Protein AF-0000000077435324 (afdb_homodimer)

Nearest PDB structures (foldseek):
  8eyy-assembly1_A  TM=5.388E-01  e=3.572E-01  Mus musculus
  8tan-assembly1_B  TM=5.644E-01  e=3.798E-01  Homo sapiens
  8g04-assembly1_C  TM=4.088E-01  e=1.114E-01  Homo sapiens
  8tan-assembly1_A  TM=5.462E-01  e=1.989E+00  Homo sapiens
  8u18-assembly1_B  TM=4.287E-01  e=1.759E+00  Mus musculus

Foldseek 3Di:
DCVPDPDQDLVNWDCVQQFQPPDDDPDDGRHHDRRNCLVVCVDVNVVPADACQLADDDRHDHNADQADAFEPVQQKAKDWDPPDFAEEDAAQAKDKTKMFMGNEQFAQADDSHRLQVVHHWDADPVSSGTYAWKKKFKAFDQDPPDPDDDDPVDGDDIDIWHAPPDPPRPPRRMTMDMDHRHHHFGKMKMKMFTAHRSRHGHHHDDPDDDDNMDMGIYGYDHDPPD/DCVPDPDQDLVNWDCVQQFQPPDDDPDDGRHHDRRNCLVVCVDVNVVPADACQLADDDRHDHNADQADAFEPVQQKAKDWDPPDFAEEDAAQAKDKTKMFMGNEQFAFADDSHRLQVVHHWDADPVSSGTYAWKKKFKAFDQDPPDPDDDDPVDGFDMDIWGAPPDPDRPPRRMTMDMDHRHHHFGKMKMKMFTAHRSRHGHHHDDPDDDDNMDMGIYGYDHPPPD

Solvent-accessible surface area (backbone atoms only — not comparable to full-atom values): 22530 Å² total; per-residue (Å²): 101,68,66,61,36,47,56,50,48,78,89,41,48,37,68,29,12,59,42,36,37,78,47,58,91,77,35,28,73,42,63,62,23,77,32,35,51,61,31,42,44,69,36,80,75,29,70,82,30,50,68,36,41,4,40,59,55,54,53,21,12,34,54,30,20,49,23,41,28,19,20,70,92,24,49,44,32,40,19,56,54,32,69,50,47,69,34,76,42,63,34,54,36,64,47,56,39,28,28,39,44,44,42,54,42,63,52,28,37,32,30,58,74,36,22,34,52,29,40,49,32,42,50,38,90,85,80,48,12,39,35,6,29,36,31,40,29,30,31,76,43,89,43,85,62,54,50,69,71,78,51,40,86,54,59,76,44,75,46,75,39,40,53,61,79,64,79,54,60,60,79,81,26,55,37,48,41,78,38,78,56,39,48,70,62,45,31,33,35,37,38,46,47,53,19,22,31,29,61,43,67,68,51,58,21,51,88,85,49,39,69,42,50,31,70,42,42,34,34,29,40,73,73,76,80,123,101,66,66,62,36,46,55,50,49,76,91,42,49,36,68,29,12,59,40,36,34,78,47,56,93,78,34,28,71,42,62,60,24,76,31,36,51,60,30,42,47,71,36,79,74,28,70,82,31,49,69,37,40,5,40,58,56,55,52,21,14,34,53,29,21,49,24,42,26,19,20,69,92,24,48,43,33,41,20,56,55,32,69,49,46,69,35,77,42,64,32,55,34,64,48,56,39,30,27,40,44,44,42,53,43,63,52,29,37,33,31,57,73,37,23,33,52,31,41,50,32,40,50,37,89,84,81,47,12,37,34,5,29,35,32,41,29,32,31,76,44,91,43,84,61,55,49,67,72,76,51,41,87,52,60,75,43,76,44,75,38,40,52,60,77,68,80,56,62,59,78,82,28,53,37,46,42,78,38,78,57,40,48,69,62,45,32,34,35,36,36,45,47,51,18,20,30,28,60,43,67,67,49,56,23,51,89,85,49,39,68,42,51,32,70,43,40,33,34,29,38,72,72,76,80,123

Organism: Phakopsora pachyrhizi (NCBI:txid170000)

Sequence (452 aa):
NAQTSLTLDPKSVATGSASDGNPTGQQSAAKTSTNNFINFCISADALGSPIMNGKQKQQACNPIPMGMIAAPSNMPVGKFKNPPNLSTITANKDFNIEMQIKNLDTGSFTNPETTYFAAPAQINSQTKNIIGHSHFVIENIDSLESTRLTNPQQFAFFKGALLKKKKMPAQNGIMSVKVPGGLPAGTYRMGSIHSSSTHQPVLVAVAQHGMLDDGKFFIFFYSNLKNAQTSLTLDPKSVATGSASDGNPTGQQSAAKTSTNNFINFCISADALGSPIMNGKQKQQACNPIPMGMIAAPSNMPVGKFKNPPNLSTITANKDFNIEMQIKNLDTGSFTNPETTYFAAPAQINSQTKNIIGHSHFVIENIDSLESTRLTNPQQFAFFKGALLKKKKMPAQNGIMSVKVPGGLPAGTYRMGSIHSSSTHQPVLVAVAQHGMLDDGKFFIFFYSNLK

Radius of gyration: 21.38 Å; Cα contacts (8 Å, |Δi|>4): 1347; chains: 2; bounding box: 51×68×45 Å

pLDDT: mean 90.36, std 15.13, range [28.16, 98.88]

Secondary structure (DSSP, 8-state):
-TTT-SBPPGGG--GGGGS-----TTPPPPP--SSTTTTGGGSGGGTTPPB-TT---SSEEEEEEEEEEB-GGG--EEEEEESPTTEEEETTS-EEEEEEEESEE------TTT-TT-S-B-B-TTT-PEEEEEEEEEEEES-TT--SPP-TT--SEEEEE---SS----SSSEEEEEETT---SEEEEEEEEEEETTSPBP-BS-SS---SS-EEEEEEE-----/-TTT-SBPPGGG--GGGGS-----TTPPPPP--SSTTTTGGGSGGGTTPPB-TT---SSEEEEEEEEEEB-GGG--EEEEEESPTTEEEETTS-EEEEEEEESEE------TTT-TT-S-B-B-TTT-PEEEEEEEEEEEES-TT--SPP-TT--SEEEEE---SSS-S-SSSEEEEEETT---SEEEEEEEEEEETTSPBP-BS-SS---SS-EEEEEEE-----

Structure (mmCIF, N/CA/C/O backbone):
data_AF-0000000077435324-model_v1
#
loop_
_entity.id
_entity.type
_entity.pdbx_description
1 polymer 'Expressed protein'
#
loop_
_atom_site.group_PDB
_atom_site.id
_atom_site.type_symbol
_atom_site.label_atom_id
_atom_site.label_alt_id
_atom_site.label_comp_id
_atom_site.label_asym_id
_atom_site.label_entity_id
_atom_site.label_seq_id
_atom_site.pdbx_PDB_ins_code
_atom_site.Cartn_x
_atom_site.Cartn_y
_atom_site.Cartn_z
_atom_site.occupancy
_atom_site.B_iso_or_equiv
_atom_site.auth_seq_id
_atom_site.auth_comp_id
_atom_site.auth_asym_id
_atom_site.auth_atom_id
_atom_site.pdbx_PDB_model_num
ATOM 1 N N . ASN A 1 1 ? 6.25 -32.312 -6.305 1 61.5 1 ASN A N 1
ATOM 2 C CA . ASN A 1 1 ? 6.723 -31.312 -5.367 1 61.5 1 ASN A CA 1
ATOM 3 C C . ASN A 1 1 ? 6.066 -29.953 -5.621 1 61.5 1 ASN A C 1
ATOM 5 O O . ASN A 1 1 ? 6.262 -29.359 -6.68 1 61.5 1 ASN A O 1
ATOM 9 N N . ALA A 1 2 ? 5.195 -29.531 -4.66 1 71.38 2 ALA A N 1
ATOM 10 C CA . ALA A 1 2 ? 4.371 -28.344 -4.816 1 71.38 2 ALA A CA 1
ATOM 11 C C . ALA A 1 2 ? 5.234 -27.125 -5.129 1 71.38 2 ALA A C 1
ATOM 13 O O . ALA A 1 2 ? 4.777 -26.188 -5.785 1 71.38 2 ALA A O 1
ATOM 14 N N . GLN A 1 3 ? 6.473 -27.172 -4.859 1 74.06 3 GLN A N 1
ATOM 15 C CA . GLN A 1 3 ? 7.34 -26.016 -5.016 1 74.06 3 GLN A CA 1
ATOM 16 C C . GLN A 1 3 ? 7.949 -25.969 -6.414 1 74.06 3 GLN A C 1
ATOM 18 O O . GLN A 1 3 ? 8.445 -24.922 -6.848 1 74.06 3 GLN A O 1
ATOM 23 N N . THR A 1 4 ? 7.832 -27.109 -7.156 1 80.25 4 THR A N 1
ATOM 24 C CA . THR A 1 4 ? 8.438 -27.125 -8.484 1 80.25 4 THR A CA 1
ATOM 25 C C . THR A 1 4 ? 7.414 -27.516 -9.539 1 80.25 4 THR A C 1
ATOM 27 O O . THR A 1 4 ? 7.641 -27.328 -10.734 1 80.25 4 THR A O 1
ATOM 30 N N . SER A 1 5 ? 6.332 -28.047 -8.992 1 86 5 SER A N 1
ATOM 31 C CA . SER A 1 5 ? 5.305 -28.516 -9.914 1 86 5 SER A CA 1
ATOM 32 C C . SER A 1 5 ? 4.691 -27.359 -10.688 1 86 5 SER A C 1
ATOM 34 O O . SER A 1 5 ? 4.445 -26.281 -10.125 1 86 5 SER A O 1
ATOM 36 N N . LEU A 1 6 ? 4.469 -27.562 -11.945 1 93.75 6 LEU A N 1
ATOM 37 C CA . LEU A 1 6 ? 3.779 -26.547 -12.742 1 93.75 6 LEU A CA 1
ATOM 38 C C . LEU A 1 6 ? 2.268 -26.734 -12.672 1 93.75 6 LEU A C 1
ATOM 40 O O . LEU A 1 6 ? 1.517 -26.031 -13.352 1 93.75 6 LEU A O 1
ATOM 44 N N . THR A 1 7 ? 1.855 -27.734 -11.867 1 95.44 7 THR A N 1
ATOM 45 C CA . THR A 1 7 ? 0.43 -27.984 -11.695 1 95.44 7 THR A CA 1
ATOM 46 C C . THR A 1 7 ? -0.082 -27.344 -10.406 1 95.44 7 THR A C 1
ATOM 48 O O . THR A 1 7 ? 0.503 -27.531 -9.336 1 95.44 7 THR A O 1
ATOM 51 N N . LEU A 1 8 ? -1.092 -26.562 -10.547 1 97.25 8 LEU A N 1
ATOM 52 C CA . LEU A 1 8 ? -1.772 -26 -9.383 1 97.25 8 LEU A CA 1
ATOM 53 C C . LEU A 1 8 ? -2.49 -27.094 -8.594 1 97.25 8 LEU A C 1
ATOM 55 O O . LEU A 1 8 ? -3.33 -27.812 -9.141 1 97.25 8 LEU A O 1
ATOM 59 N N . ASP A 1 9 ? -2.109 -27.234 -7.363 1 95.75 9 ASP A N 1
ATOM 60 C CA . ASP A 1 9 ? -2.797 -28.188 -6.492 1 95.75 9 ASP A CA 1
ATOM 61 C C . ASP A 1 9 ? -4.227 -27.734 -6.207 1 95.75 9 ASP A C 1
ATOM 63 O O . ASP A 1 9 ? -4.461 -26.578 -5.871 1 95.75 9 ASP A O 1
ATOM 67 N N . PRO A 1 10 ? -5.227 -28.656 -6.355 1 94.56 10 PRO A N 1
ATOM 68 C CA . PRO A 1 10 ? -6.609 -28.281 -6.066 1 94.56 10 PRO A CA 1
ATOM 69 C C . PRO A 1 10 ? -6.781 -27.703 -4.668 1 94.56 10 PRO A C 1
ATOM 71 O O . PRO A 1 10 ? -7.645 -26.844 -4.457 1 94.56 10 PRO A O 1
ATOM 74 N N . LYS A 1 11 ? -5.941 -28.031 -3.664 1 95.56 11 LYS A N 1
ATOM 75 C CA . LYS A 1 11 ? -6.031 -27.531 -2.297 1 95.56 11 LYS A CA 1
ATOM 76 C C . LYS A 1 11 ? -5.598 -26.062 -2.219 1 95.56 11 LYS A C 1
ATOM 78 O O . LYS A 1 11 ? -5.871 -25.375 -1.228 1 95.56 11 LYS A O 1
ATOM 83 N N . SER A 1 12 ? -4.879 -25.594 -3.281 1 96.19 12 SER A N 1
ATOM 84 C CA . SER A 1 12 ? -4.379 -24.234 -3.318 1 96.19 12 SER A CA 1
ATOM 85 C C . SER A 1 12 ? -5.375 -23.297 -3.998 1 96.19 12 SER A C 1
ATOM 87 O O . SER A 1 12 ? -5.184 -22.078 -4.008 1 96.19 12 SER A O 1
ATOM 89 N N . VAL A 1 13 ? -6.449 -23.828 -4.57 1 97.56 13 VAL A N 1
ATOM 90 C CA . VAL A 1 13 ? -7.363 -23.031 -5.367 1 97.56 13 VAL A CA 1
ATOM 91 C C . VAL A 1 13 ? -8.219 -22.156 -4.453 1 97.56 13 VAL A C 1
ATOM 93 O O . VAL A 1 13 ? -8.828 -22.641 -3.506 1 97.56 13 VAL A O 1
ATOM 96 N N . ALA A 1 14 ? -8.156 -20.859 -4.699 1 98.12 14 ALA A N 1
ATOM 97 C CA . ALA A 1 14 ? -9.062 -19.922 -4.047 1 98.12 14 ALA A CA 1
ATOM 98 C C . ALA A 1 14 ? -10.43 -19.906 -4.723 1 98.12 14 ALA A C 1
ATOM 100 O O . ALA A 1 14 ? -10.656 -19.156 -5.668 1 98.12 14 ALA A O 1
ATOM 101 N N . THR A 1 15 ? -11.367 -20.594 -4.156 1 97.5 15 THR A N 1
ATOM 102 C CA . THR A 1 15 ? -12.656 -20.812 -4.797 1 97.5 15 THR A CA 1
ATOM 103 C C . THR A 1 15 ? -13.477 -19.531 -4.832 1 97.5 15 THR A C 1
ATOM 105 O O . THR A 1 15 ? -14.398 -19.406 -5.641 1 97.5 15 THR A O 1
ATOM 108 N N . GLY A 1 16 ? -13.172 -18.578 -3.971 1 97.38 16 GLY A N 1
ATOM 109 C CA . GLY A 1 16 ? -13.867 -17.312 -3.992 1 97.38 16 GLY A CA 1
ATOM 110 C C . GLY A 1 16 ? -13.719 -16.562 -5.312 1 97.38 16 GLY A C 1
ATOM 111 O O . GLY A 1 16 ? -14.602 -15.812 -5.707 1 97.38 16 GLY A O 1
ATOM 112 N N . SER A 1 17 ? -12.656 -16.812 -6.023 1 98.12 17 SER A N 1
ATOM 113 C CA . SER A 1 17 ? -12.375 -16.109 -7.277 1 98.12 17 SER A CA 1
ATOM 114 C C . SER A 1 17 ? -13.242 -16.641 -8.414 1 98.12 17 SER A C 1
ATOM 116 O O . SER A 1 17 ? -13.227 -16.109 -9.523 1 98.12 17 SER A O 1
ATOM 118 N N . ALA A 1 18 ? -14.008 -17.688 -8.188 1 97.62 18 ALA A N 1
ATOM 119 C CA . ALA A 1 18 ? -14.914 -18.203 -9.211 1 97.62 18 ALA A CA 1
ATOM 120 C C . ALA A 1 18 ? -16.141 -17.312 -9.359 1 97.62 18 ALA A C 1
ATOM 122 O O . ALA A 1 18 ? -16.906 -17.438 -10.32 1 97.62 18 ALA A O 1
ATOM 123 N N . SER A 1 19 ? -16.344 -16.391 -8.391 1 97.75 19 SER A N 1
ATOM 124 C CA . SER A 1 19 ? -17.453 -15.461 -8.422 1 97.75 19 SER A CA 1
ATOM 125 C C . SER A 1 19 ? -16.984 -14.031 -8.648 1 97.75 19 SER A C 1
ATOM 127 O O . SER A 1 19 ? -15.906 -13.648 -8.172 1 97.75 19 SER A O 1
ATOM 129 N N . ASP A 1 20 ? -17.844 -13.266 -9.344 1 98.31 20 ASP A N 1
ATOM 130 C CA . ASP A 1 20 ? -17.484 -11.867 -9.586 1 98.31 20 ASP A CA 1
ATOM 131 C C . ASP A 1 20 ? -17.922 -10.992 -8.414 1 98.31 20 ASP A C 1
ATOM 133 O O . ASP A 1 20 ? -17.781 -9.766 -8.469 1 98.31 20 ASP A O 1
ATOM 137 N N . GLY A 1 21 ? -18.484 -11.633 -7.355 1 98.12 21 GLY A N 1
ATOM 138 C CA . GLY A 1 21 ? -18.875 -10.938 -6.137 1 98.12 21 GLY A CA 1
ATOM 139 C C . GLY A 1 21 ? -20.328 -10.508 -6.141 1 98.12 21 GLY A C 1
ATOM 140 O O . GLY A 1 21 ? -20.812 -9.922 -5.168 1 98.12 21 GLY A O 1
ATOM 141 N N . ASN A 1 22 ? -21.156 -10.781 -7.117 1 97.56 22 ASN A N 1
ATOM 142 C CA . ASN A 1 22 ? -22.547 -10.359 -7.234 1 97.56 22 ASN A CA 1
ATOM 143 C C . ASN A 1 22 ? -22.719 -8.891 -6.887 1 97.56 22 ASN A C 1
ATOM 145 O O . ASN A 1 22 ? -23.469 -8.547 -5.969 1 97.56 22 ASN A O 1
ATOM 149 N N . PRO A 1 23 ? -22.047 -8.086 -7.715 1 96.38 23 PRO A N 1
ATOM 150 C CA . PRO A 1 23 ? -22.031 -6.668 -7.355 1 96.38 23 PRO A CA 1
ATOM 151 C C . PRO A 1 23 ? -23.422 -6.059 -7.285 1 96.38 23 PRO A C 1
ATOM 153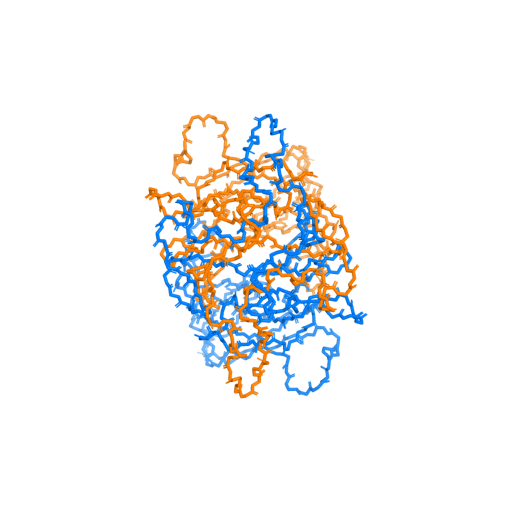 O O . PRO A 1 23 ? -24.297 -6.434 -8.062 1 96.38 23 PRO A O 1
ATOM 156 N N . THR A 1 24 ? -23.625 -5.168 -6.309 1 93.25 24 THR A N 1
ATOM 157 C CA . THR A 1 24 ? -24.844 -4.383 -6.141 1 93.25 24 THR A CA 1
ATOM 158 C C . THR A 1 24 ? -24.531 -2.891 -6.148 1 93.25 24 THR A C 1
ATOM 160 O O . THR A 1 24 ? -23.375 -2.492 -5.953 1 93.25 24 THR A O 1
ATOM 163 N N . GLY A 1 25 ? -25.5 -2.105 -6.477 1 89.06 25 GLY A N 1
ATOM 164 C CA . GLY A 1 25 ? -25.312 -0.663 -6.457 1 89.06 25 GLY A CA 1
ATOM 165 C C . GLY A 1 25 ? -24.219 -0.192 -7.406 1 89.06 25 GLY A C 1
ATOM 166 O O . GLY A 1 25 ? -24.266 -0.484 -8.602 1 89.06 25 GLY A O 1
ATOM 167 N N . GLN A 1 26 ? -23.156 0.445 -6.781 1 86.62 26 GLN A N 1
ATOM 168 C CA . GLN A 1 26 ? -22.094 1.03 -7.598 1 86.62 26 GLN A CA 1
ATOM 169 C C . GLN A 1 26 ? -20.891 0.107 -7.668 1 86.62 26 GLN A C 1
ATOM 171 O O . GLN A 1 26 ? -19.828 0.494 -8.18 1 86.62 26 GLN A O 1
ATOM 176 N N . GLN A 1 27 ? -21.047 -1.075 -7.211 1 92.44 27 GLN A N 1
ATOM 177 C CA . GLN A 1 27 ? -19.953 -2.031 -7.238 1 92.44 27 GLN A CA 1
ATOM 178 C C . GLN A 1 27 ? -19.703 -2.559 -8.648 1 92.44 27 GLN A C 1
ATOM 180 O O . GLN A 1 27 ? -20.656 -2.705 -9.43 1 92.44 27 GLN A O 1
ATOM 185 N N . SER A 1 28 ? -18.484 -2.75 -8.969 1 95.12 28 SER A N 1
ATOM 186 C CA . SER A 1 28 ? -18.094 -3.381 -10.219 1 95.12 28 SER A CA 1
ATOM 187 C C . SER A 1 28 ? -17.938 -4.891 -10.055 1 95.12 28 SER A C 1
ATOM 189 O O . SER A 1 28 ? -17.719 -5.379 -8.945 1 95.12 28 SER A O 1
ATOM 191 N N . ALA A 1 29 ? -18.031 -5.617 -11.148 1 98.06 29 ALA A N 1
ATOM 192 C CA . ALA A 1 29 ? -17.766 -7.055 -11.141 1 98.06 29 ALA A CA 1
ATOM 193 C C . ALA A 1 29 ? -16.281 -7.344 -11.086 1 98.06 29 ALA A C 1
ATOM 195 O O . ALA A 1 29 ? -15.492 -6.707 -11.797 1 98.06 29 ALA A O 1
ATOM 196 N N . ALA A 1 30 ? -15.898 -8.266 -10.203 1 98.25 30 ALA A N 1
ATOM 197 C CA . ALA A 1 30 ? -14.516 -8.727 -10.195 1 98.25 30 ALA A CA 1
ATOM 198 C C . ALA A 1 30 ? -14.25 -9.688 -11.352 1 98.25 30 ALA A C 1
ATOM 200 O O . ALA A 1 30 ? -15.164 -10.375 -11.812 1 98.25 30 ALA A O 1
ATOM 201 N N . LYS A 1 31 ? -12.977 -9.711 -11.883 1 98 31 LYS A N 1
ATOM 202 C CA . LYS A 1 31 ? -12.586 -10.797 -12.773 1 98 31 LYS A CA 1
ATOM 203 C C . LYS A 1 31 ? -12.664 -12.148 -12.055 1 98 31 LYS A C 1
ATOM 205 O O . LYS A 1 31 ? -12.43 -12.227 -10.844 1 98 31 LYS A O 1
ATOM 210 N N . THR A 1 32 ? -12.977 -13.195 -12.812 1 98.06 32 THR A N 1
ATOM 211 C CA . THR A 1 32 ? -13.164 -14.492 -12.18 1 98.06 32 THR A CA 1
ATOM 212 C C . THR A 1 32 ? -12.125 -15.5 -12.688 1 98.06 32 THR A C 1
ATOM 214 O O . THR A 1 32 ? -11.555 -15.312 -13.758 1 98.06 32 THR A O 1
ATOM 217 N N . SER A 1 33 ? -11.875 -16.469 -11.938 1 98 33 SER A N 1
ATOM 218 C CA . SER A 1 33 ? -10.961 -17.562 -12.25 1 98 33 SER A CA 1
ATOM 219 C C . SER A 1 33 ? -11.273 -18.797 -11.422 1 98 33 SER A C 1
ATOM 221 O O . SER A 1 33 ? -11.711 -18.688 -10.273 1 98 33 SER A O 1
ATOM 223 N N . THR A 1 34 ? -11.023 -19.969 -11.992 1 97.38 34 THR A N 1
ATOM 224 C CA . THR A 1 34 ? -11.133 -21.219 -11.25 1 97.38 34 THR A CA 1
ATOM 225 C C . THR A 1 34 ? -9.758 -21.859 -11.055 1 97.38 34 THR A C 1
ATOM 227 O O . THR A 1 34 ? -9.656 -23 -10.617 1 97.38 34 THR A O 1
ATOM 230 N N . ASN A 1 35 ? -8.727 -21.156 -11.453 1 97.5 35 ASN A N 1
ATOM 231 C CA . ASN A 1 35 ? -7.371 -21.672 -11.328 1 97.5 35 ASN A CA 1
ATOM 232 C C . ASN A 1 35 ? -6.426 -20.656 -10.711 1 97.5 35 ASN A C 1
ATOM 234 O O . ASN A 1 35 ? -5.238 -20.625 -11.039 1 97.5 35 ASN A O 1
ATOM 238 N N . ASN A 1 36 ? -6.914 -19.656 -9.906 1 98.44 36 ASN A N 1
ATOM 239 C CA . ASN A 1 36 ? -6.145 -18.641 -9.188 1 98.44 36 ASN A CA 1
ATOM 240 C C . ASN A 1 36 ? -5.488 -17.656 -10.148 1 98.44 36 ASN A C 1
ATOM 242 O O . ASN A 1 36 ? -4.5 -17 -9.797 1 98.44 36 ASN A O 1
ATOM 246 N N . PHE A 1 37 ? -5.973 -17.578 -11.391 1 98.25 37 PHE A N 1
ATOM 247 C CA . PHE A 1 37 ? -5.367 -16.672 -12.367 1 98.25 37 PHE A CA 1
ATOM 248 C C . PHE A 1 37 ? -3.898 -17.016 -12.578 1 98.25 37 PHE A C 1
ATOM 250 O O . PHE A 1 37 ? -3.076 -16.125 -12.805 1 98.25 37 PHE A O 1
ATOM 257 N N . ILE A 1 38 ? -3.447 -18.297 -12.531 1 98.06 38 ILE A N 1
ATOM 258 C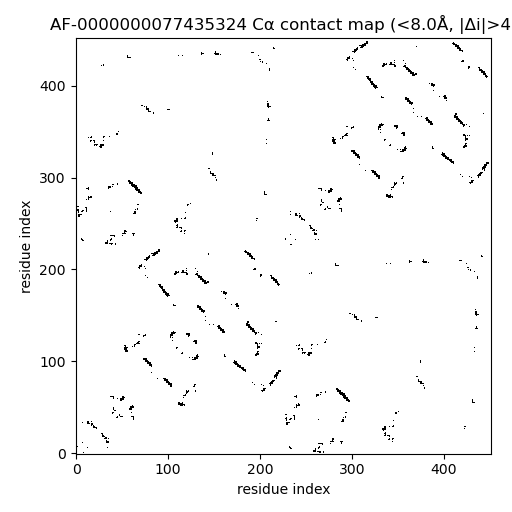 CA . ILE A 1 38 ? -2.029 -18.641 -12.531 1 98.06 38 ILE A CA 1
ATOM 259 C C . ILE A 1 38 ? -1.401 -18.25 -13.867 1 98.06 38 ILE A C 1
ATOM 261 O O . ILE A 1 38 ? -0.179 -18.125 -13.977 1 98.06 38 ILE A O 1
ATOM 265 N N . ASN A 1 39 ? -2.191 -18.016 -14.961 1 97.88 39 ASN 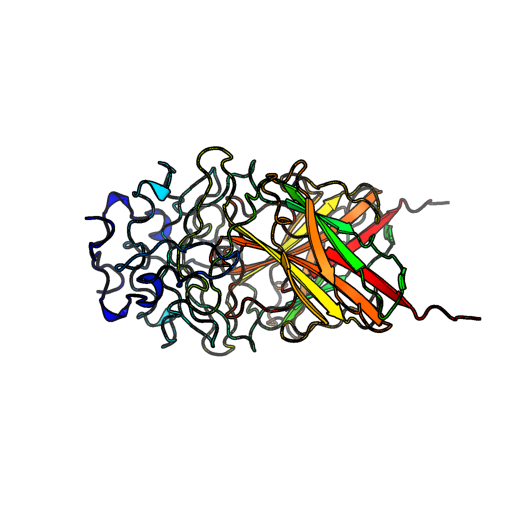A N 1
ATOM 266 C CA . ASN A 1 39 ? -1.69 -17.609 -16.266 1 97.88 39 ASN A CA 1
ATOM 267 C C . ASN A 1 39 ? -2.217 -16.234 -16.656 1 97.88 39 ASN A C 1
ATOM 269 O O . ASN A 1 39 ? -2.365 -15.945 -17.844 1 97.88 39 ASN A O 1
ATOM 273 N N . PHE A 1 40 ? -2.479 -15.398 -15.672 1 98.25 40 PHE A N 1
ATOM 274 C CA . PHE A 1 40 ? -3.018 -14.062 -15.891 1 98.25 40 PHE A CA 1
ATOM 275 C C . PHE A 1 40 ? -2.086 -13.242 -16.781 1 98.25 40 PHE A C 1
ATOM 277 O O . PHE A 1 40 ? -2.539 -12.539 -17.672 1 98.25 40 PHE A O 1
ATOM 284 N N . CYS A 1 41 ? -0.758 -13.375 -16.562 1 98.06 41 CYS A N 1
ATOM 285 C CA . CYS A 1 41 ? 0.205 -12.469 -17.172 1 98.06 41 CYS A CA 1
ATOM 286 C C . CYS A 1 41 ? 0.434 -12.82 -18.641 1 98.06 41 CYS A C 1
ATOM 288 O O . CYS A 1 41 ? 1.105 -12.078 -19.359 1 98.06 41 CYS A O 1
ATOM 290 N N . ILE A 1 42 ? -0.141 -13.867 -19.141 1 97.25 42 ILE A N 1
ATOM 291 C CA . ILE A 1 42 ? -0.078 -14.141 -20.562 1 97.25 42 ILE A CA 1
ATOM 292 C C . ILE A 1 42 ? -1.479 -14.062 -21.172 1 97.25 42 ILE A C 1
ATOM 294 O O . ILE A 1 42 ? -1.69 -14.461 -22.312 1 97.25 42 ILE A O 1
ATOM 298 N N . SER A 1 43 ? -2.455 -13.617 -20.359 1 96.62 43 SER A N 1
ATOM 299 C CA . SER A 1 43 ? -3.811 -13.414 -20.859 1 96.62 43 SER A CA 1
ATOM 300 C C . SER A 1 43 ? -3.951 -12.055 -21.531 1 96.62 43 SER A C 1
ATOM 302 O O . SER A 1 43 ? -3.023 -11.242 -21.5 1 96.62 43 SER A O 1
ATOM 304 N N . ALA A 1 44 ? -5.168 -11.758 -22.109 1 95.69 44 ALA A N 1
ATOM 305 C CA . ALA A 1 44 ? -5.465 -10.477 -22.75 1 95.69 44 ALA A CA 1
ATOM 306 C C . ALA A 1 44 ? -5.488 -9.344 -21.719 1 95.69 44 ALA A C 1
ATOM 308 O O . ALA A 1 44 ? -5.172 -8.203 -22.047 1 95.69 44 ALA A O 1
ATOM 309 N N . ASP A 1 45 ? -5.734 -9.633 -20.469 1 95.81 45 ASP A N 1
ATOM 310 C CA . ASP A 1 45 ? -5.848 -8.625 -19.406 1 95.81 45 ASP A CA 1
ATOM 311 C C . ASP A 1 45 ? -4.477 -8.07 -19.031 1 95.81 45 ASP A C 1
ATOM 313 O O . ASP A 1 45 ? -4.383 -7.02 -18.391 1 95.81 45 ASP A O 1
ATOM 317 N N . ALA A 1 46 ? -3.434 -8.805 -19.406 1 97.75 46 ALA A N 1
ATOM 318 C CA . ALA A 1 46 ? -2.082 -8.328 -19.125 1 97.75 46 ALA A CA 1
ATOM 319 C C . ALA A 1 46 ? -1.604 -7.355 -20.188 1 97.75 46 ALA A C 1
ATOM 321 O O . ALA A 1 46 ? -0.49 -6.832 -20.109 1 97.75 46 ALA A O 1
ATOM 322 N N . LEU A 1 47 ? -2.396 -7.121 -21.266 1 97.56 47 LEU A N 1
ATOM 323 C CA . LEU A 1 47 ? -2.18 -6.094 -22.281 1 97.56 47 LEU A CA 1
ATOM 324 C C . LEU A 1 47 ? -0.827 -6.277 -22.969 1 97.56 47 LEU A C 1
ATOM 326 O O . LEU A 1 47 ? -0.168 -5.297 -23.312 1 97.56 47 LEU A O 1
ATOM 330 N N . GLY A 1 48 ? -0.317 -7.477 -23.047 1 97.12 48 GLY A N 1
ATOM 331 C CA . GLY A 1 48 ? 0.965 -7.727 -23.688 1 97.12 48 GLY A CA 1
ATOM 332 C C . GLY A 1 48 ? 2.145 -7.23 -22.875 1 97.12 48 GLY A C 1
ATOM 333 O O . GLY A 1 48 ? 3.27 -7.172 -23.359 1 97.12 48 GLY A O 1
ATOM 334 N N . SER A 1 49 ? 1.941 -6.891 -21.609 1 97.31 49 SER A N 1
ATOM 335 C CA . SER A 1 49 ? 3.016 -6.414 -20.734 1 97.31 49 SER A CA 1
ATOM 336 C C . SER A 1 49 ? 4.027 -7.523 -20.453 1 97.31 49 SER A C 1
ATOM 338 O O . SER A 1 49 ? 3.656 -8.688 -20.328 1 97.31 49 SER A O 1
ATOM 340 N N . PRO A 1 50 ? 5.336 -7.129 -20.391 1 97.81 50 PRO A N 1
ATOM 341 C CA . PRO A 1 50 ? 6.312 -8.141 -19.984 1 97.81 50 PRO A CA 1
ATOM 342 C C . PRO A 1 50 ? 6.094 -8.617 -18.547 1 97.81 50 PRO A C 1
ATOM 344 O O . PRO A 1 50 ? 5.547 -7.883 -17.719 1 97.81 50 PRO A O 1
ATOM 347 N N . ILE A 1 51 ? 6.473 -9.867 -18.266 1 98.19 51 ILE A N 1
ATOM 348 C CA . ILE A 1 51 ? 6.547 -10.367 -16.891 1 98.19 51 ILE A CA 1
ATOM 349 C C . ILE A 1 51 ? 7.586 -9.562 -16.109 1 98.19 51 ILE A C 1
ATOM 351 O O . ILE A 1 51 ? 8.68 -9.289 -16.625 1 98.19 51 ILE A O 1
ATOM 355 N N . MET A 1 52 ? 7.285 -9.211 -14.852 1 97.56 52 MET A N 1
ATOM 356 C CA . MET A 1 52 ? 8.102 -8.297 -14.055 1 97.56 52 MET A CA 1
ATOM 357 C C . MET A 1 52 ? 9.477 -8.898 -13.781 1 97.56 52 MET A C 1
ATOM 359 O O . MET A 1 52 ? 10.492 -8.203 -13.875 1 97.56 52 MET A O 1
ATOM 363 N N . ASN A 1 53 ? 9.578 -10.188 -13.375 1 97.62 53 ASN A N 1
ATOM 364 C CA . ASN A 1 53 ? 10.805 -10.945 -13.188 1 97.62 53 ASN A CA 1
ATOM 365 C C . ASN A 1 53 ? 11.727 -10.289 -12.156 1 97.62 53 ASN A C 1
ATOM 367 O O . ASN A 1 53 ? 12.945 -10.328 -12.297 1 97.62 53 ASN A O 1
ATOM 371 N N . GLY A 1 54 ? 11.117 -9.602 -11.18 1 97.88 54 GLY A N 1
ATOM 372 C CA . GLY A 1 54 ? 11.906 -9.055 -10.078 1 97.88 54 GLY A CA 1
ATOM 373 C C . GLY A 1 54 ? 12.57 -7.734 -10.422 1 97.88 54 GLY A C 1
ATOM 374 O O . GLY A 1 54 ? 13.328 -7.191 -9.617 1 97.88 54 GLY A O 1
ATOM 375 N N . LYS A 1 55 ? 12.289 -7.148 -11.57 1 96.38 55 LYS A N 1
ATOM 376 C CA . LYS A 1 55 ? 12.953 -5.926 -12.016 1 96.38 55 LYS A CA 1
ATOM 377 C C . LYS A 1 55 ? 12.031 -4.719 -11.875 1 96.38 55 LYS A C 1
ATOM 379 O O . LYS A 1 55 ? 10.805 -4.859 -11.883 1 96.38 55 LYS A O 1
ATOM 384 N N . GLN A 1 56 ? 12.719 -3.508 -11.602 1 93.69 56 GLN A N 1
ATOM 385 C CA . GLN A 1 56 ? 12.008 -2.234 -11.492 1 93.69 56 GLN A CA 1
ATOM 386 C C . GLN A 1 56 ? 11.984 -1.501 -12.828 1 93.69 56 GLN A C 1
ATOM 388 O O . GLN A 1 56 ? 12.969 -0.878 -13.227 1 93.69 56 GLN A O 1
ATOM 393 N N . LYS A 1 57 ? 11.102 -1.708 -13.672 1 79.25 57 LYS A N 1
ATOM 394 C CA . LYS A 1 57 ? 11.164 -1.106 -15 1 79.25 57 LYS A CA 1
ATOM 395 C C . LYS A 1 57 ? 9.898 -0.32 -15.312 1 79.25 57 LYS A C 1
ATOM 397 O O . LYS A 1 57 ? 9.492 0.542 -14.531 1 79.25 57 LYS A O 1
ATOM 402 N N . GLN A 1 58 ? 9.289 -0.814 -16.312 1 90.25 58 GLN A N 1
ATOM 403 C CA . GLN A 1 58 ? 8.094 -0.256 -16.938 1 90.25 58 GLN A CA 1
ATOM 404 C C . GLN A 1 58 ? 6.84 -1.002 -16.5 1 90.25 58 GLN A C 1
ATOM 406 O O . GLN A 1 58 ? 6.879 -1.792 -15.555 1 90.25 58 GLN A O 1
ATOM 411 N N . GLN A 1 59 ? 5.777 -0.528 -17.062 1 96.44 59 GLN A N 1
ATOM 412 C CA . GLN A 1 59 ? 4.57 -1.33 -16.875 1 96.44 59 GLN A CA 1
ATOM 413 C C . GLN A 1 59 ? 4.863 -2.814 -17.078 1 96.44 59 GLN A C 1
ATOM 415 O O . GLN A 1 59 ? 5.559 -3.199 -18.016 1 96.44 59 GLN A O 1
ATOM 420 N N . ALA A 1 60 ? 4.434 -3.648 -16.156 1 98.56 60 ALA A N 1
ATOM 421 C CA . ALA A 1 60 ? 4.672 -5.09 -16.188 1 98.56 60 ALA A CA 1
ATOM 422 C C . ALA A 1 60 ? 3.496 -5.855 -15.594 1 98.56 60 ALA A C 1
ATOM 424 O O . ALA A 1 60 ? 2.525 -5.25 -15.133 1 98.56 60 ALA A O 1
ATOM 425 N N . CYS A 1 61 ? 3.512 -7.098 -15.781 1 98.5 61 CYS A N 1
ATOM 426 C CA . CYS A 1 61 ? 2.605 -8.016 -15.094 1 98.5 61 CYS A CA 1
ATOM 427 C C . CYS A 1 61 ? 3.373 -8.938 -14.156 1 98.5 61 CYS A C 1
ATOM 429 O O . CYS A 1 61 ? 4.363 -9.547 -14.555 1 98.5 61 CYS A O 1
ATOM 431 N N . ASN A 1 62 ? 2.996 -8.977 -12.906 1 98.81 62 ASN A N 1
ATOM 432 C CA . ASN A 1 62 ? 3.66 -9.828 -11.922 1 98.81 62 ASN A CA 1
ATOM 433 C C . ASN A 1 62 ? 2.812 -11.047 -11.57 1 98.81 62 ASN A C 1
ATOM 435 O O . ASN A 1 62 ? 1.747 -10.914 -10.961 1 98.81 62 ASN A O 1
ATOM 439 N N . PRO A 1 63 ? 3.246 -12.203 -11.906 1 98.69 63 PRO A N 1
ATOM 440 C CA . PRO A 1 63 ? 2.451 -13.414 -11.688 1 98.69 63 PRO A CA 1
ATOM 441 C C . PRO A 1 63 ? 2.633 -13.992 -10.289 1 98.69 63 PRO A C 1
ATOM 443 O O . PRO A 1 63 ? 2.02 -15.016 -9.953 1 98.69 63 PRO A O 1
ATOM 446 N N . ILE A 1 64 ? 3.422 -13.375 -9.414 1 98.88 64 ILE A N 1
ATOM 447 C CA . ILE A 1 64 ? 3.707 -13.859 -8.07 1 98.88 64 ILE A CA 1
ATOM 448 C C . ILE A 1 64 ? 2.494 -13.633 -7.172 1 98.88 64 ILE A C 1
ATOM 450 O O . ILE A 1 64 ? 1.899 -12.547 -7.184 1 98.88 64 ILE A O 1
ATOM 454 N N . PRO A 1 65 ? 2.045 -14.68 -6.379 1 98.88 65 PRO A N 1
ATOM 455 C CA . PRO A 1 65 ? 0.925 -14.484 -5.453 1 98.88 65 PRO A CA 1
ATOM 456 C C . PRO A 1 65 ? 1.188 -13.383 -4.434 1 98.88 65 PRO A C 1
ATOM 458 O O . PRO A 1 65 ? 2.342 -13.102 -4.102 1 98.88 65 PRO A O 1
ATOM 461 N N . MET A 1 66 ? 0.125 -12.797 -3.945 1 98.88 66 MET A N 1
ATOM 462 C CA . MET A 1 66 ? 0.221 -11.789 -2.895 1 98.88 66 MET A CA 1
ATOM 463 C C . MET A 1 66 ? 0.878 -12.359 -1.645 1 98.88 66 MET A C 1
ATOM 465 O O . MET A 1 66 ? 1.745 -11.727 -1.045 1 98.88 66 MET A O 1
ATOM 469 N N . GLY A 1 67 ? 0.467 -13.617 -1.252 1 98.81 67 GLY A N 1
ATOM 470 C CA . GLY A 1 67 ? 1.084 -14.266 -0.104 1 98.81 67 GLY A CA 1
ATOM 471 C C . GLY A 1 67 ? 0.311 -14.055 1.185 1 98.81 67 GLY A C 1
ATOM 472 O O . GLY A 1 67 ? -0.921 -14.094 1.187 1 98.81 67 GLY A O 1
ATOM 473 N N . MET A 1 68 ? 1.028 -13.945 2.283 1 98.81 68 MET A N 1
ATOM 474 C CA . MET A 1 68 ? 0.428 -13.898 3.613 1 98.81 68 MET A CA 1
ATOM 475 C C . MET A 1 68 ? -0.201 -12.539 3.879 1 98.81 68 MET A C 1
ATOM 477 O O . MET A 1 68 ? 0.361 -11.508 3.508 1 98.81 68 MET A O 1
ATOM 481 N N . ILE A 1 69 ? -1.325 -12.531 4.5 1 98.75 69 ILE A N 1
ATOM 482 C CA . ILE A 1 69 ? -2.137 -11.375 4.863 1 98.75 69 ILE A CA 1
ATOM 483 C C . ILE A 1 69 ? -2.211 -11.25 6.383 1 98.75 69 ILE A C 1
ATOM 485 O O . ILE A 1 69 ? -2.592 -12.203 7.07 1 98.75 69 ILE A O 1
ATOM 489 N N . ALA A 1 70 ? -1.818 -10.156 6.898 1 98.25 70 ALA A N 1
ATOM 490 C CA . ALA A 1 70 ? -1.804 -9.961 8.344 1 98.25 70 ALA A CA 1
ATOM 491 C C . ALA A 1 70 ? -3.223 -9.859 8.898 1 98.25 70 ALA A C 1
ATOM 493 O O . ALA A 1 70 ? -4.09 -9.227 8.289 1 98.25 70 ALA A O 1
ATOM 494 N N . ALA A 1 71 ? -3.439 -10.414 10.078 1 98.06 71 ALA A N 1
ATOM 495 C CA . ALA A 1 71 ? -4.695 -10.266 10.805 1 98.06 71 ALA A CA 1
ATOM 496 C C . ALA A 1 71 ? -4.906 -8.82 11.242 1 98.06 71 ALA A C 1
ATOM 498 O O . ALA A 1 71 ? -3.943 -8.055 11.375 1 98.06 71 ALA A O 1
ATOM 499 N N . PRO A 1 72 ? -6.18 -8.469 11.523 1 97.44 72 PRO A N 1
ATOM 500 C CA . PRO A 1 72 ? -6.43 -7.109 12 1 97.44 72 PRO A CA 1
ATOM 501 C C . PRO A 1 72 ? -5.613 -6.762 13.242 1 97.44 72 PRO A C 1
ATOM 503 O O . PRO A 1 72 ? -5.188 -5.617 13.406 1 97.44 72 PRO A O 1
ATOM 506 N N . SER A 1 73 ? -5.324 -7.699 14.094 1 96.94 73 SER A N 1
ATOM 507 C CA . SER A 1 73 ? -4.578 -7.449 15.32 1 96.94 73 SER A CA 1
ATOM 508 C C . SER A 1 73 ? -3.1 -7.215 15.031 1 96.94 73 SER A C 1
ATOM 510 O O . SER A 1 73 ? -2.363 -6.727 15.898 1 96.94 73 SER A O 1
ATOM 512 N N . ASN A 1 74 ? -2.668 -7.598 13.828 1 97.31 74 ASN A N 1
ATOM 513 C CA . ASN A 1 74 ? -1.25 -7.527 13.492 1 97.31 74 ASN A CA 1
ATOM 514 C C . ASN A 1 74 ? -0.996 -6.578 12.328 1 97.31 74 ASN A C 1
ATOM 516 O O . ASN A 1 74 ? -0.034 -6.754 11.578 1 97.31 74 ASN A O 1
ATOM 520 N N . MET A 1 75 ? -1.926 -5.625 12.086 1 97.69 75 MET A N 1
ATOM 521 C CA . MET A 1 75 ? -1.683 -4.629 11.047 1 97.69 75 MET A CA 1
ATOM 522 C C . MET A 1 75 ? -0.506 -3.732 11.422 1 97.69 75 MET A C 1
ATOM 524 O O . MET A 1 75 ? -0.464 -3.18 12.516 1 97.69 75 MET A O 1
ATOM 528 N N . PRO A 1 76 ? 0.466 -3.611 10.492 1 96.62 76 PRO A N 1
ATOM 529 C CA . PRO A 1 76 ? 1.58 -2.705 10.781 1 96.62 76 PRO A CA 1
ATOM 530 C C . PRO A 1 76 ? 1.132 -1.256 10.953 1 96.62 76 PRO A C 1
ATOM 532 O O . PRO A 1 76 ? 0.228 -0.797 10.25 1 96.62 76 PRO A O 1
ATOM 535 N N . VAL A 1 77 ? 1.775 -0.602 11.859 1 96.19 77 VAL A N 1
ATOM 536 C CA . VAL A 1 77 ? 1.481 0.814 12.055 1 96.19 77 VAL A CA 1
ATOM 537 C C . VAL A 1 77 ? 2.744 1.548 12.5 1 96.19 77 VAL A C 1
ATOM 539 O O . VAL A 1 77 ? 3.512 1.033 13.32 1 96.19 77 VAL A O 1
ATOM 542 N N . GLY A 1 78 ? 2.98 2.666 11.875 1 94.56 78 GLY A N 1
ATOM 543 C CA . GLY A 1 78 ? 4.129 3.492 12.211 1 94.56 78 GLY A CA 1
ATOM 544 C C . GLY A 1 78 ? 3.756 4.926 12.539 1 94.56 78 GLY A C 1
ATOM 545 O O . GLY A 1 78 ? 2.744 5.438 12.055 1 94.56 78 GLY A O 1
ATOM 546 N N . LYS A 1 79 ? 4.527 5.531 13.391 1 95.19 79 LYS A N 1
ATOM 547 C CA . LYS A 1 79 ? 4.395 6.945 13.727 1 95.19 79 LYS A CA 1
ATOM 548 C C . LYS A 1 79 ? 5.762 7.617 13.82 1 95.19 79 LYS A C 1
ATOM 550 O O . LYS A 1 79 ? 6.605 7.215 14.625 1 95.19 79 LYS A O 1
ATOM 555 N N . PHE A 1 80 ? 5.922 8.633 12.977 1 94.5 80 PHE A N 1
ATOM 556 C CA . PHE A 1 80 ? 7.188 9.359 13.031 1 94.5 80 PHE A CA 1
ATOM 557 C C . PHE A 1 80 ? 7.352 10.055 14.375 1 94.5 80 PHE A C 1
ATOM 559 O O . PHE A 1 80 ? 6.422 10.703 14.867 1 94.5 80 PHE A O 1
ATOM 566 N N . LYS A 1 81 ? 8.508 9.961 14.898 1 93.19 81 LYS A N 1
ATOM 567 C CA . LYS A 1 81 ? 8.867 10.641 16.141 1 93.19 81 LYS A CA 1
ATOM 568 C C . LYS A 1 81 ? 9.727 11.867 15.867 1 93.19 81 LYS A C 1
ATOM 570 O O . LYS A 1 81 ? 9.594 12.883 16.547 1 93.19 81 LYS A O 1
ATOM 575 N N . ASN A 1 82 ? 10.602 11.664 14.945 1 92.31 82 ASN A N 1
ATOM 576 C CA . ASN A 1 82 ? 11.516 12.727 14.539 1 92.31 82 ASN A CA 1
ATOM 577 C C . ASN A 1 82 ? 11.594 12.859 13.023 1 92.31 82 ASN A C 1
ATOM 579 O O . ASN A 1 82 ? 11.727 11.852 12.32 1 92.31 82 ASN A O 1
ATOM 583 N N . PRO A 1 83 ? 11.648 14.141 12.531 1 91.81 83 PRO A N 1
ATOM 584 C CA . PRO A 1 83 ? 11.352 15.43 13.172 1 91.81 83 PRO A CA 1
ATOM 585 C C . PRO A 1 83 ? 9.906 15.523 13.648 1 91.81 83 PRO A C 1
ATOM 587 O O . PRO A 1 83 ? 9.039 14.805 13.156 1 91.81 83 PRO A O 1
ATOM 590 N N . PRO A 1 84 ? 9.609 16.422 14.641 1 90.12 84 PRO A N 1
ATOM 591 C CA . PRO A 1 84 ? 8.219 16.641 15.047 1 90.12 84 PRO A CA 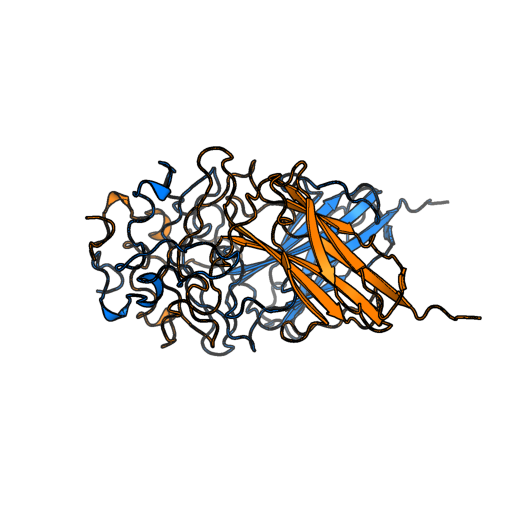1
ATOM 592 C C . PRO A 1 84 ? 7.359 17.203 13.922 1 90.12 84 PRO A C 1
ATOM 594 O O . PRO A 1 84 ? 7.867 17.938 13.07 1 90.12 84 PRO A O 1
ATOM 597 N N . ASN A 1 85 ? 6.082 16.781 13.977 1 91.19 85 ASN A N 1
ATOM 598 C CA . ASN A 1 85 ? 5.145 17.344 13.016 1 91.19 85 ASN A CA 1
ATOM 599 C C . ASN A 1 85 ? 5.117 18.875 13.094 1 91.19 85 ASN A C 1
ATOM 601 O O . ASN A 1 85 ? 5.098 19.438 14.188 1 91.19 85 ASN A O 1
ATOM 605 N N . LEU A 1 86 ? 5.25 19.547 11.945 1 90.38 86 LEU A N 1
ATOM 606 C CA . LEU A 1 86 ? 5.137 21 11.773 1 90.38 86 LEU A CA 1
ATOM 607 C C . LEU A 1 86 ? 6.332 21.719 12.391 1 90.38 86 LEU A C 1
ATOM 609 O O . LEU A 1 86 ? 6.273 22.922 12.641 1 90.38 86 LEU A O 1
ATOM 613 N N . SER A 1 87 ? 7.395 21.016 12.625 1 88.94 87 SER A N 1
ATOM 614 C CA . SER A 1 87 ? 8.586 21.641 13.188 1 88.94 87 SER A CA 1
ATOM 615 C C . SER A 1 87 ? 9.375 22.391 12.117 1 88.94 87 SER A C 1
ATOM 617 O O . SER A 1 87 ? 9.148 22.188 10.922 1 88.94 87 SER A O 1
ATOM 619 N N . THR A 1 88 ? 10.172 23.234 12.617 1 89.69 88 THR A N 1
ATOM 620 C CA . THR A 1 88 ? 11.195 23.891 11.805 1 89.69 88 THR A CA 1
ATOM 621 C C . THR A 1 88 ? 12.562 23.266 12.062 1 89.69 88 THR A C 1
ATOM 623 O O . THR A 1 88 ? 12.992 23.172 13.219 1 89.69 88 THR A O 1
ATOM 626 N N . ILE A 1 89 ? 13.172 22.812 11 1 89.19 89 ILE A N 1
ATOM 627 C CA . ILE A 1 89 ? 14.469 22.141 11.086 1 89.19 89 ILE A CA 1
ATOM 628 C C . ILE A 1 89 ? 15.531 22.984 10.375 1 89.19 89 ILE A C 1
ATOM 630 O O . ILE A 1 89 ? 15.25 23.609 9.352 1 89.19 89 ILE A O 1
ATOM 634 N N . THR A 1 90 ? 16.719 23.047 10.906 1 91.38 90 THR A N 1
ATOM 635 C CA . THR A 1 90 ? 17.797 23.797 10.281 1 91.38 90 THR A CA 1
ATOM 636 C C . THR A 1 90 ? 18.156 23.203 8.922 1 91.38 90 THR A C 1
ATOM 638 O O . THR A 1 90 ? 18.406 22 8.812 1 91.38 90 THR A O 1
ATOM 641 N N . ALA A 1 91 ? 18.172 24.062 7.906 1 92.44 91 ALA A N 1
ATOM 642 C CA . ALA A 1 91 ? 18.469 23.625 6.543 1 92.44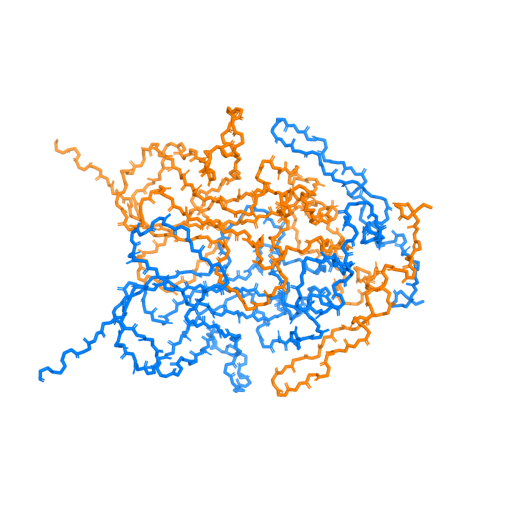 91 ALA A CA 1
ATOM 643 C C . ALA A 1 91 ? 19.938 23.203 6.41 1 92.44 91 ALA A C 1
ATOM 645 O O . ALA A 1 91 ? 20.812 23.781 7.066 1 92.44 91 ALA A O 1
ATOM 646 N N . ASN A 1 92 ? 20.141 22.219 5.566 1 93.56 92 ASN A N 1
ATOM 647 C CA . ASN A 1 92 ? 21.469 21.797 5.148 1 93.56 92 ASN A CA 1
ATOM 648 C C . ASN A 1 92 ? 22.312 21.312 6.332 1 93.56 92 ASN A C 1
ATOM 650 O O . ASN A 1 92 ? 23.5 21.625 6.43 1 93.56 92 ASN A O 1
ATOM 654 N N . LYS A 1 93 ? 21.641 20.703 7.297 1 94.56 93 LYS A N 1
ATOM 655 C CA . LYS A 1 93 ? 22.281 20.031 8.422 1 94.56 93 LYS A CA 1
ATOM 656 C C . LYS A 1 93 ? 21.766 18.594 8.578 1 94.56 93 LYS A C 1
ATOM 658 O O . LYS A 1 93 ? 20.562 18.344 8.414 1 94.56 93 LYS A O 1
ATOM 663 N N . ASP A 1 94 ? 22.672 17.812 8.961 1 94.94 94 ASP A N 1
ATOM 664 C CA . ASP A 1 94 ? 22.281 16.422 9.203 1 94.94 94 ASP A CA 1
ATOM 665 C C . ASP A 1 94 ? 21.125 16.328 10.195 1 94.94 94 ASP A C 1
ATOM 667 O O . ASP A 1 94 ? 21.062 17.094 11.164 1 94.94 94 ASP A O 1
ATOM 671 N N . PHE A 1 95 ? 20.219 15.438 9.961 1 92.44 95 PHE A N 1
ATOM 672 C CA . PHE A 1 95 ? 19.219 15.078 10.961 1 92.44 95 PHE A CA 1
ATOM 673 C C . PHE A 1 95 ? 18.797 13.617 10.797 1 92.44 95 PHE A C 1
ATOM 675 O O . PHE A 1 95 ? 19.172 12.961 9.82 1 92.44 95 PHE A O 1
ATOM 682 N N . ASN A 1 96 ? 18.109 13.102 11.758 1 92.62 96 ASN A N 1
ATOM 683 C CA . ASN A 1 96 ? 17.594 11.734 11.719 1 92.62 96 ASN A CA 1
ATOM 684 C C . ASN A 1 96 ? 16.078 11.703 11.602 1 92.62 96 ASN A C 1
ATOM 686 O O . ASN A 1 96 ? 15.383 12.508 12.227 1 92.62 96 ASN A O 1
ATOM 690 N N . ILE A 1 97 ? 15.711 10.797 10.773 1 93 97 ILE A N 1
ATOM 691 C CA . ILE A 1 97 ? 14.305 10.414 10.805 1 93 97 ILE A CA 1
ATOM 692 C C . ILE A 1 97 ? 14.109 9.219 11.742 1 93 97 ILE A C 1
ATOM 694 O O . ILE A 1 97 ? 14.852 8.234 11.656 1 93 97 ILE A O 1
ATOM 698 N N . GLU A 1 98 ? 13.195 9.367 12.633 1 92.25 98 GLU A N 1
ATOM 699 C CA . GLU A 1 98 ? 12.883 8.273 13.547 1 92.25 98 GLU A CA 1
ATOM 700 C C . GLU A 1 98 ? 11.391 7.934 13.5 1 92.25 98 GLU A C 1
ATOM 702 O O . GLU A 1 98 ? 10.547 8.828 13.445 1 92.25 98 GLU A O 1
ATOM 707 N N . MET A 1 99 ? 11.133 6.645 13.523 1 94 99 MET A N 1
ATOM 708 C CA . MET A 1 99 ? 9.75 6.168 13.531 1 94 99 MET A CA 1
ATOM 709 C C . MET A 1 99 ? 9.57 5.047 14.547 1 94 99 MET A C 1
ATOM 711 O O . MET A 1 99 ? 10.344 4.086 14.57 1 94 99 MET A O 1
ATOM 715 N N . GLN A 1 100 ? 8.508 5.223 15.359 1 92.88 100 GLN A N 1
ATOM 716 C CA . GLN A 1 100 ? 8 4.074 16.109 1 92.88 100 GLN A CA 1
ATOM 717 C C . GLN A 1 100 ? 7.168 3.164 15.203 1 92.88 100 GLN A C 1
ATOM 719 O O . GLN A 1 100 ? 6.324 3.639 14.438 1 92.88 100 GLN A O 1
ATOM 724 N N . ILE A 1 101 ? 7.422 1.86 15.242 1 94.12 101 ILE A N 1
ATOM 725 C CA . ILE A 1 101 ? 6.699 0.925 14.391 1 94.12 101 ILE A CA 1
ATOM 726 C C . ILE A 1 101 ? 6.234 -0.273 15.219 1 94.12 101 ILE A C 1
ATOM 728 O O . ILE A 1 101 ? 6.953 -0.738 16.109 1 94.12 101 ILE A O 1
ATOM 732 N N . LYS A 1 102 ? 5.027 -0.645 15.016 1 93.75 102 LYS A N 1
ATOM 733 C CA . LYS A 1 102 ? 4.426 -1.817 15.641 1 93.75 102 LYS A CA 1
ATOM 734 C C . LYS A 1 102 ? 3.887 -2.785 14.594 1 93.75 102 LYS A C 1
ATOM 736 O O . LYS A 1 102 ? 3.492 -2.371 13.5 1 93.75 102 LYS A O 1
ATOM 741 N N . ASN A 1 103 ? 3.924 -4.148 14.867 1 95.75 103 ASN A N 1
ATOM 742 C CA . ASN A 1 103 ? 3.334 -5.238 14.094 1 95.75 103 ASN A CA 1
ATOM 743 C C . ASN A 1 103 ? 3.988 -5.367 12.719 1 95.75 103 ASN A C 1
ATOM 745 O O . ASN A 1 103 ? 3.314 -5.668 11.734 1 95.75 103 ASN A O 1
ATOM 749 N N . LEU A 1 104 ? 5.172 -5.004 12.555 1 95.69 104 LEU A N 1
ATOM 750 C CA . LEU A 1 104 ? 6.055 -5.285 11.43 1 95.69 104 LEU A CA 1
ATOM 751 C C . LEU A 1 104 ? 7.398 -5.82 11.914 1 95.69 104 LEU A C 1
ATOM 753 O O . LEU A 1 104 ? 8.055 -5.199 12.75 1 95.69 104 LEU A O 1
ATOM 757 N N . ASP A 1 105 ? 7.715 -6.984 11.492 1 94.12 105 ASP A N 1
ATOM 758 C CA . ASP A 1 105 ? 9.062 -7.477 11.758 1 94.12 105 ASP A CA 1
ATOM 759 C C . ASP A 1 105 ? 10.062 -6.906 10.758 1 94.12 105 ASP A C 1
ATOM 761 O O . ASP A 1 105 ? 10.258 -7.465 9.68 1 94.12 105 ASP A O 1
ATOM 765 N N . THR A 1 106 ? 10.695 -5.855 11.211 1 91.94 106 THR A N 1
ATOM 766 C CA . THR A 1 106 ? 11.555 -5.094 10.32 1 91.94 106 THR A CA 1
ATOM 767 C C . THR A 1 106 ? 12.914 -5.773 10.164 1 91.94 106 THR A C 1
ATOM 769 O O . THR A 1 106 ? 13.211 -6.75 10.859 1 91.94 106 THR A O 1
ATOM 772 N N . GLY A 1 107 ? 13.68 -5.316 9.117 1 89.25 107 GLY A N 1
ATOM 773 C CA . GLY A 1 107 ? 15.039 -5.812 8.922 1 89.25 107 GLY A CA 1
ATOM 774 C C . GLY A 1 107 ? 15.164 -6.75 7.734 1 89.25 107 GLY A C 1
ATOM 775 O O . GLY A 1 107 ? 16.25 -7.258 7.449 1 89.25 107 GLY A O 1
ATOM 776 N N . SER A 1 108 ? 14.094 -7.016 7.188 1 91.31 108 SER A N 1
ATOM 777 C CA . SER A 1 108 ? 14.133 -7.855 5.996 1 91.31 108 SER A CA 1
ATOM 778 C C . SER A 1 108 ? 13.883 -7.039 4.734 1 91.31 108 SER A C 1
ATOM 780 O O . SER A 1 108 ? 12.742 -6.676 4.441 1 91.31 108 SER A O 1
ATOM 782 N N . PHE A 1 109 ? 14.906 -6.801 4.035 1 92.88 109 PHE A N 1
ATOM 783 C CA . PHE A 1 109 ? 14.945 -6.086 2.768 1 92.88 109 PHE A CA 1
ATOM 784 C C . PHE A 1 109 ? 15.766 -6.848 1.737 1 92.88 109 PHE A C 1
ATOM 786 O O . PHE A 1 109 ? 16.953 -7.09 1.944 1 92.88 109 PHE A O 1
ATOM 793 N N . THR A 1 110 ? 15.07 -7.234 0.606 1 96.5 110 THR A N 1
ATOM 794 C CA . THR A 1 110 ? 15.797 -8 -0.405 1 96.5 110 THR A CA 1
ATOM 795 C C . THR A 1 110 ? 16.297 -7.086 -1.522 1 96.5 110 THR A C 1
ATOM 797 O O . THR A 1 110 ? 15.922 -5.91 -1.577 1 96.5 110 THR A O 1
ATOM 800 N N . ASN A 1 111 ? 17.156 -7.566 -2.389 1 96.56 111 ASN A N 1
ATOM 801 C CA . ASN A 1 111 ? 17.75 -6.809 -3.484 1 96.56 111 ASN A CA 1
ATOM 802 C C . ASN A 1 111 ? 16.688 -6.266 -4.434 1 96.56 111 ASN A C 1
ATOM 804 O O . ASN A 1 111 ? 16.078 -7.023 -5.191 1 96.56 111 ASN A O 1
ATOM 808 N N . PRO A 1 112 ? 16.5 -4.93 -4.418 1 94.75 112 PRO A N 1
ATOM 809 C CA . PRO A 1 112 ? 15.414 -4.387 -5.23 1 94.75 112 PRO A CA 1
ATOM 810 C C . PRO A 1 112 ? 15.711 -4.434 -6.727 1 94.75 112 PRO A C 1
ATOM 812 O O . PRO A 1 112 ? 14.812 -4.23 -7.547 1 94.75 112 PRO A O 1
ATOM 815 N N . GLU A 1 113 ? 16.891 -4.719 -7.113 1 95.44 113 GLU A N 1
ATOM 816 C CA . GLU A 1 113 ? 17.266 -4.742 -8.531 1 95.44 113 GLU A CA 1
ATOM 817 C C . GLU A 1 113 ? 16.875 -6.07 -9.172 1 95.44 113 GLU A C 1
ATOM 819 O O . GLU A 1 113 ? 16.719 -6.148 -10.398 1 95.44 113 GLU A O 1
ATOM 824 N N . THR A 1 114 ? 16.734 -7.113 -8.297 1 97.12 114 THR A N 1
ATOM 825 C CA . THR A 1 114 ? 16.547 -8.414 -8.93 1 97.12 114 THR A CA 1
ATOM 826 C C . THR A 1 114 ? 15.391 -9.172 -8.297 1 97.12 114 THR A C 1
ATOM 828 O O . THR A 1 114 ? 14.93 -10.18 -8.836 1 97.12 114 THR A O 1
ATOM 831 N N . THR A 1 115 ? 14.906 -8.703 -7.152 1 98.25 115 THR A N 1
ATOM 832 C CA . THR A 1 115 ? 13.844 -9.461 -6.492 1 98.25 115 THR A CA 1
ATOM 833 C C . THR A 1 115 ? 12.664 -8.555 -6.148 1 98.25 115 THR A C 1
ATOM 835 O O . THR A 1 115 ? 11.945 -8.805 -5.18 1 98.25 115 THR A O 1
ATOM 838 N N . TYR A 1 116 ? 12.508 -7.383 -6.883 1 98.19 116 TYR A N 1
ATOM 839 C CA . TYR A 1 116 ? 11.359 -6.5 -6.672 1 98.19 116 TYR A CA 1
ATOM 840 C C . TYR A 1 116 ? 10.055 -7.219 -6.973 1 98.19 116 TYR A C 1
ATOM 842 O O . TYR A 1 116 ? 9.781 -7.566 -8.125 1 98.19 116 TYR A O 1
ATOM 850 N N . PHE A 1 117 ? 9.211 -7.531 -5.957 1 98.56 117 PHE A N 1
ATOM 851 C CA . PHE A 1 117 ? 7.949 -8.25 -6.004 1 98.56 117 PHE A CA 1
ATOM 852 C C . PHE A 1 117 ? 8.164 -9.695 -6.441 1 98.56 117 PHE A C 1
ATOM 854 O O . PHE A 1 117 ? 7.273 -10.312 -7.035 1 98.56 117 PHE A O 1
ATOM 861 N N . ALA A 1 118 ? 9.328 -10.328 -6.117 1 98.69 118 ALA A N 1
ATOM 862 C CA . ALA A 1 118 ? 9.688 -11.609 -6.703 1 98.69 118 ALA A CA 1
ATOM 863 C C . ALA A 1 118 ? 9.266 -12.766 -5.801 1 98.69 118 ALA A C 1
ATOM 865 O O . ALA A 1 118 ? 9.5 -13.938 -6.125 1 98.69 118 ALA A O 1
ATOM 866 N N . ALA A 1 119 ? 8.695 -12.477 -4.66 1 98.81 119 ALA A N 1
ATOM 867 C CA . ALA A 1 119 ? 8.203 -13.508 -3.744 1 98.81 119 ALA A CA 1
ATOM 868 C C . ALA A 1 119 ? 6.977 -13.016 -2.984 1 98.81 119 ALA A C 1
ATOM 870 O O . ALA A 1 119 ? 6.801 -11.812 -2.779 1 98.81 119 ALA A O 1
ATOM 871 N N . PRO A 1 120 ? 6.098 -13.977 -2.531 1 98.81 120 PRO A N 1
ATOM 872 C CA . PRO A 1 120 ? 4.93 -13.586 -1.735 1 98.81 120 PRO A CA 1
ATOM 873 C C . PRO A 1 120 ? 5.312 -12.992 -0.383 1 98.81 120 PRO A C 1
ATOM 875 O O . PRO A 1 120 ? 6.387 -13.281 0.145 1 98.81 120 PRO A O 1
ATOM 878 N N . ALA A 1 121 ? 4.441 -12.141 0.127 1 98.88 121 ALA A N 1
ATOM 879 C CA . ALA A 1 121 ? 4.605 -11.656 1.497 1 98.88 121 ALA A CA 1
ATOM 880 C C . ALA A 1 121 ? 4.645 -12.82 2.486 1 98.88 121 ALA A C 1
ATOM 882 O O . ALA A 1 121 ? 3.924 -13.805 2.324 1 98.88 121 ALA A O 1
ATOM 883 N N . GLN A 1 122 ? 5.465 -12.703 3.5 1 98.62 122 GLN A N 1
ATOM 884 C CA . GLN A 1 122 ? 5.602 -13.719 4.539 1 98.62 122 GLN A CA 1
ATOM 885 C C . GLN A 1 122 ? 5.262 -13.141 5.914 1 98.62 122 GLN A C 1
ATOM 887 O O . GLN A 1 122 ? 5.371 -11.938 6.133 1 98.62 122 GLN A O 1
ATOM 892 N N . ILE A 1 123 ? 4.832 -13.961 6.805 1 98.19 123 ILE A N 1
ATOM 893 C CA . ILE A 1 123 ? 4.547 -13.633 8.195 1 98.19 123 ILE A CA 1
ATOM 894 C C . ILE A 1 123 ? 5.441 -14.461 9.117 1 98.19 123 ILE A C 1
ATOM 896 O O . ILE A 1 123 ? 5.684 -15.641 8.852 1 98.19 123 ILE A O 1
ATOM 900 N N . ASN A 1 124 ? 5.957 -13.789 10.086 1 97.06 124 ASN A N 1
ATOM 901 C CA . ASN A 1 124 ? 6.734 -14.453 11.133 1 97.06 124 ASN A CA 1
ATOM 902 C C . ASN A 1 124 ? 5.859 -15.375 11.984 1 97.06 124 ASN A C 1
ATOM 904 O O . ASN A 1 124 ? 4.828 -14.945 12.508 1 97.06 124 ASN A O 1
ATOM 908 N N . SER A 1 125 ? 6.285 -16.641 12.125 1 97.5 125 SER A N 1
ATOM 909 C CA . SER A 1 125 ? 5.453 -17.641 12.797 1 97.5 125 SER A CA 1
ATOM 910 C C . SER A 1 125 ? 5.324 -17.344 14.289 1 97.5 125 SER A C 1
ATOM 912 O O . SER A 1 125 ? 4.348 -17.75 14.922 1 97.5 125 SER A O 1
ATOM 914 N N . GLN A 1 126 ? 6.238 -16.578 14.883 1 96 126 GLN A N 1
ATOM 915 C CA . GLN A 1 126 ? 6.23 -16.297 16.312 1 96 126 GLN A CA 1
ATOM 916 C C . GLN A 1 126 ? 5.438 -15.023 16.625 1 96 126 GLN A C 1
ATOM 918 O O . GLN A 1 126 ? 4.516 -15.039 17.438 1 96 126 GLN A O 1
ATOM 923 N N . THR A 1 127 ? 5.695 -13.922 15.867 1 95.75 127 THR A N 1
ATOM 924 C CA . THR A 1 127 ? 5.082 -12.633 16.172 1 95.75 127 THR A CA 1
ATOM 925 C C . THR A 1 127 ? 3.771 -12.461 15.414 1 95.75 127 THR A C 1
ATOM 927 O O . THR A 1 127 ? 2.959 -11.602 15.758 1 95.75 127 THR A O 1
ATOM 930 N N . LYS A 1 128 ? 3.586 -13.219 14.32 1 96.94 128 LYS A N 1
ATOM 931 C CA . LYS A 1 128 ? 2.436 -13.148 13.422 1 96.94 128 LYS A CA 1
ATOM 932 C C . LYS A 1 128 ? 2.439 -11.844 12.625 1 96.94 128 LYS A C 1
ATOM 934 O O . LYS A 1 128 ? 1.428 -11.477 12.023 1 96.94 128 LYS A O 1
ATOM 939 N N . ASN A 1 129 ? 3.633 -11.203 12.656 1 96.81 129 ASN A N 1
ATOM 940 C CA . ASN A 1 129 ? 3.797 -9.969 11.891 1 96.81 129 ASN A CA 1
ATOM 941 C C . ASN A 1 129 ? 4.316 -10.25 10.484 1 96.81 129 ASN A C 1
ATOM 943 O O . ASN A 1 129 ? 5.023 -11.242 10.266 1 96.81 129 ASN A O 1
ATOM 947 N N . ILE A 1 130 ? 3.914 -9.375 9.602 1 97.31 130 ILE A N 1
ATOM 948 C CA . ILE A 1 130 ? 4.562 -9.391 8.297 1 97.31 130 ILE A CA 1
ATOM 949 C C . ILE A 1 130 ? 6.066 -9.195 8.461 1 97.31 130 ILE A C 1
ATOM 951 O O . ILE A 1 130 ? 6.508 -8.367 9.266 1 97.31 130 ILE A O 1
ATOM 955 N N . ILE A 1 131 ? 6.852 -9.961 7.758 1 96.56 131 ILE A N 1
ATOM 956 C CA . ILE A 1 131 ? 8.297 -9.789 7.672 1 96.56 131 ILE A CA 1
ATOM 957 C C . ILE A 1 131 ? 8.633 -8.789 6.562 1 96.56 131 ILE A C 1
ATOM 959 O O . ILE A 1 131 ? 8.258 -8.984 5.406 1 96.56 131 ILE A O 1
ATOM 963 N N . GLY A 1 132 ? 9.305 -7.723 6.922 1 96.06 132 GLY A N 1
ATOM 964 C CA . GLY A 1 132 ? 9.555 -6.734 5.883 1 96.06 132 GLY A CA 1
ATOM 965 C C . GLY A 1 132 ? 10.375 -5.555 6.367 1 96.06 132 GLY A C 1
ATOM 966 O O . GLY A 1 132 ? 11.359 -5.73 7.094 1 96.06 132 GLY A O 1
ATOM 967 N N . HIS A 1 133 ? 10.117 -4.391 5.797 1 95.12 133 HIS A N 1
ATOM 968 C CA . HIS A 1 133 ? 10.828 -3.148 6.066 1 95.12 133 HIS A CA 1
ATOM 969 C C . HIS A 1 133 ? 9.969 -1.935 5.734 1 95.12 133 HIS A C 1
ATOM 971 O O . HIS A 1 133 ? 8.812 -2.082 5.316 1 95.12 133 HIS A O 1
ATOM 977 N N . SER A 1 134 ? 10.531 -0.787 6.035 1 95.44 134 SER A N 1
ATOM 978 C CA . SER A 1 134 ? 9.867 0.461 5.676 1 95.44 134 SER A CA 1
ATOM 979 C C . SER A 1 134 ? 10.781 1.355 4.844 1 95.44 134 SER A C 1
ATOM 981 O O . SER A 1 134 ? 12 1.267 4.949 1 95.44 134 SER A O 1
ATOM 983 N N . HIS A 1 135 ? 10.164 2.105 3.961 1 96.38 135 HIS A N 1
ATOM 984 C CA . HIS A 1 135 ? 10.828 3.213 3.283 1 96.38 135 HIS A CA 1
ATOM 985 C C . HIS A 1 135 ? 10.352 4.555 3.82 1 96.38 135 HIS A C 1
ATOM 987 O O . HIS A 1 135 ? 9.172 4.707 4.156 1 96.38 135 HIS A O 1
ATOM 993 N N . PHE A 1 136 ? 11.289 5.496 3.918 1 96 136 PHE A N 1
ATOM 994 C CA . PHE A 1 136 ? 10.961 6.879 4.238 1 96 136 PHE A CA 1
ATOM 995 C C . PHE A 1 136 ? 11.234 7.793 3.049 1 96 136 PHE A C 1
ATOM 997 O O . PHE A 1 136 ? 12.289 7.691 2.41 1 96 136 PHE A O 1
ATOM 1004 N N . VAL A 1 137 ? 10.266 8.641 2.76 1 97.38 137 VAL A N 1
ATOM 1005 C CA . VAL A 1 137 ? 10.398 9.547 1.628 1 97.38 137 VAL A CA 1
ATOM 1006 C C . VAL A 1 137 ? 10.039 10.969 2.064 1 97.38 137 VAL A C 1
ATOM 1008 O O . VAL A 1 137 ? 9.109 11.164 2.848 1 97.38 137 VAL A O 1
ATOM 1011 N N . ILE A 1 138 ? 10.82 11.953 1.669 1 96.81 138 ILE A N 1
ATOM 1012 C CA . ILE A 1 138 ? 10.555 13.375 1.892 1 96.81 138 ILE A CA 1
ATOM 1013 C C . ILE A 1 138 ? 10.312 14.07 0.555 1 96.81 138 ILE A C 1
ATOM 1015 O O . ILE A 1 138 ? 11.086 13.906 -0.387 1 96.81 138 ILE A O 1
ATOM 1019 N N . GLU A 1 139 ? 9.219 14.781 0.475 1 96.88 139 GLU A N 1
ATOM 1020 C CA . GLU A 1 139 ? 8.836 15.5 -0.735 1 96.88 139 GLU A CA 1
ATOM 1021 C C . GLU A 1 139 ? 8.797 17.016 -0.489 1 96.88 139 GLU A C 1
ATOM 1023 O O . GLU A 1 139 ? 8.344 17.453 0.568 1 96.88 139 GLU A O 1
ATOM 1028 N N . ASN A 1 140 ? 9.312 17.734 -1.48 1 94.44 140 ASN A N 1
ATOM 1029 C CA . ASN A 1 140 ? 9.125 19.172 -1.457 1 94.44 140 ASN A CA 1
ATOM 1030 C C . ASN A 1 140 ? 7.703 19.562 -1.856 1 94.44 140 ASN A C 1
ATOM 1032 O O . ASN A 1 140 ? 7.168 19.047 -2.838 1 94.44 140 ASN A O 1
ATOM 1036 N N . ILE A 1 141 ? 7.102 20.422 -1.016 1 94.44 141 ILE A N 1
ATOM 1037 C CA . ILE A 1 141 ? 5.793 20.969 -1.365 1 94.44 141 ILE A CA 1
ATOM 1038 C C . ILE A 1 141 ? 5.832 22.484 -1.276 1 94.44 141 ILE A C 1
ATOM 1040 O O . ILE A 1 141 ? 6.75 23.062 -0.682 1 94.44 141 ILE A O 1
ATOM 1044 N N . ASP A 1 142 ? 4.836 23.109 -1.915 1 93.5 142 ASP A N 1
ATOM 1045 C CA . ASP A 1 142 ? 4.84 24.562 -2.012 1 93.5 142 ASP A CA 1
ATOM 1046 C C . ASP A 1 142 ? 4.586 25.203 -0.65 1 93.5 142 ASP A C 1
ATOM 1048 O O . ASP A 1 142 ? 5.18 26.234 -0.324 1 93.5 142 ASP A O 1
ATOM 1052 N N . SER A 1 143 ? 3.672 24.703 0.066 1 91.88 143 SER A N 1
ATOM 1053 C CA . SER A 1 143 ? 3.262 25.172 1.386 1 91.88 143 SER A CA 1
ATOM 1054 C C . SER A 1 143 ? 2.52 24.078 2.154 1 91.88 143 SER A C 1
ATOM 1056 O O . SER A 1 143 ? 2.109 23.062 1.572 1 91.88 143 SER A O 1
ATOM 1058 N N . LEU A 1 144 ? 2.367 24.25 3.395 1 90.44 144 LEU A N 1
ATOM 1059 C CA . LEU A 1 144 ? 1.644 23.297 4.223 1 90.44 144 LEU A CA 1
ATOM 1060 C C . LEU A 1 144 ? 0.191 23.172 3.773 1 90.44 144 LEU A C 1
ATOM 1062 O O . LEU A 1 144 ? -0.445 22.141 3.982 1 90.44 144 LEU A O 1
ATOM 1066 N N . GLU A 1 145 ? -0.314 24.188 3.086 1 88.69 145 GLU A N 1
ATOM 1067 C CA . GLU A 1 145 ? -1.718 24.234 2.686 1 88.69 145 GLU A CA 1
ATOM 1068 C C . GLU A 1 145 ? -1.887 23.828 1.223 1 88.69 145 GLU A C 1
ATOM 1070 O O . GLU A 1 145 ? -3.01 23.75 0.721 1 88.69 145 GLU A O 1
ATOM 1075 N N . SER A 1 146 ? -0.761 23.531 0.583 1 91.88 146 SER A N 1
ATOM 1076 C CA . SER A 1 146 ? -0.811 23.266 -0.852 1 91.88 146 SER A CA 1
ATOM 1077 C C . SER A 1 146 ? -1.735 22.094 -1.164 1 91.88 146 SER A C 1
ATOM 1079 O O . SER A 1 146 ? -1.709 21.078 -0.472 1 91.88 146 SER A O 1
ATOM 1081 N N . THR A 1 147 ? -2.549 22.234 -2.195 1 92.25 147 THR A N 1
ATOM 1082 C CA . THR A 1 147 ? -3.402 21.156 -2.691 1 92.25 147 THR A CA 1
ATOM 1083 C C . THR A 1 147 ? -2.955 20.703 -4.078 1 92.25 147 THR A C 1
ATOM 1085 O O . THR A 1 147 ? -3.693 20.016 -4.781 1 92.25 147 THR A O 1
ATOM 1088 N N . ARG A 1 148 ? -1.79 21.188 -4.496 1 93.94 148 ARG A N 1
ATOM 1089 C CA . ARG A 1 148 ? -1.24 20.766 -5.781 1 93.94 148 ARG A CA 1
ATOM 1090 C C . ARG A 1 148 ? -0.757 19.328 -5.73 1 93.94 148 ARG A C 1
ATOM 1092 O O . ARG A 1 148 ? -0.09 18.922 -4.777 1 93.94 148 ARG A O 1
ATOM 1099 N N . LEU A 1 149 ? -1.072 18.609 -6.77 1 94.62 149 LEU A N 1
ATOM 1100 C CA . LEU A 1 149 ? -0.575 17.25 -6.863 1 94.62 149 LEU A CA 1
ATOM 1101 C C . LEU A 1 149 ? 0.949 17.219 -6.828 1 94.62 149 LEU A C 1
ATOM 1103 O O . LEU A 1 149 ? 1.604 18.047 -7.461 1 94.62 149 LEU A O 1
ATOM 1107 N N . THR A 1 150 ? 1.439 16.297 -6.062 1 95.44 150 THR A N 1
ATOM 1108 C CA . THR A 1 150 ? 2.875 16.047 -6.117 1 95.44 150 THR A CA 1
ATOM 1109 C C . THR A 1 150 ? 3.221 15.141 -7.297 1 95.44 150 THR A C 1
ATOM 1111 O O . THR A 1 150 ? 2.33 14.688 -8.023 1 95.44 150 THR A O 1
ATOM 1114 N N . ASN A 1 151 ? 4.496 14.992 -7.586 1 96.56 151 ASN A N 1
ATOM 1115 C CA . ASN A 1 151 ? 5.023 14.055 -8.57 1 96.56 151 ASN A CA 1
ATOM 1116 C C . ASN A 1 151 ? 5.789 12.914 -7.902 1 96.56 151 ASN A C 1
ATOM 1118 O O . ASN A 1 151 ? 6.902 13.109 -7.414 1 96.56 151 ASN A O 1
ATOM 1122 N N . PRO A 1 152 ? 5.191 11.703 -7.941 1 96.75 152 PRO A N 1
ATOM 1123 C CA . PRO A 1 152 ? 5.84 10.617 -7.207 1 96.75 152 PRO A CA 1
ATOM 1124 C C . PRO A 1 152 ? 7.211 10.258 -7.773 1 96.75 152 PRO A C 1
ATOM 1126 O O . PRO A 1 152 ? 7.977 9.523 -7.137 1 96.75 152 PRO A O 1
ATOM 1129 N N . GLN A 1 153 ? 7.559 10.766 -8.922 1 97.12 153 GLN A N 1
ATOM 1130 C CA . GLN A 1 153 ? 8.883 10.516 -9.484 1 97.12 153 GLN A CA 1
ATOM 1131 C C . GLN A 1 153 ? 9.906 11.516 -8.945 1 97.12 153 GLN A C 1
ATOM 1133 O O . GLN A 1 153 ? 11.109 11.375 -9.188 1 97.12 153 GLN A O 1
ATOM 1138 N N . GLN A 1 154 ? 9.43 12.539 -8.242 1 96.75 154 GLN A N 1
ATOM 1139 C CA . GLN A 1 154 ? 10.289 13.586 -7.695 1 96.75 154 GLN A CA 1
ATOM 1140 C C . GLN A 1 154 ? 10.18 13.648 -6.176 1 96.75 154 GLN A C 1
ATOM 1142 O O . GLN A 1 154 ? 9.086 13.812 -5.633 1 96.75 154 GLN A O 1
ATOM 1147 N N . PHE A 1 155 ? 11.289 13.531 -5.52 1 96.25 155 PHE A N 1
ATOM 1148 C CA . PHE A 1 155 ? 11.359 13.625 -4.066 1 96.25 155 PHE A CA 1
ATOM 1149 C C . PHE A 1 155 ? 12.727 14.117 -3.623 1 96.25 155 PHE A C 1
ATOM 1151 O O . PHE A 1 155 ? 13.695 14.07 -4.391 1 96.25 155 PHE A O 1
ATOM 1158 N N . ALA A 1 156 ? 12.781 14.602 -2.406 1 96.56 156 ALA A N 1
ATOM 1159 C CA . ALA A 1 156 ? 14.008 15.203 -1.888 1 96.56 156 ALA A CA 1
ATOM 1160 C C . ALA A 1 156 ? 14.891 14.156 -1.226 1 96.56 156 ALA A C 1
ATOM 1162 O O . ALA A 1 156 ? 16.109 14.312 -1.169 1 96.56 156 ALA A O 1
ATOM 1163 N N . PHE A 1 157 ? 14.297 13.188 -0.661 1 96.75 157 PHE A N 1
ATOM 1164 C CA . PHE A 1 157 ? 15 12.117 0.042 1 96.75 157 PHE A CA 1
ATOM 1165 C C . PHE A 1 157 ? 14.219 10.812 -0.022 1 96.75 157 PHE A C 1
ATOM 1167 O O . PHE A 1 157 ? 12.984 10.82 0.039 1 96.75 157 PHE A O 1
ATOM 1174 N N . PHE A 1 158 ? 14.938 9.68 -0.169 1 96.88 158 PHE A N 1
ATOM 1175 C CA . PHE A 1 158 ? 14.375 8.336 -0.106 1 96.88 158 PHE A CA 1
ATOM 1176 C C . PHE A 1 158 ? 15.375 7.355 0.49 1 96.88 158 PHE A C 1
ATOM 1178 O O . PHE A 1 158 ? 16.531 7.316 0.072 1 96.88 158 PHE A O 1
ATOM 1185 N N . LYS A 1 159 ? 14.898 6.613 1.463 1 93.5 159 LYS A N 1
ATOM 1186 C CA . LYS A 1 159 ? 15.781 5.59 2.014 1 93.5 159 LYS A CA 1
ATOM 1187 C C . LYS A 1 159 ? 14.984 4.445 2.627 1 93.5 159 LYS A C 1
ATOM 1189 O O . LYS A 1 159 ? 13.969 4.672 3.295 1 93.5 159 LYS A O 1
ATOM 1194 N N . GLY A 1 160 ? 15.391 3.232 2.295 1 87.88 160 GLY A N 1
ATOM 1195 C CA . GLY A 1 160 ? 14.922 2.092 3.066 1 87.88 160 GLY A CA 1
ATOM 1196 C C . GLY A 1 160 ? 15.406 2.104 4.504 1 87.88 160 GLY A C 1
ATOM 1197 O O . GLY A 1 160 ? 16.594 2.316 4.762 1 87.88 160 GLY A O 1
ATOM 1198 N N . ALA A 1 161 ? 14.484 2.074 5.363 1 74.5 161 ALA A N 1
ATOM 1199 C CA . ALA A 1 161 ? 14.828 2.141 6.781 1 74.5 161 ALA A CA 1
ATOM 1200 C C . ALA A 1 161 ? 15.047 0.747 7.359 1 74.5 161 ALA A C 1
ATOM 1202 O O . ALA A 1 161 ? 14.203 -0.137 7.207 1 74.5 161 ALA A O 1
ATOM 1203 N N . LEU A 1 162 ? 16.312 0.608 7.645 1 64.25 162 LEU A N 1
ATOM 1204 C CA . LEU A 1 162 ? 16.672 -0.64 8.305 1 64.25 162 LEU A CA 1
ATOM 1205 C C . LEU A 1 162 ? 16.812 -0.433 9.812 1 64.25 162 LEU A C 1
ATOM 1207 O O . LEU A 1 162 ? 16.984 0.696 10.273 1 64.25 162 LEU A O 1
ATOM 1211 N N . LEU A 1 163 ? 16.5 -1.503 10.484 1 56.94 163 LEU A N 1
ATOM 1212 C CA . LEU A 1 163 ? 16.719 -1.396 11.922 1 56.94 163 LEU A CA 1
ATOM 1213 C C . LEU A 1 163 ? 18.156 -0.966 12.227 1 56.94 163 LEU A C 1
ATOM 1215 O O . LEU A 1 163 ? 19.078 -1.298 11.484 1 56.94 163 LEU A O 1
ATOM 1219 N N . LYS A 1 164 ? 18.438 0.141 12.852 1 48.19 164 LYS A N 1
ATOM 1220 C CA . LYS A 1 164 ? 19.844 0.24 13.266 1 48.19 164 LYS A CA 1
ATOM 1221 C C . LYS A 1 164 ? 20.453 -1.143 13.469 1 48.19 164 LYS A C 1
ATOM 1223 O O . LYS A 1 164 ? 19.75 -2.094 13.82 1 48.19 164 LYS A O 1
ATOM 1228 N N . LYS A 1 165 ? 21.875 -1.354 13.086 1 40.75 165 LYS A N 1
ATOM 1229 C CA . LYS A 1 165 ? 22.656 -2.578 13.258 1 40.75 165 LYS A CA 1
ATOM 1230 C C . LYS A 1 165 ? 22.172 -3.381 14.461 1 40.75 165 LYS A C 1
ATOM 1232 O O . LYS A 1 165 ? 22.672 -4.477 14.727 1 40.75 165 LYS A O 1
ATOM 1237 N N . LYS A 1 166 ? 22.641 -2.867 15.477 1 36.41 166 LYS A N 1
ATOM 1238 C CA . LYS A 1 166 ? 22.594 -3.824 16.578 1 36.41 166 LYS A CA 1
ATOM 1239 C C . LYS A 1 166 ? 21.219 -4.484 16.672 1 36.41 166 LYS A C 1
ATOM 1241 O O . LYS A 1 166 ? 20.203 -3.832 16.469 1 36.41 166 LYS A O 1
ATOM 1246 N N . LYS A 1 167 ? 21.422 -5.797 16.562 1 34.62 167 LYS A N 1
ATOM 1247 C CA . LYS A 1 167 ? 20.516 -6.914 16.812 1 34.62 167 LYS A CA 1
ATOM 1248 C C . LYS A 1 167 ? 19.359 -6.484 17.703 1 34.62 167 LYS A C 1
ATOM 1250 O O . LYS A 1 167 ? 18.828 -7.289 18.469 1 34.62 167 LYS A O 1
ATOM 1255 N N . MET A 1 168 ? 19.438 -5.379 18.109 1 33.28 168 MET A N 1
ATOM 1256 C CA . MET A 1 168 ? 18.344 -5.41 19.078 1 33.28 168 MET A CA 1
ATOM 1257 C C . MET A 1 168 ? 16.984 -5.41 18.375 1 33.28 168 MET A C 1
ATOM 1259 O O . MET A 1 168 ? 16.75 -4.605 17.484 1 33.28 168 MET A O 1
ATOM 1263 N N . PRO A 1 169 ? 16.531 -6.488 18.047 1 35.06 169 PRO A N 1
ATOM 1264 C CA . PRO A 1 169 ? 15.094 -6.383 17.781 1 35.06 169 PRO A CA 1
ATOM 1265 C C . PRO A 1 169 ? 14.516 -5.016 18.156 1 35.06 169 PRO A C 1
ATOM 1267 O O . PRO A 1 169 ? 15.062 -4.328 19.016 1 35.06 169 PRO A O 1
ATOM 1270 N N . ALA A 1 170 ? 13.922 -4.055 17.312 1 41.62 170 ALA A N 1
ATOM 1271 C CA . ALA A 1 170 ? 13.297 -2.896 17.938 1 41.62 170 ALA A CA 1
ATOM 1272 C C . ALA A 1 170 ? 13.211 -3.074 19.453 1 41.62 170 ALA A C 1
ATOM 1274 O O . ALA A 1 170 ? 12.602 -4.035 19.938 1 41.62 170 ALA A O 1
ATOM 1275 N N . GLN A 1 171 ? 14.227 -3.049 20 1 39.94 171 GLN A N 1
ATOM 1276 C CA . GLN A 1 171 ? 13.891 -2.832 21.406 1 39.94 171 GLN A CA 1
ATOM 1277 C C . GLN A 1 171 ? 13.047 -1.571 21.578 1 39.94 171 GLN A C 1
ATOM 1279 O O . GLN A 1 171 ? 13.508 -0.465 21.297 1 39.94 171 GLN A O 1
ATOM 1284 N N . ASN A 1 172 ? 11.977 -1.483 21.453 1 51.78 172 ASN A N 1
ATOM 1285 C CA . ASN A 1 172 ? 10.789 -0.673 21.688 1 51.78 172 ASN A CA 1
ATOM 1286 C C . ASN A 1 172 ? 10.242 -0.093 20.391 1 51.78 172 ASN A C 1
ATOM 1288 O O . ASN A 1 172 ? 9.648 0.987 20.391 1 51.78 172 ASN A O 1
ATOM 1292 N N . GLY A 1 173 ? 10.602 -0.763 19.047 1 74.75 173 GLY A N 1
ATOM 1293 C CA . GLY A 1 173 ? 9.695 -0.481 17.953 1 74.75 173 GLY A CA 1
ATOM 1294 C C . GLY A 1 173 ? 10.055 0.789 17.188 1 74.75 173 GLY A C 1
ATOM 1295 O O . GLY A 1 173 ? 9.188 1.411 16.578 1 74.75 173 GLY A O 1
ATOM 1296 N N . ILE A 1 174 ? 11.641 1.249 17.312 1 87.88 174 ILE A N 1
ATOM 1297 C CA . ILE A 1 174 ? 11.93 2.514 16.641 1 87.88 174 ILE A CA 1
ATOM 1298 C C . ILE A 1 174 ? 12.867 2.275 15.469 1 87.88 174 ILE A C 1
ATOM 1300 O O . ILE A 1 174 ? 13.93 1.669 15.625 1 87.88 174 ILE A O 1
ATOM 1304 N N . MET A 1 175 ? 12.602 2.742 14.305 1 90.44 175 MET A N 1
ATOM 1305 C CA . MET A 1 175 ? 13.43 2.777 13.102 1 90.44 175 MET A CA 1
ATOM 1306 C C . MET A 1 175 ? 14.078 4.145 12.93 1 90.44 175 MET A C 1
ATOM 1308 O O . MET A 1 175 ? 13.453 5.172 13.188 1 90.44 175 MET A O 1
ATOM 1312 N N . SER A 1 176 ? 15.328 4.098 12.484 1 89.94 176 SER A N 1
ATOM 1313 C CA . SER A 1 176 ? 16.047 5.359 12.32 1 89.94 176 SER A CA 1
ATOM 1314 C C . SER A 1 176 ? 16.797 5.402 11 1 89.94 176 SER A C 1
ATOM 1316 O O . SER A 1 176 ? 17.391 4.402 10.586 1 89.94 176 SER A O 1
ATOM 1318 N N . VAL A 1 177 ? 16.781 6.559 10.328 1 92 177 VAL A N 1
ATOM 1319 C CA . VAL A 1 177 ? 17.516 6.82 9.102 1 92 177 VAL A CA 1
ATOM 1320 C C . VAL A 1 177 ? 18.172 8.203 9.172 1 92 177 VAL A C 1
ATOM 1322 O O . VAL A 1 177 ? 17.516 9.188 9.516 1 92 177 VAL A O 1
ATOM 1325 N N . LYS A 1 178 ? 19.406 8.25 8.875 1 92.5 178 LYS A N 1
ATOM 1326 C CA . LYS A 1 178 ? 20.078 9.539 8.789 1 92.5 178 LYS A CA 1
ATOM 1327 C C . LYS A 1 178 ? 19.828 10.211 7.441 1 92.5 178 LYS A C 1
ATOM 1329 O O . LYS A 1 178 ? 19.812 9.547 6.402 1 92.5 178 LYS A O 1
ATOM 1334 N N . VAL A 1 179 ? 19.656 11.508 7.418 1 94.06 179 VAL A N 1
ATOM 1335 C CA . VAL A 1 179 ? 19.641 12.344 6.223 1 94.06 179 VAL A CA 1
ATOM 1336 C C . VAL A 1 179 ? 20.906 13.195 6.176 1 94.06 179 VAL A C 1
ATOM 1338 O O . VAL A 1 179 ? 20.938 14.305 6.703 1 94.06 179 VAL A O 1
ATOM 1341 N N . PRO A 1 180 ? 21.844 12.602 5.488 1 95 180 PRO A N 1
ATOM 1342 C CA . PRO A 1 180 ? 23.125 13.312 5.477 1 95 180 PRO A CA 1
ATOM 1343 C C . PRO A 1 180 ? 23.047 14.625 4.699 1 95 180 PRO A C 1
ATOM 1345 O O . PRO A 1 180 ? 22.438 14.68 3.629 1 95 180 PRO A O 1
ATOM 1348 N N . GLY A 1 181 ? 23.656 15.711 5.262 1 95.06 181 GLY A N 1
ATOM 1349 C CA . GLY A 1 181 ? 23.703 17.016 4.629 1 95.06 181 GLY A CA 1
ATOM 1350 C C . GLY A 1 181 ? 22.391 17.797 4.77 1 95.06 181 GLY A C 1
ATOM 1351 O O . GLY A 1 181 ? 22.344 18.984 4.5 1 95.06 181 GLY A O 1
ATOM 1352 N N . GLY A 1 182 ? 21.344 17.062 5.168 1 94.06 182 GLY A N 1
ATOM 1353 C CA . GLY A 1 182 ? 20.031 17.688 5.312 1 94.06 182 GLY A CA 1
ATOM 1354 C C . GLY A 1 182 ? 19.422 18.094 3.99 1 94.06 182 GLY A C 1
ATOM 1355 O O . GLY A 1 182 ? 19.656 17.469 2.963 1 94.06 182 GLY A O 1
ATOM 1356 N N . LEU A 1 183 ? 18.453 19.016 4.109 1 94.06 183 LEU A N 1
ATOM 1357 C CA . LEU A 1 183 ? 17.75 19.516 2.934 1 94.06 183 LEU A CA 1
ATOM 1358 C C . LEU A 1 183 ? 17.797 21.031 2.871 1 94.06 183 LEU A C 1
ATOM 1360 O O . LEU A 1 183 ? 17.906 21.703 3.902 1 94.06 183 LEU A O 1
ATOM 1364 N N . PRO A 1 184 ? 17.672 21.625 1.678 1 94.12 184 PRO A N 1
ATOM 1365 C CA . PRO A 1 184 ? 17.594 23.094 1.573 1 94.12 184 PRO A CA 1
ATOM 1366 C C . PRO A 1 184 ? 16.328 23.656 2.227 1 94.12 184 PRO A C 1
ATOM 1368 O O . PRO A 1 184 ? 15.391 22.922 2.514 1 94.12 184 PRO A O 1
ATOM 1371 N N . ALA A 1 185 ? 16.391 24.969 2.467 1 93.12 185 ALA A N 1
ATOM 1372 C CA . ALA A 1 185 ? 15.211 25.656 2.998 1 93.12 185 ALA A CA 1
ATOM 1373 C C . ALA A 1 185 ? 14 25.438 2.1 1 93.12 185 ALA A C 1
ATOM 1375 O O . ALA A 1 185 ? 14.117 25.438 0.873 1 93.12 185 ALA A O 1
ATOM 1376 N N . GLY A 1 186 ? 12.891 25.109 2.715 1 93 186 GLY A N 1
ATOM 1377 C CA . GLY A 1 186 ? 11.656 24.844 1.99 1 93 186 GLY A CA 1
ATOM 1378 C C . GLY A 1 186 ? 10.609 24.141 2.838 1 93 186 GLY A C 1
ATOM 1379 O O . GLY A 1 186 ? 10.812 23.938 4.039 1 93 186 GLY A O 1
ATOM 1380 N N . THR A 1 187 ? 9.445 23.922 2.299 1 93.94 187 THR A N 1
ATOM 1381 C CA . THR A 1 187 ? 8.367 23.172 2.941 1 93.94 187 THR A CA 1
ATOM 1382 C C . THR A 1 187 ? 8.328 21.734 2.436 1 93.94 187 THR A C 1
ATOM 1384 O O . THR A 1 187 ? 8.414 21.5 1.23 1 93.94 187 THR A O 1
ATOM 1387 N N . TYR A 1 188 ? 8.273 20.812 3.389 1 94.44 188 TYR A N 1
ATOM 1388 C CA . TYR A 1 188 ? 8.383 19.406 3.029 1 94.44 188 TYR A CA 1
ATOM 1389 C C . TYR A 1 188 ? 7.289 18.578 3.699 1 94.44 188 TYR A C 1
ATOM 1391 O O . TYR A 1 188 ? 6.766 18.969 4.746 1 94.44 188 TYR A O 1
ATOM 1399 N N . ARG A 1 189 ? 6.949 17.547 3.1 1 95.19 189 ARG A N 1
ATOM 1400 C CA . ARG A 1 189 ? 6.199 16.484 3.748 1 95.19 189 ARG A CA 1
ATOM 1401 C C . ARG A 1 189 ? 6.969 15.164 3.703 1 95.19 189 ARG A C 1
ATOM 1403 O O . ARG A 1 189 ? 7.805 14.961 2.82 1 95.19 189 ARG A O 1
ATOM 1410 N N . MET A 1 190 ? 6.75 14.391 4.668 1 95.75 190 MET A N 1
ATOM 1411 C CA . MET A 1 190 ? 7.426 13.102 4.793 1 95.75 190 MET A CA 1
ATOM 1412 C C . MET A 1 190 ? 6.414 11.977 4.977 1 95.75 190 MET A C 1
ATOM 1414 O O . MET A 1 190 ? 5.363 12.172 5.59 1 95.75 190 MET A O 1
ATOM 1418 N N . GLY A 1 191 ? 6.699 10.805 4.41 1 96.75 191 GLY A N 1
ATOM 1419 C CA . GLY A 1 191 ? 5.852 9.633 4.547 1 96.75 191 GLY A CA 1
ATOM 1420 C C . GLY A 1 191 ? 6.633 8.336 4.629 1 96.75 191 GLY A C 1
ATOM 1421 O O . GLY A 1 191 ? 7.832 8.312 4.332 1 96.75 191 GLY A O 1
ATOM 1422 N N . SER A 1 192 ? 5.969 7.355 5.105 1 97.06 192 SER A N 1
ATOM 1423 C CA . SER A 1 192 ? 6.531 6.012 5.141 1 97.06 192 SER A CA 1
ATOM 1424 C C . SER A 1 192 ? 5.844 5.098 4.129 1 97.06 192 SER A C 1
ATOM 1426 O O . SER A 1 192 ? 4.723 5.375 3.697 1 97.06 192 SER A O 1
ATOM 1428 N N . ILE A 1 193 ? 6.508 4.09 3.711 1 97.38 193 ILE A N 1
ATOM 1429 C CA . ILE A 1 193 ? 5.984 3 2.893 1 97.38 193 ILE A CA 1
ATOM 1430 C C . ILE A 1 193 ? 6.348 1.658 3.521 1 97.38 193 ILE A C 1
ATOM 1432 O O . ILE A 1 193 ? 7.469 1.176 3.367 1 97.38 193 ILE A O 1
ATOM 1436 N N . HIS A 1 194 ? 5.43 1.051 4.266 1 96.94 194 HIS A N 1
ATOM 1437 C CA . HIS A 1 194 ? 5.648 -0.263 4.859 1 96.94 194 HIS A CA 1
ATOM 1438 C C . HIS A 1 194 ? 5.484 -1.37 3.824 1 96.94 194 HIS A C 1
ATOM 1440 O O . HIS A 1 194 ? 4.477 -1.418 3.117 1 96.94 194 HIS A O 1
ATOM 1446 N N . SER A 1 195 ? 6.488 -2.221 3.771 1 97.5 195 SER A N 1
ATOM 1447 C CA . SER A 1 195 ? 6.512 -3.213 2.701 1 97.5 195 SER A CA 1
ATOM 1448 C C . SER A 1 195 ? 7 -4.562 3.211 1 97.5 195 SER A C 1
ATOM 1450 O O . SER A 1 195 ? 7.703 -4.637 4.223 1 97.5 195 SER A O 1
ATOM 1452 N N . SER A 1 196 ? 6.598 -5.613 2.512 1 97.81 196 SER A N 1
ATOM 1453 C CA . SER A 1 196 ? 7.191 -6.926 2.734 1 97.81 196 SER A CA 1
ATOM 1454 C C . SER A 1 196 ? 8.664 -6.938 2.33 1 97.81 196 SER A C 1
ATOM 1456 O O . SER A 1 196 ? 9.188 -5.941 1.828 1 97.81 196 SER A O 1
ATOM 1458 N N . SER A 1 197 ? 9.289 -8.078 2.463 1 97.19 197 SER A N 1
ATOM 1459 C CA . SER A 1 197 ? 10.719 -8.203 2.184 1 97.19 197 SER A CA 1
ATOM 1460 C C . SER A 1 197 ? 11.023 -7.871 0.727 1 97.19 197 SER A C 1
ATOM 1462 O O . SER A 1 197 ? 12.047 -7.25 0.429 1 97.19 197 SER A O 1
ATOM 1464 N N . THR A 1 198 ? 10.125 -8.289 -0.173 1 98.31 198 THR A N 1
ATOM 1465 C CA . THR A 1 198 ? 10.352 -8.055 -1.596 1 98.31 198 THR A CA 1
ATOM 1466 C C . THR A 1 198 ? 9.578 -6.836 -2.076 1 98.31 198 THR A C 1
ATOM 1468 O O . THR A 1 198 ? 9.242 -6.727 -3.26 1 98.31 198 THR A O 1
ATOM 1471 N N . HIS A 1 199 ? 9.164 -5.949 -1.188 1 98.06 199 HIS A N 1
ATOM 1472 C CA . HIS A 1 199 ? 8.773 -4.566 -1.441 1 98.06 199 HIS A CA 1
ATOM 1473 C C . HIS A 1 199 ? 7.289 -4.469 -1.792 1 98.06 199 HIS A C 1
ATOM 1475 O O . HIS A 1 199 ? 6.781 -3.377 -2.057 1 98.06 199 HIS A O 1
ATOM 1481 N N . GLN A 1 200 ? 6.527 -5.594 -1.772 1 98.56 200 GLN A N 1
ATOM 1482 C CA . GLN A 1 200 ? 5.078 -5.473 -1.867 1 98.56 200 GLN A CA 1
ATOM 1483 C C . GLN A 1 200 ? 4.512 -4.672 -0.697 1 98.56 200 GLN A C 1
ATOM 1485 O O . GLN A 1 200 ? 4.891 -4.895 0.455 1 98.56 200 GLN A O 1
ATOM 1490 N N . PRO A 1 201 ? 3.635 -3.68 -1.011 1 98.5 201 PRO A N 1
ATOM 1491 C CA . PRO A 1 201 ? 2.979 -3.031 0.127 1 98.5 201 PRO A CA 1
ATOM 1492 C C . PRO A 1 201 ? 2.338 -4.031 1.087 1 98.5 201 PRO A C 1
ATOM 1494 O O . PRO A 1 201 ? 1.815 -5.062 0.652 1 98.5 201 PRO A O 1
ATOM 1497 N N . VAL A 1 202 ? 2.4 -3.725 2.365 1 98.25 202 VAL A N 1
ATOM 1498 C CA . VAL A 1 202 ? 1.86 -4.645 3.361 1 98.25 202 VAL A CA 1
ATOM 1499 C C . VAL A 1 202 ? 0.374 -4.875 3.1 1 98.25 202 VAL A C 1
ATOM 1501 O O . VAL A 1 202 ? -0.351 -3.945 2.736 1 98.25 202 VAL A O 1
ATOM 1504 N N . LEU A 1 203 ? -0.028 -6.102 3.256 1 98.38 203 LEU A N 1
ATOM 1505 C CA . LEU A 1 203 ? -1.403 -6.527 3.023 1 98.38 203 LEU A CA 1
ATOM 1506 C C . LEU A 1 203 ? -2.082 -6.91 4.336 1 98.38 203 LEU A C 1
ATOM 1508 O O . LEU A 1 203 ? -1.538 -7.699 5.113 1 98.38 203 LEU A O 1
ATOM 1512 N N . VAL A 1 204 ? -3.252 -6.344 4.508 1 98.56 204 VAL A N 1
ATOM 1513 C CA . VAL A 1 204 ? -3.98 -6.598 5.746 1 98.56 204 VAL A CA 1
ATOM 1514 C C . VAL A 1 204 ? -5.363 -7.16 5.43 1 98.56 204 VAL A C 1
ATOM 1516 O O . VAL A 1 204 ? -5.867 -6.992 4.316 1 98.56 204 VAL A O 1
ATOM 1519 N N . ALA A 1 205 ? -6.055 -7.75 6.379 1 98.31 205 ALA A N 1
ATOM 1520 C CA . ALA A 1 205 ? -7.145 -8.68 6.113 1 98.31 205 ALA A CA 1
ATOM 1521 C C . ALA A 1 205 ? -8.492 -7.961 6.074 1 98.31 205 ALA A C 1
ATOM 1523 O O . ALA A 1 205 ? -9.539 -8.594 5.945 1 98.31 205 ALA A O 1
ATOM 1524 N N . VAL A 1 206 ? -8.477 -6.625 6.199 1 97.44 206 VAL A N 1
ATOM 1525 C CA . VAL A 1 206 ? -9.734 -5.898 6.188 1 97.44 206 VAL A CA 1
ATOM 1526 C C . VAL A 1 206 ? -9.57 -4.586 5.422 1 97.44 206 VAL A C 1
ATOM 1528 O O . VAL A 1 206 ? -8.547 -3.916 5.547 1 97.44 206 VAL A O 1
ATOM 1531 N N . ALA A 1 207 ? -10.57 -4.309 4.609 1 95.62 207 ALA A N 1
ATOM 1532 C CA . ALA A 1 207 ? -10.555 -3.053 3.861 1 95.62 207 ALA A CA 1
ATOM 1533 C C . ALA A 1 207 ? -10.711 -1.856 4.793 1 95.62 207 ALA A C 1
ATOM 1535 O O . ALA A 1 207 ? -10.055 -0.827 4.609 1 95.62 207 ALA A O 1
ATOM 1536 N N . GLN A 1 208 ? -11.602 -2.004 5.793 1 95.69 208 GLN A N 1
ATOM 1537 C CA . GLN A 1 208 ? -11.891 -0.923 6.73 1 95.69 208 GLN A CA 1
ATOM 1538 C C . GLN A 1 208 ? -10.844 -0.867 7.844 1 95.69 208 GLN A C 1
ATOM 1540 O O . GLN A 1 208 ? -10.984 -1.542 8.867 1 95.69 208 GLN A O 1
ATOM 1545 N N . HIS A 1 209 ? -9.875 -0.113 7.664 1 97.5 209 HIS A N 1
ATOM 1546 C CA . HIS A 1 209 ? -8.828 0.085 8.656 1 97.5 209 HIS A CA 1
ATOM 1547 C C . HIS A 1 209 ? -8.242 1.488 8.562 1 97.5 209 HIS A C 1
ATOM 1549 O O . HIS A 1 209 ? -8.461 2.195 7.578 1 97.5 209 HIS A O 1
ATOM 1555 N N . GLY A 1 210 ? -7.527 1.906 9.602 1 97.31 210 GLY A N 1
ATOM 1556 C CA . GLY A 1 210 ? -6.797 3.164 9.609 1 97.31 210 GLY A CA 1
ATOM 1557 C C . GLY A 1 210 ? -5.539 3.127 8.758 1 97.31 210 GLY A C 1
ATOM 1558 O O . GLY A 1 210 ? -5.285 2.148 8.055 1 97.31 210 GLY A O 1
ATOM 1559 N N . MET A 1 211 ? -4.867 4.207 8.852 1 97.25 211 MET A N 1
ATOM 1560 C CA . MET A 1 211 ? -3.629 4.312 8.086 1 97.25 211 MET A CA 1
ATOM 1561 C C . MET A 1 211 ? -2.549 3.406 8.664 1 97.25 211 MET A C 1
ATOM 1563 O O . MET A 1 211 ? -2.35 3.367 9.875 1 97.25 211 MET A O 1
ATOM 1567 N N . LEU A 1 212 ? -1.892 2.74 7.734 1 97.88 212 LEU A N 1
ATOM 1568 C CA . LEU A 1 212 ? -0.768 1.905 8.141 1 97.88 212 LEU A CA 1
ATOM 1569 C C . LEU A 1 212 ? 0.538 2.693 8.102 1 97.88 212 LEU A C 1
ATOM 1571 O O . LEU A 1 212 ? 1.385 2.545 8.984 1 97.88 212 LEU A O 1
ATOM 1575 N N . ASP A 1 213 ? 0.655 3.488 7.082 1 97.19 213 ASP A N 1
ATOM 1576 C CA . ASP A 1 213 ? 1.78 4.406 6.941 1 97.19 213 ASP A CA 1
ATOM 1577 C C . ASP A 1 213 ? 1.528 5.707 7.703 1 97.19 213 ASP A C 1
ATOM 1579 O O . ASP A 1 213 ? 0.404 5.973 8.133 1 97.19 213 ASP A O 1
ATOM 1583 N N . ASP A 1 214 ? 2.598 6.441 7.887 1 94.69 214 ASP A N 1
ATOM 1584 C CA . ASP A 1 214 ? 2.486 7.738 8.547 1 94.69 214 ASP A CA 1
ATOM 1585 C C . ASP A 1 214 ? 2.957 8.859 7.625 1 94.69 214 ASP A C 1
ATOM 1587 O O . ASP A 1 214 ? 3.646 8.609 6.633 1 94.69 214 ASP A O 1
ATOM 1591 N N . GLY A 1 215 ? 2.449 10.039 7.918 1 87.12 215 GLY A N 1
ATOM 1592 C CA . GLY A 1 215 ? 2.846 11.258 7.234 1 87.12 215 GLY A CA 1
ATOM 1593 C C . GLY A 1 215 ? 3.002 12.445 8.172 1 87.12 215 GLY A C 1
ATOM 1594 O O . GLY A 1 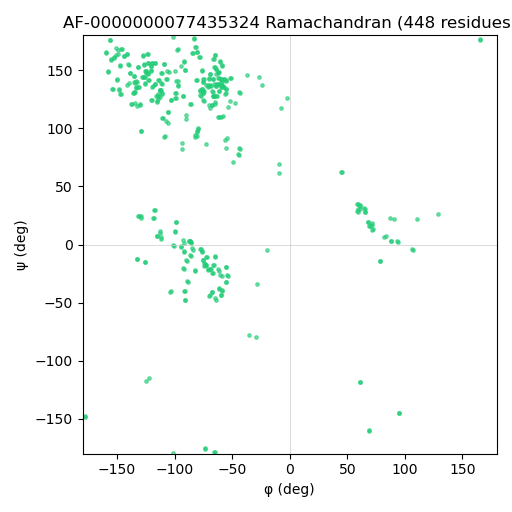215 ? 2.314 12.531 9.188 1 87.12 215 GLY A O 1
ATOM 1595 N N . LYS A 1 216 ? 3.9 13.273 7.809 1 84.69 216 LYS A N 1
ATOM 1596 C CA . LYS A 1 216 ? 4.152 14.516 8.539 1 84.69 216 LYS A CA 1
ATOM 1597 C C . LYS A 1 216 ? 4.465 15.664 7.59 1 84.69 216 LYS A C 1
ATOM 1599 O O . LYS A 1 216 ? 4.738 15.438 6.406 1 84.69 216 LYS A O 1
ATOM 1604 N N . PHE A 1 217 ? 4.367 16.812 8.18 1 79.31 217 PHE A N 1
ATOM 1605 C CA . PHE A 1 217 ? 4.777 18.047 7.512 1 79.31 217 PHE A CA 1
ATOM 1606 C C . PHE A 1 217 ? 5.836 18.781 8.328 1 79.31 217 PHE A C 1
ATOM 1608 O O . PHE A 1 217 ? 5.816 18.734 9.562 1 79.31 217 PHE A O 1
ATOM 1615 N N . PHE A 1 218 ? 6.816 19.375 7.605 1 59.28 218 PHE A N 1
ATOM 1616 C CA . PHE A 1 218 ? 7.77 20.203 8.328 1 59.28 218 PHE A CA 1
ATOM 1617 C C . PHE A 1 218 ? 8.391 21.25 7.406 1 59.28 218 PHE A C 1
ATOM 1619 O O . PHE A 1 218 ? 8.25 21.156 6.184 1 59.28 218 PHE A O 1
ATOM 1626 N N . ILE A 1 219 ? 8.938 22.328 8.023 1 58.72 219 ILE A N 1
ATOM 1627 C CA . ILE A 1 219 ? 9.578 23.438 7.324 1 58.72 219 ILE A CA 1
ATOM 1628 C C . ILE A 1 219 ? 11.078 23.453 7.633 1 58.72 219 ILE A C 1
ATOM 1630 O O . ILE A 1 219 ? 11.477 23.25 8.781 1 58.72 219 ILE A O 1
ATOM 1634 N N . PHE A 1 220 ? 11.828 23.578 6.688 1 52.03 220 PHE A N 1
ATOM 1635 C CA . PHE A 1 220 ? 13.25 23.844 6.863 1 52.03 220 PHE A CA 1
ATOM 1636 C C . PHE A 1 220 ? 13.547 25.328 6.727 1 52.03 220 PHE A C 1
ATOM 1638 O O . PHE A 1 220 ? 13.031 26 5.824 1 52.03 220 PHE A O 1
ATOM 1645 N N . PHE A 1 221 ? 14.344 25.922 7.559 1 59.44 221 PHE A N 1
ATOM 1646 C CA . PHE A 1 221 ? 14.695 27.344 7.527 1 59.44 221 PHE A CA 1
ATOM 1647 C C . PHE A 1 221 ? 16.188 27.531 7.727 1 59.44 221 PHE A C 1
ATOM 1649 O O . PHE A 1 221 ? 16.844 26.703 8.375 1 59.44 221 PHE A O 1
ATOM 1656 N N . TYR A 1 222 ? 16.781 28.641 6.977 1 58.97 222 TYR A N 1
ATOM 1657 C CA . TYR A 1 222 ? 18.188 29 7.172 1 58.97 222 TYR A CA 1
ATOM 1658 C C . TYR A 1 222 ? 18.391 29.625 8.539 1 58.97 222 TYR A C 1
ATOM 1660 O O . TYR A 1 222 ? 17.547 30.391 9.023 1 58.97 222 TYR A O 1
ATOM 1668 N N . SER A 1 223 ? 19.172 29.094 9.367 1 47.72 223 SER A N 1
ATOM 1669 C CA . SER A 1 223 ? 19.562 29.766 10.609 1 47.72 223 SER A CA 1
ATOM 1670 C C . SER A 1 223 ? 20.188 31.125 10.328 1 47.72 223 SER A C 1
ATOM 1672 O O . SER A 1 223 ? 21.047 31.266 9.453 1 47.72 223 SER A O 1
ATOM 1674 N N . ASN A 1 224 ? 19.547 32.25 10.242 1 36.44 224 ASN A N 1
ATOM 1675 C CA . ASN A 1 224 ? 20.281 33.531 10.258 1 36.44 224 ASN A CA 1
ATOM 1676 C C . ASN A 1 224 ? 21.375 33.531 11.312 1 36.44 224 ASN A C 1
ATOM 1678 O O . ASN A 1 224 ? 21.094 33.344 12.5 1 36.44 224 ASN A O 1
ATOM 1682 N N . LEU A 1 225 ? 22.5 33 11.07 1 34.88 225 LEU A N 1
ATOM 1683 C CA . LEU A 1 225 ? 23.641 33.562 11.812 1 34.88 225 LEU A CA 1
ATOM 1684 C C . LEU A 1 225 ? 23.609 35.094 11.812 1 34.88 225 LEU A C 1
ATOM 1686 O O . LEU A 1 225 ? 23.641 35.719 10.75 1 34.88 225 LEU A O 1
ATOM 1690 N N . LYS A 1 226 ? 22.797 35.719 12.617 1 28.16 226 LYS A N 1
ATOM 1691 C CA . LYS A 1 226 ? 23.438 36.938 13.055 1 28.16 226 LYS A CA 1
ATOM 1692 C C . LYS A 1 226 ? 24.719 36.656 13.828 1 28.16 226 LYS A C 1
ATOM 1694 O O . LYS A 1 226 ? 24.766 35.719 14.641 1 28.16 226 LYS A O 1
ATOM 1699 N N . ASN B 1 1 ? -6.879 -24.312 -22.047 1 64.25 1 ASN B N 1
ATOM 1700 C CA . ASN B 1 1 ? -7.32 -22.938 -21.797 1 64.25 1 ASN B CA 1
ATOM 1701 C C . ASN B 1 1 ? -6.633 -22.359 -20.562 1 64.25 1 ASN B C 1
ATOM 1703 O O . ASN B 1 1 ? -6.832 -22.828 -19.453 1 64.25 1 ASN B O 1
ATOM 1707 N N . ALA B 1 2 ? -5.738 -21.359 -20.812 1 71.19 2 ALA B N 1
ATOM 1708 C CA . ALA B 1 2 ? -4.895 -20.797 -19.781 1 71.19 2 ALA B CA 1
ATOM 1709 C C . ALA B 1 2 ? -5.734 -20.281 -18.609 1 71.19 2 ALA B C 1
ATOM 1711 O O . ALA B 1 2 ? -5.266 -20.266 -17.469 1 71.19 2 ALA B O 1
ATOM 1712 N N . GLN B 1 3 ? -6.961 -20.047 -18.781 1 75.12 3 GLN B N 1
ATOM 1713 C CA . GLN B 1 3 ? -7.809 -19.453 -17.766 1 75.12 3 GLN B CA 1
ATOM 1714 C C . GLN B 1 3 ? -8.438 -20.531 -16.875 1 75.12 3 GLN B C 1
ATOM 1716 O O . GLN B 1 3 ? -8.93 -20.234 -15.789 1 75.12 3 GLN B O 1
ATOM 1721 N N . THR B 1 4 ? -8.359 -21.828 -17.344 1 81.38 4 THR B N 1
ATOM 1722 C CA . THR B 1 4 ? -8.977 -22.875 -16.547 1 81.38 4 THR B CA 1
ATOM 1723 C C . THR B 1 4 ? -7.969 -23.984 -16.234 1 81.38 4 THR B C 1
ATOM 1725 O O . THR B 1 4 ? -8.211 -24.828 -15.367 1 81.38 4 THR B O 1
ATOM 1728 N N . SER B 1 5 ? -6.883 -23.906 -17 1 86.56 5 SER B N 1
ATOM 1729 C CA . SER B 1 5 ? -5.871 -24.938 -16.828 1 86.56 5 SER B CA 1
ATOM 1730 C C . SER B 1 5 ? -5.25 -24.875 -15.43 1 86.56 5 SER B C 1
ATOM 1732 O O . SER B 1 5 ? -4.98 -23.781 -14.922 1 86.56 5 SER B O 1
ATOM 1734 N N . LEU B 1 6 ? -5.047 -26 -14.836 1 93.88 6 LEU B N 1
ATOM 1735 C CA . LEU B 1 6 ? -4.348 -26.047 -13.555 1 93.88 6 LEU B CA 1
ATOM 1736 C C . LEU B 1 6 ? -2.842 -26.141 -13.766 1 93.88 6 LEU B C 1
ATOM 1738 O O . LEU B 1 6 ? -2.086 -26.281 -12.805 1 93.88 6 LEU B O 1
ATOM 1742 N N . THR B 1 7 ? -2.439 -26.094 -15.039 1 95.44 7 THR B N 1
ATOM 1743 C CA . THR B 1 7 ? -1.019 -26.141 -15.367 1 95.44 7 THR B CA 1
ATOM 1744 C C . THR B 1 7 ? -0.481 -24.75 -15.648 1 95.44 7 THR B C 1
ATOM 1746 O O . THR B 1 7 ? -1.06 -24 -16.453 1 95.44 7 THR B O 1
ATOM 1749 N N . LEU B 1 8 ? 0.542 -24.391 -14.961 1 97.25 8 LEU B N 1
ATOM 1750 C CA . LEU B 1 8 ? 1.244 -23.141 -15.219 1 97.25 8 LEU B CA 1
ATOM 1751 C C . LEU B 1 8 ? 1.943 -23.188 -16.578 1 97.25 8 LEU B C 1
ATOM 1753 O O . LEU B 1 8 ? 2.756 -24.078 -16.828 1 97.25 8 LEU B O 1
ATOM 1757 N N . ASP B 1 9 ? 1.578 -22.297 -17.438 1 95.81 9 ASP B N 1
ATOM 1758 C CA . ASP B 1 9 ? 2.252 -22.188 -18.719 1 95.81 9 ASP B CA 1
ATOM 1759 C C . ASP B 1 9 ? 3.697 -21.719 -18.547 1 95.81 9 ASP B C 1
ATOM 1761 O O . ASP B 1 9 ? 3.963 -20.75 -17.828 1 95.81 9 ASP B O 1
ATOM 1765 N N . PRO B 1 10 ? 4.664 -22.422 -19.203 1 94.5 10 PRO B N 1
ATOM 1766 C CA . PRO B 1 10 ? 6.062 -21.984 -19.109 1 94.5 10 PRO B CA 1
ATOM 1767 C C . PRO B 1 10 ? 6.262 -20.531 -19.484 1 94.5 10 PRO B C 1
ATOM 1769 O O . PRO B 1 10 ? 7.145 -19.859 -18.938 1 94.5 10 PRO B O 1
ATOM 1772 N N . LYS B 1 11 ? 5.43 -19.906 -20.344 1 95.62 11 LYS B N 1
ATOM 1773 C CA . LYS B 1 11 ? 5.547 -18.516 -20.781 1 95.62 11 LYS B CA 1
ATOM 1774 C C . LYS B 1 11 ? 5.148 -17.562 -19.656 1 95.62 11 LYS B C 1
ATOM 1776 O O . LYS B 1 11 ? 5.449 -16.359 -19.719 1 95.62 11 LYS B O 1
ATOM 1781 N N . SER B 1 12 ? 4.426 -18.109 -18.625 1 96.25 12 SER B N 1
ATOM 1782 C CA . SER B 1 12 ? 3.955 -17.297 -17.516 1 96.25 12 SER B CA 1
ATOM 1783 C C . SER B 1 12 ? 4.965 -17.297 -16.359 1 96.25 12 SER B C 1
ATOM 1785 O O . SER B 1 12 ? 4.801 -16.562 -15.391 1 96.25 12 SER B O 1
ATOM 1787 N N . VAL B 1 13 ? 6.016 -18.094 -16.469 1 97.44 13 VAL B N 1
ATOM 1788 C CA . VAL B 1 13 ? 6.938 -18.266 -15.344 1 97.44 13 VAL B CA 1
ATOM 1789 C C . VAL B 1 13 ? 7.82 -17.031 -15.203 1 97.44 13 VAL B C 1
ATOM 1791 O O . VAL B 1 13 ? 8.438 -16.594 -16.172 1 97.44 13 VAL B O 1
ATOM 1794 N N . ALA B 1 14 ? 7.785 -16.453 -14.023 1 98.06 14 ALA B N 1
ATOM 1795 C CA . ALA B 1 14 ? 8.719 -15.383 -13.68 1 98.06 14 ALA B CA 1
ATOM 1796 C C . ALA B 1 14 ? 10.078 -15.953 -13.281 1 98.06 14 ALA B C 1
ATOM 1798 O O . ALA B 1 14 ? 10.305 -16.266 -12.109 1 98.06 14 ALA B O 1
ATOM 1799 N N . THR B 1 15 ? 11.016 -15.93 -14.18 1 97.44 15 THR B N 1
ATOM 1800 C CA . THR B 1 15 ? 12.297 -16.594 -13.984 1 97.44 15 THR B CA 1
ATOM 1801 C C . THR B 1 15 ? 13.141 -15.867 -12.945 1 97.44 15 THR B C 1
ATOM 1803 O O . THR B 1 15 ? 14.047 -16.453 -12.352 1 97.44 15 THR B O 1
ATOM 1806 N N . GLY B 1 16 ? 12.867 -14.602 -12.711 1 97.31 16 GLY B N 1
ATOM 1807 C CA . GLY B 1 16 ? 13.578 -13.859 -11.688 1 97.31 16 GLY B CA 1
ATOM 1808 C C . GLY B 1 16 ? 13.438 -14.461 -10.305 1 97.31 16 GLY B C 1
ATOM 1809 O O . GLY B 1 16 ? 14.336 -14.336 -9.469 1 97.31 16 GLY B O 1
ATOM 1810 N N . SER B 1 17 ? 12.367 -15.156 -10.062 1 98.06 17 SER B N 1
ATOM 1811 C CA . SER B 1 17 ? 12.086 -15.734 -8.75 1 98.06 17 SER B CA 1
ATOM 1812 C C . SER B 1 17 ? 12.93 -16.969 -8.492 1 98.06 17 SER B C 1
ATOM 1814 O O . SER B 1 17 ? 12.914 -17.531 -7.398 1 98.06 17 SER B O 1
ATOM 1816 N N . ALA B 1 18 ? 13.672 -17.438 -9.469 1 97.56 18 ALA B N 1
ATOM 1817 C CA . ALA B 1 18 ? 14.562 -18.578 -9.266 1 97.56 18 ALA B CA 1
ATOM 1818 C C . ALA B 1 18 ? 15.805 -18.188 -8.484 1 97.56 18 ALA B C 1
ATOM 1820 O O . ALA B 1 18 ? 16.547 -19.047 -8.008 1 97.56 18 ALA B O 1
ATOM 1821 N N . SER B 1 19 ? 16.047 -16.875 -8.336 1 97.75 19 SER B N 1
ATOM 1822 C CA . SER B 1 19 ? 17.172 -16.359 -7.582 1 97.75 19 SER B CA 1
ATOM 1823 C C . SER B 1 19 ? 16.719 -15.672 -6.301 1 97.75 19 SER B C 1
ATOM 1825 O O . SER B 1 19 ? 15.664 -15.031 -6.27 1 97.75 19 SER B O 1
ATOM 1827 N N . ASP B 1 20 ? 17.594 -15.781 -5.277 1 98.31 20 ASP B N 1
ATOM 1828 C CA . ASP B 1 20 ? 17.266 -15.117 -4.02 1 98.31 20 ASP B CA 1
ATOM 1829 C C . ASP B 1 20 ? 17.734 -13.656 -4.031 1 98.31 20 ASP B C 1
ATOM 1831 O O . ASP B 1 20 ? 17.625 -12.961 -3.023 1 98.31 20 ASP B O 1
ATOM 1835 N N . GLY B 1 21 ? 18.281 -13.227 -5.18 1 98.12 21 GLY B N 1
ATOM 1836 C CA . GLY B 1 21 ? 18.703 -11.852 -5.375 1 98.12 21 GLY B CA 1
ATOM 1837 C C . GLY B 1 21 ? 20.172 -11.617 -5.039 1 98.12 21 GLY B C 1
ATOM 1838 O O . GLY B 1 21 ? 20.672 -10.5 -5.164 1 98.12 21 GLY B O 1
ATOM 1839 N N . ASN B 1 22 ? 20.984 -12.578 -4.676 1 97.56 22 ASN B N 1
ATOM 1840 C CA . ASN B 1 22 ? 22.375 -12.445 -4.281 1 97.56 22 ASN B CA 1
ATOM 1841 C C . ASN B 1 22 ? 22.578 -11.281 -3.322 1 97.56 22 ASN B C 1
ATOM 1843 O O . ASN B 1 22 ? 23.344 -10.352 -3.617 1 97.56 22 ASN B O 1
ATOM 1847 N N . PRO B 1 23 ? 21.922 -11.43 -2.166 1 96.31 23 PRO B N 1
ATOM 1848 C CA . PRO B 1 23 ? 21.938 -10.289 -1.253 1 96.31 23 PRO B CA 1
ATOM 1849 C C . PRO B 1 23 ? 23.359 -9.898 -0.828 1 96.31 23 PRO B C 1
ATOM 1851 O O . PRO B 1 23 ? 24.219 -10.766 -0.663 1 96.31 23 PRO B O 1
ATOM 1854 N N . THR B 1 24 ? 23.578 -8.586 -0.711 1 93.25 24 THR B N 1
ATOM 1855 C CA . THR B 1 24 ? 24.812 -8.008 -0.202 1 93.25 24 THR B CA 1
ATOM 1856 C C . THR B 1 24 ? 24.547 -7.102 0.998 1 93.25 24 THR B C 1
ATOM 1858 O O . THR B 1 24 ? 23.406 -6.676 1.21 1 93.25 24 THR B O 1
ATOM 1861 N N . GLY B 1 25 ? 25.531 -6.914 1.817 1 88.94 25 GLY B N 1
ATOM 1862 C CA . GLY B 1 25 ? 25.375 -6.027 2.957 1 88.94 25 GLY B CA 1
ATOM 1863 C C . GLY B 1 25 ? 24.281 -6.477 3.916 1 88.94 25 GLY B C 1
ATOM 1864 O O . GLY B 1 25 ? 24.312 -7.609 4.402 1 88.94 25 GLY B O 1
ATOM 1865 N N . GLN B 1 26 ? 23.234 -5.559 4.051 1 86.38 26 GLN B N 1
ATOM 1866 C CA . GLN B 1 26 ? 22.172 -5.832 5.02 1 86.38 26 GLN B CA 1
ATOM 1867 C C . GLN B 1 26 ? 20.938 -6.414 4.34 1 86.38 26 GLN B C 1
ATOM 1869 O O . GLN B 1 26 ? 19.891 -6.559 4.969 1 86.38 26 GLN B O 1
ATOM 1874 N N . GLN B 1 27 ? 21.094 -6.777 3.125 1 92.25 27 GLN B N 1
ATOM 1875 C CA . GLN B 1 27 ? 19.969 -7.348 2.389 1 92.25 27 GLN B CA 1
ATOM 1876 C C . GLN B 1 27 ? 19.703 -8.789 2.822 1 92.25 27 GLN B C 1
ATOM 1878 O O . GLN B 1 27 ? 20.625 -9.523 3.154 1 92.25 27 GLN B O 1
ATOM 1883 N N . SER B 1 28 ? 18.469 -9.117 2.883 1 95.06 28 SER B N 1
ATOM 1884 C CA . SER B 1 28 ? 18.047 -10.484 3.143 1 95.06 28 SER B CA 1
ATOM 1885 C C . SER B 1 28 ? 17.844 -11.266 1.843 1 95.06 28 SER B C 1
ATOM 1887 O O . SER B 1 28 ? 17.641 -10.664 0.783 1 95.06 28 SER B O 1
ATOM 1889 N N . ALA B 1 29 ? 17.922 -12.586 1.916 1 98.06 29 ALA B N 1
ATOM 1890 C CA . ALA B 1 29 ? 17.641 -13.445 0.769 1 98.06 29 ALA B CA 1
ATOM 1891 C C . ALA B 1 29 ? 16.141 -13.539 0.524 1 98.06 29 ALA B C 1
ATOM 1893 O O . ALA B 1 29 ? 15.352 -13.703 1.466 1 98.06 29 ALA B O 1
ATOM 1894 N N . ALA B 1 30 ? 15.742 -13.383 -0.74 1 98.25 30 ALA B N 1
ATOM 1895 C CA . ALA B 1 30 ? 14.352 -13.625 -1.099 1 98.25 30 ALA B CA 1
ATOM 1896 C C . ALA B 1 30 ? 14.055 -15.125 -1.162 1 98.25 30 ALA B C 1
ATOM 1898 O O . ALA B 1 30 ? 14.953 -15.93 -1.444 1 98.25 30 ALA B O 1
ATOM 1899 N N . LYS B 1 31 ? 12.781 -15.523 -0.861 1 97.94 31 LYS B N 1
ATOM 1900 C CA . LYS B 1 31 ? 12.352 -16.891 -1.19 1 97.94 31 LYS B CA 1
ATOM 1901 C C . LYS B 1 31 ? 12.406 -17.125 -2.697 1 97.94 31 LYS B C 1
ATOM 1903 O O . LYS B 1 31 ? 12.188 -16.203 -3.488 1 97.94 31 LYS B O 1
ATOM 1908 N N . THR B 1 32 ? 12.688 -18.375 -3.07 1 98 32 THR B N 1
ATOM 1909 C CA . THR B 1 32 ? 12.852 -18.672 -4.492 1 98 32 THR B CA 1
ATOM 1910 C C . THR B 1 32 ? 11.797 -19.656 -4.969 1 98 32 THR B C 1
ATOM 1912 O O . THR B 1 32 ? 11.219 -20.391 -4.164 1 98 32 THR B O 1
ATOM 1915 N N . SER B 1 33 ? 11.523 -19.641 -6.191 1 97.88 33 SER B N 1
ATOM 1916 C CA . SER B 1 33 ? 10.586 -20.531 -6.859 1 97.88 33 SER B CA 1
ATOM 1917 C C . SER B 1 33 ? 10.883 -20.625 -8.352 1 97.88 33 SER B C 1
ATOM 1919 O O . SER B 1 33 ? 11.336 -19.656 -8.961 1 97.88 33 SER B O 1
ATOM 1921 N N . THR B 1 34 ? 10.586 -21.781 -8.938 1 97.19 34 THR B N 1
ATOM 1922 C CA . THR B 1 34 ? 10.68 -21.953 -10.391 1 97.19 34 THR B CA 1
ATOM 1923 C C . THR B 1 34 ? 9.297 -22.141 -11 1 97.19 34 THR B C 1
ATOM 1925 O O . THR B 1 34 ? 9.172 -22.5 -12.172 1 97.19 34 THR B O 1
ATOM 1928 N N . ASN B 1 35 ? 8.281 -22.031 -10.172 1 97.38 35 ASN B N 1
ATOM 1929 C CA . ASN B 1 35 ? 6.914 -22.219 -10.656 1 97.38 35 ASN B CA 1
ATOM 1930 C C . ASN B 1 35 ? 5.996 -21.078 -10.203 1 97.38 35 ASN B C 1
ATOM 1932 O O . ASN B 1 35 ? 4.809 -21.297 -9.961 1 97.38 35 ASN B O 1
ATOM 1936 N N . ASN B 1 36 ? 6.516 -19.844 -9.906 1 98.38 36 ASN B N 1
ATOM 1937 C CA . ASN B 1 36 ? 5.777 -18.641 -9.531 1 98.38 36 ASN B CA 1
ATOM 1938 C C . ASN B 1 36 ? 5.129 -18.797 -8.156 1 98.38 36 ASN B C 1
ATOM 1940 O O . ASN B 1 36 ? 4.16 -18.094 -7.844 1 98.38 36 ASN B O 1
ATOM 1944 N N . PHE B 1 37 ? 5.609 -19.734 -7.348 1 98.19 37 PHE B N 1
ATOM 1945 C CA . PHE B 1 37 ? 5.012 -19.953 -6.031 1 98.19 37 PHE B CA 1
ATOM 1946 C C . PHE B 1 37 ? 3.533 -20.297 -6.16 1 98.19 37 PHE B C 1
ATOM 1948 O O . PHE B 1 37 ? 2.729 -19.922 -5.301 1 98.19 37 PHE B O 1
ATOM 1955 N N . ILE B 1 38 ? 3.055 -21.031 -7.207 1 98.06 38 ILE B N 1
ATOM 1956 C CA . ILE B 1 38 ? 1.631 -21.203 -7.469 1 98.06 38 ILE B CA 1
ATOM 1957 C C . ILE B 1 38 ? 0.996 -22.031 -6.344 1 98.06 38 ILE B C 1
ATOM 1959 O O . ILE B 1 38 ? -0.225 -22.016 -6.168 1 98.06 38 ILE B O 1
ATOM 1963 N N . ASN B 1 39 ? 1.773 -22.766 -5.516 1 97.81 39 ASN B N 1
ATOM 1964 C CA . ASN B 1 39 ? 1.265 -23.547 -4.395 1 97.81 39 ASN B CA 1
ATOM 1965 C C . ASN B 1 39 ? 1.817 -23.047 -3.064 1 97.81 39 ASN B C 1
ATOM 1967 O O . ASN B 1 39 ? 1.963 -23.828 -2.115 1 97.81 39 ASN B O 1
ATOM 1971 N N . PHE B 1 40 ? 2.102 -21.766 -2.994 1 98.19 40 PHE B N 1
ATOM 1972 C CA . PHE B 1 40 ? 2.668 -21.141 -1.802 1 98.19 40 PHE B CA 1
ATOM 1973 C C . PHE B 1 40 ? 1.746 -21.328 -0.603 1 98.19 40 PHE B C 1
ATOM 1975 O O . PHE B 1 40 ? 2.207 -21.641 0.5 1 98.19 40 PHE B O 1
ATOM 1982 N N . CYS B 1 41 ? 0.422 -21.219 -0.816 1 98 41 CYS B N 1
ATOM 1983 C CA . CYS B 1 41 ? -0.526 -21.141 0.289 1 98 41 CYS B CA 1
ATOM 1984 C C . CYS B 1 41 ? -0.779 -22.516 0.899 1 98 41 CYS B C 1
ATOM 1986 O O . CYS B 1 41 ? -1.441 -22.625 1.932 1 98 41 CYS B O 1
ATOM 1988 N N . ILE B 1 42 ? -0.224 -23.547 0.354 1 97.19 42 ILE B N 1
ATOM 1989 C CA . ILE B 1 42 ? -0.308 -24.844 1.002 1 97.19 42 ILE B CA 1
ATOM 1990 C C . ILE B 1 42 ? 1.089 -25.312 1.412 1 97.19 42 ILE B C 1
ATOM 1992 O O . ILE B 1 42 ? 1.279 -26.469 1.79 1 97.19 42 ILE B O 1
ATOM 1996 N N . SER B 1 43 ? 2.076 -24.422 1.264 1 96.5 43 SER B N 1
ATOM 1997 C CA . SER B 1 43 ? 3.432 -24.734 1.713 1 96.5 43 SER B CA 1
ATOM 1998 C C . SER B 1 43 ? 3.596 -24.453 3.203 1 96.5 43 SER B C 1
ATOM 2000 O O . SER B 1 43 ? 2.688 -23.906 3.844 1 96.5 43 SER B O 1
ATOM 2002 N N . ALA B 1 44 ? 4.809 -24.75 3.779 1 95.56 44 ALA B N 1
ATOM 2003 C CA . ALA B 1 44 ? 5.129 -24.5 5.18 1 95.56 44 ALA B CA 1
ATOM 2004 C C . ALA B 1 44 ? 5.184 -23 5.461 1 95.56 44 ALA B C 1
ATOM 2006 O O . ALA B 1 44 ? 4.891 -22.547 6.578 1 95.56 44 ALA B O 1
ATOM 2007 N N . ASP B 1 45 ? 5.438 -22.156 4.457 1 95.69 45 ASP B N 1
ATOM 2008 C CA . ASP B 1 45 ? 5.578 -20.719 4.621 1 95.69 45 ASP B CA 1
ATOM 2009 C C . ASP B 1 45 ? 4.227 -20.047 4.859 1 95.69 45 ASP B C 1
ATOM 2011 O O . ASP B 1 45 ? 4.16 -18.906 5.309 1 95.69 45 ASP B O 1
ATOM 2015 N N . ALA B 1 46 ? 3.17 -20.781 4.512 1 97.69 46 ALA B N 1
ATOM 2016 C CA . ALA B 1 46 ? 1.832 -20.234 4.734 1 97.69 46 ALA B CA 1
ATOM 2017 C C . ALA B 1 46 ? 1.366 -20.5 6.164 1 97.69 46 ALA B C 1
ATOM 2019 O O . ALA B 1 46 ? 0.266 -20.094 6.551 1 97.69 46 ALA B O 1
ATOM 2020 N N . LEU B 1 47 ? 2.145 -21.219 6.984 1 97.56 47 LEU B N 1
ATOM 2021 C CA . LEU B 1 47 ? 1.943 -21.406 8.414 1 97.56 47 LEU B CA 1
ATOM 2022 C C . LEU B 1 47 ? 0.58 -22.031 8.695 1 97.56 47 LEU B C 1
ATOM 2024 O O . LEU B 1 47 ? -0.059 -21.703 9.703 1 97.56 47 LEU B O 1
ATOM 2028 N N . GLY B 1 48 ? 0.045 -22.812 7.801 1 97.06 48 GLY B N 1
ATOM 2029 C CA . GLY B 1 48 ? -1.249 -23.438 8 1 97.06 48 GLY B CA 1
ATOM 2030 C C . GLY B 1 48 ? -2.408 -22.469 7.918 1 97.06 48 GLY B C 1
ATOM 2031 O O . GLY B 1 48 ? -3.537 -22.812 8.281 1 97.06 48 GLY B O 1
ATOM 2032 N N . SER B 1 49 ? -2.184 -21.25 7.434 1 97.31 49 SER B N 1
ATOM 2033 C CA . SER B 1 49 ? -3.24 -20.25 7.305 1 97.31 49 SER B CA 1
ATOM 2034 C C . SER B 1 49 ? -4.27 -20.672 6.258 1 97.31 49 SER B C 1
ATOM 2036 O O . SER B 1 49 ? -3.92 -21.281 5.246 1 97.31 49 SER B O 1
ATOM 2038 N N . PRO B 1 50 ? -5.566 -20.359 6.551 1 97.81 50 PRO B N 1
ATOM 2039 C CA . PRO B 1 50 ? -6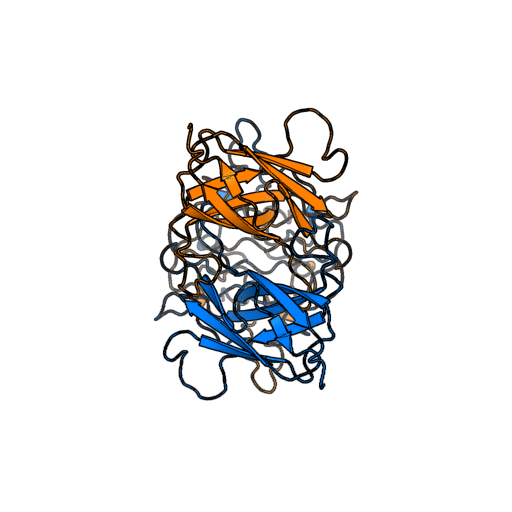.559 -20.625 5.504 1 97.81 50 PRO B CA 1
ATOM 2040 C C . PRO B 1 50 ? -6.336 -19.781 4.254 1 97.81 50 PRO B C 1
ATOM 2042 O O . PRO B 1 50 ? -5.758 -18.688 4.336 1 97.81 50 PRO B O 1
ATOM 2045 N N . ILE B 1 51 ? -6.738 -20.297 3.09 1 98.19 51 ILE B N 1
ATOM 2046 C CA . ILE B 1 51 ? -6.812 -19.5 1.869 1 98.19 51 ILE B CA 1
ATOM 2047 C C . ILE B 1 51 ? -7.824 -18.375 2.049 1 98.19 51 ILE B C 1
ATOM 2049 O O . ILE B 1 51 ? -8.914 -18.578 2.59 1 98.19 51 ILE B O 1
ATOM 2053 N N . MET B 1 52 ? -7.496 -17.156 1.571 1 97.56 52 MET B N 1
ATOM 2054 C CA . MET B 1 52 ? -8.281 -15.953 1.82 1 97.56 52 MET B CA 1
ATOM 2055 C C . MET B 1 52 ? -9.664 -16.078 1.189 1 97.56 52 MET B C 1
ATOM 2057 O O . MET B 1 52 ? -10.664 -15.703 1.809 1 97.56 52 MET B O 1
ATOM 2061 N N . ASN B 1 53 ? -9.805 -16.5 -0.087 1 97.62 53 ASN B N 1
ATOM 2062 C CA . ASN B 1 53 ? -11.047 -16.797 -0.796 1 97.62 53 ASN B CA 1
ATOM 2063 C C . ASN B 1 53 ? -11.938 -15.562 -0.881 1 97.62 53 ASN B C 1
ATOM 2065 O O . ASN B 1 53 ? -13.164 -15.672 -0.81 1 97.62 53 ASN B O 1
ATOM 2069 N N . GLY B 1 54 ? -11.312 -14.383 -0.922 1 97.94 54 GLY B N 1
ATOM 2070 C CA . GLY B 1 54 ? -12.078 -13.164 -1.145 1 97.94 54 GLY B CA 1
ATOM 2071 C C . GLY B 1 54 ? -12.703 -12.617 0.122 1 97.94 54 GLY B C 1
ATOM 2072 O O . GLY B 1 54 ? -13.445 -11.633 0.076 1 97.94 54 GLY B O 1
ATOM 2073 N N . LYS B 1 55 ? -12.398 -13.164 1.292 1 96.31 55 LYS B N 1
ATOM 2074 C CA . LYS B 1 55 ? -13.039 -12.758 2.545 1 96.31 55 LYS B CA 1
ATOM 2075 C C . LYS B 1 55 ? -12.086 -11.93 3.4 1 96.31 55 LYS B C 1
ATOM 2077 O O . LYS B 1 55 ? -10.867 -12.055 3.283 1 96.31 55 LYS B O 1
ATOM 2082 N N . GLN B 1 56 ? -12.727 -10.945 4.223 1 93.81 56 GLN B N 1
ATOM 2083 C CA . GLN B 1 56 ? -11.984 -10.086 5.148 1 93.81 56 GLN B CA 1
ATOM 2084 C C . GLN B 1 56 ? -11.953 -10.695 6.547 1 93.81 56 GLN B C 1
ATOM 2086 O O . GLN B 1 56 ? -12.914 -10.57 7.312 1 93.81 56 GLN B O 1
ATOM 2091 N N . LYS B 1 57 ? -11.125 -11.594 6.871 1 79.19 57 LYS B N 1
ATOM 2092 C CA . LYS B 1 57 ? -11.219 -12.266 8.164 1 79.19 57 LYS B CA 1
ATOM 2093 C C . LYS B 1 57 ? -9.93 -12.109 8.961 1 79.19 57 LYS B C 1
ATOM 2095 O O . LYS B 1 57 ? -9.461 -10.992 9.172 1 79.19 57 LYS B O 1
ATOM 2100 N N . GLN B 1 58 ? -9.344 -13.203 9.148 1 90.5 58 GLN B N 1
ATOM 2101 C CA . GLN B 1 58 ? -8.148 -13.422 9.961 1 90.5 58 GLN B CA 1
ATOM 2102 C C . GLN B 1 58 ? -6.906 -13.547 9.086 1 90.5 58 GLN B C 1
ATOM 2104 O O . GLN B 1 58 ? -6.953 -13.266 7.887 1 90.5 58 GLN B O 1
ATOM 2109 N N . GLN B 1 59 ? -5.844 -13.719 9.789 1 96.56 59 GLN B N 1
ATOM 2110 C CA . GLN B 1 59 ? -4.652 -14.086 9.031 1 96.56 59 GLN B CA 1
ATOM 2111 C C . GLN B 1 59 ? -4.973 -15.133 7.969 1 96.56 59 GLN B C 1
ATOM 2113 O O . GLN B 1 59 ? -5.676 -16.109 8.242 1 96.56 59 GLN B O 1
ATOM 2118 N N . ALA B 1 60 ? -4.551 -14.906 6.754 1 98.56 60 ALA B N 1
ATOM 2119 C CA . ALA B 1 60 ? -4.82 -15.805 5.633 1 98.56 60 ALA B CA 1
ATOM 2120 C C . ALA B 1 60 ? -3.656 -15.812 4.645 1 98.56 60 ALA B C 1
ATOM 2122 O O . ALA B 1 60 ? -2.67 -15.094 4.832 1 98.56 60 ALA B O 1
ATOM 2123 N N . CYS B 1 61 ? -3.691 -16.719 3.766 1 98.5 61 CYS B N 1
ATOM 2124 C CA . CYS B 1 61 ? -2.799 -16.734 2.611 1 98.5 61 CYS B CA 1
ATOM 2125 C C . CYS B 1 61 ? -3.576 -16.516 1.317 1 98.5 61 CYS B C 1
ATOM 2127 O O . CYS B 1 61 ? -4.586 -17.188 1.08 1 98.5 61 CYS B O 1
ATOM 2129 N N . ASN B 1 62 ? -3.18 -15.562 0.529 1 98.81 62 ASN B N 1
ATOM 2130 C CA . ASN B 1 62 ? -3.854 -15.273 -0.733 1 98.81 62 ASN B CA 1
ATOM 2131 C C . ASN B 1 62 ? -3.031 -15.75 -1.928 1 98.81 62 ASN B C 1
ATOM 2133 O O . ASN B 1 62 ? -1.952 -15.219 -2.195 1 98.81 62 ASN B O 1
ATOM 2137 N N . PRO B 1 63 ? -3.5 -16.703 -2.646 1 98.69 63 PRO B N 1
ATOM 2138 C CA . PRO B 1 63 ? -2.734 -17.281 -3.752 1 98.69 63 PRO B CA 1
ATOM 2139 C C . PRO B 1 63 ? -2.914 -16.516 -5.059 1 98.69 63 PRO B C 1
ATOM 2141 O O . PRO B 1 63 ? -2.326 -16.875 -6.082 1 98.69 63 PRO B O 1
ATOM 2144 N N . ILE B 1 64 ? -3.668 -15.422 -5.078 1 98.88 64 ILE B N 1
ATOM 2145 C CA . ILE B 1 64 ? -3.949 -14.641 -6.277 1 98.88 64 ILE B CA 1
ATOM 2146 C C . ILE B 1 64 ? -2.723 -13.812 -6.652 1 98.88 64 ILE B C 1
ATOM 2148 O O . ILE B 1 64 ? -2.107 -13.18 -5.797 1 98.88 64 ILE B O 1
ATOM 2152 N N . PRO B 1 65 ? -2.299 -13.836 -7.98 1 98.88 65 PRO B N 1
ATOM 2153 C CA . PRO B 1 65 ? -1.166 -13.008 -8.398 1 98.88 65 PRO B CA 1
ATOM 2154 C C . PRO B 1 65 ? -1.393 -11.516 -8.133 1 98.88 65 PRO B C 1
ATOM 2156 O O . PRO B 1 65 ? -2.537 -11.062 -8.102 1 98.88 65 PRO B O 1
ATOM 2159 N N . MET B 1 66 ? -0.312 -10.797 -7.965 1 98.88 66 MET B N 1
ATOM 2160 C CA . MET B 1 66 ? -0.374 -9.352 -7.793 1 98.88 66 MET B CA 1
ATOM 2161 C C . MET B 1 66 ? -1.027 -8.688 -9 1 98.88 66 MET B C 1
ATOM 2163 O O . MET B 1 66 ? -1.874 -7.801 -8.844 1 98.88 66 MET B O 1
ATOM 2167 N N . GLY B 1 67 ? -0.637 -9.141 -10.242 1 98.81 67 GLY B N 1
ATOM 2168 C CA . GLY B 1 67 ? -1.255 -8.602 -11.445 1 98.81 67 GLY B CA 1
ATOM 2169 C C . GLY B 1 67 ? -0.462 -7.469 -12.062 1 98.81 67 GLY B C 1
ATOM 2170 O O . GLY B 1 67 ? 0.769 -7.516 -12.102 1 98.81 67 GLY B O 1
ATOM 2171 N N . MET B 1 68 ? -1.171 -6.504 -12.633 1 98.81 68 MET B N 1
ATOM 2172 C CA . MET B 1 68 ? -0.553 -5.43 -13.406 1 98.81 68 MET B CA 1
ATOM 2173 C C . MET B 1 68 ? 0.112 -4.41 -12.484 1 98.81 68 MET B C 1
ATOM 2175 O O . MET B 1 68 ? -0.429 -4.07 -11.438 1 98.81 68 MET B O 1
ATOM 2179 N N . ILE B 1 69 ? 1.248 -3.938 -12.875 1 98.75 69 ILE B N 1
ATOM 2180 C CA . ILE B 1 69 ? 2.092 -2.969 -12.18 1 98.75 69 ILE B CA 1
ATOM 2181 C C . ILE B 1 69 ? 2.18 -1.684 -13 1 98.75 69 ILE B C 1
ATOM 2183 O O . ILE B 1 69 ? 2.539 -1.714 -14.18 1 98.75 69 ILE B O 1
ATOM 2187 N N . ALA B 1 70 ? 1.818 -0.6 -12.43 1 98.31 70 ALA B N 1
ATOM 2188 C CA . ALA B 1 70 ? 1.822 0.672 -13.141 1 98.31 70 ALA B CA 1
ATOM 2189 C C . ALA B 1 70 ? 3.248 1.143 -13.422 1 98.31 70 ALA B C 1
ATOM 2191 O O . ALA B 1 70 ? 4.125 1.019 -12.562 1 98.31 70 ALA B O 1
ATOM 2192 N N . ALA B 1 71 ? 3.471 1.736 -14.586 1 98.19 71 ALA B N 1
ATOM 2193 C CA . ALA B 1 71 ? 4.738 2.379 -14.922 1 98.19 71 ALA B CA 1
ATOM 2194 C C . ALA B 1 71 ? 4.984 3.6 -14.047 1 98.19 71 ALA B C 1
ATOM 2196 O O . ALA B 1 71 ? 4.043 4.188 -13.508 1 98.19 71 ALA B O 1
ATOM 2197 N N . PRO B 1 72 ? 6.266 4.008 -13.953 1 97.56 72 PRO B N 1
ATOM 2198 C CA . PRO B 1 72 ? 6.551 5.211 -13.172 1 97.56 72 PRO B CA 1
ATOM 2199 C C . PRO B 1 72 ? 5.754 6.426 -13.633 1 97.56 72 PRO B C 1
ATOM 2201 O O . PRO B 1 72 ? 5.352 7.258 -12.82 1 97.56 72 PRO B O 1
ATOM 2204 N N . SER B 1 73 ? 5.445 6.535 -14.891 1 97.12 73 SER B N 1
ATOM 2205 C CA . SER B 1 73 ? 4.719 7.68 -15.422 1 97.12 73 SER B CA 1
ATOM 2206 C C . SER B 1 73 ? 3.242 7.621 -15.047 1 97.12 73 SER B C 1
ATOM 2208 O O . SER B 1 73 ? 2.523 8.617 -15.172 1 97.12 73 SER B O 1
ATOM 2210 N N . ASN B 1 74 ? 2.799 6.434 -14.609 1 97.44 74 ASN B N 1
ATOM 2211 C CA . ASN B 1 74 ? 1.38 6.242 -14.336 1 97.44 74 ASN B CA 1
ATOM 2212 C C . ASN B 1 74 ? 1.135 5.891 -12.867 1 97.44 74 ASN B C 1
ATOM 2214 O O . ASN B 1 74 ? 0.167 5.199 -12.547 1 97.44 74 ASN B O 1
ATOM 2218 N N . MET B 1 75 ? 2.078 6.262 -11.969 1 97.75 75 MET B N 1
ATOM 2219 C CA . MET B 1 75 ? 1.845 6.043 -10.547 1 97.75 75 MET B CA 1
ATOM 2220 C C . MET B 1 75 ? 0.69 6.906 -10.047 1 97.75 75 MET B C 1
ATOM 2222 O O . MET B 1 75 ? 0.673 8.117 -10.273 1 97.75 75 MET B O 1
ATOM 2226 N N . PRO B 1 76 ? -0.288 6.262 -9.383 1 96.75 76 PRO B N 1
ATOM 2227 C CA . PRO B 1 76 ? -1.377 7.066 -8.82 1 96.75 76 PRO B CA 1
ATOM 2228 C C . PRO B 1 76 ? -0.892 8.07 -7.777 1 96.75 76 PRO B C 1
ATOM 2230 O O . PRO B 1 76 ? 0.018 7.766 -7 1 96.75 76 PRO B O 1
ATOM 2233 N N . VAL B 1 77 ? -1.516 9.195 -7.801 1 96.31 77 VAL B N 1
ATOM 2234 C CA . VAL B 1 77 ? -1.185 10.203 -6.797 1 96.31 77 VAL B CA 1
ATOM 2235 C C . VAL B 1 77 ? -2.424 11.039 -6.473 1 96.31 77 VAL B C 1
ATOM 2237 O O . VAL B 1 77 ? -3.184 11.406 -7.367 1 96.31 77 VAL B O 1
ATOM 2240 N N . GLY B 1 78 ? -2.646 11.203 -5.191 1 94.56 78 GLY B N 1
ATOM 2241 C CA . GLY B 1 78 ? -3.771 12 -4.723 1 94.56 78 GLY B CA 1
ATOM 2242 C C . GLY B 1 78 ? -3.365 13.117 -3.785 1 94.56 78 GLY B C 1
ATOM 2243 O O . GLY B 1 78 ? -2.352 13.016 -3.092 1 94.56 78 GLY B O 1
ATOM 2244 N N . LYS B 1 79 ? -4.105 14.18 -3.822 1 95.19 79 LYS B N 1
ATOM 2245 C CA . LYS B 1 79 ? -3.941 15.305 -2.904 1 95.19 79 LYS B CA 1
ATOM 2246 C C . LYS B 1 79 ? -5.289 15.812 -2.408 1 95.19 79 LYS B C 1
ATOM 2248 O O . LYS B 1 79 ? -6.137 16.219 -3.207 1 95.19 79 LYS B O 1
ATOM 2253 N N . PHE B 1 80 ? -5.438 15.766 -1.085 1 94.44 80 PHE B N 1
ATOM 2254 C CA . PHE B 1 80 ? -6.684 16.281 -0.528 1 94.44 80 PHE B CA 1
ATOM 2255 C C . PHE B 1 80 ? -6.82 17.766 -0.785 1 94.44 80 PHE B C 1
ATOM 2257 O O . PHE B 1 80 ? -5.871 18.531 -0.584 1 94.44 80 PHE B O 1
ATOM 2264 N N . LYS B 1 81 ? -7.977 18.141 -1.17 1 93.19 81 LYS B N 1
ATOM 2265 C CA . LYS B 1 81 ? -8.312 19.547 -1.379 1 93.19 81 LYS B CA 1
ATOM 2266 C C . LYS B 1 81 ? -9.148 20.094 -0.225 1 93.19 81 LYS B C 1
ATOM 2268 O O . LYS B 1 81 ? -8.992 21.25 0.17 1 93.19 81 LYS B O 1
ATOM 2273 N N . ASN B 1 82 ? -10.031 19.25 0.188 1 92.19 82 ASN B N 1
ATOM 2274 C CA . ASN B 1 82 ? -10.922 19.594 1.291 1 92.19 82 ASN B CA 1
ATOM 2275 C C . ASN B 1 82 ? -11.008 18.469 2.312 1 92.19 82 ASN B C 1
ATOM 2277 O O . ASN B 1 82 ? -11.18 17.312 1.945 1 92.19 82 ASN B O 1
ATOM 2281 N N . PRO B 1 83 ? -11.039 18.859 3.635 1 91.69 83 PRO B N 1
ATOM 2282 C CA . PRO B 1 83 ? -10.703 20.141 4.273 1 91.69 83 PRO B CA 1
ATOM 2283 C C . PRO B 1 83 ? -9.258 20.547 4.039 1 91.69 83 PRO B C 1
ATOM 2285 O O . PRO B 1 83 ? -8.406 19.703 3.752 1 91.69 83 PRO B O 1
ATOM 2288 N N . PRO B 1 84 ? -8.945 21.875 4.148 1 90.12 84 PRO B N 1
ATOM 2289 C CA . PRO B 1 84 ? -7.543 22.297 4.059 1 90.12 84 PRO B CA 1
ATOM 2290 C C . PRO B 1 84 ? -6.68 21.75 5.188 1 90.12 84 PRO B C 1
ATOM 2292 O O . PRO B 1 84 ? -7.176 21.516 6.293 1 90.12 84 PRO B O 1
ATOM 2295 N N . ASN B 1 85 ? -5.418 21.5 4.793 1 91.12 85 ASN B N 1
ATOM 2296 C CA . ASN B 1 85 ? -4.477 21.047 5.816 1 91.12 85 ASN B CA 1
ATOM 2297 C C . ASN B 1 85 ? -4.414 22.031 6.984 1 91.12 85 ASN B C 1
ATOM 2299 O O . ASN B 1 85 ? -4.375 23.25 6.777 1 91.12 85 ASN B O 1
ATOM 2303 N N . LEU B 1 86 ? -4.543 21.531 8.211 1 90.38 86 LEU B N 1
ATOM 2304 C CA . LEU B 1 86 ? -4.398 22.266 9.469 1 90.38 86 LEU B CA 1
ATOM 2305 C C . LEU B 1 86 ? -5.574 23.203 9.688 1 90.38 86 LEU B C 1
ATOM 2307 O O . LEU B 1 86 ? -5.488 24.125 10.5 1 90.38 86 LEU B O 1
ATOM 2311 N N . SER B 1 87 ? -6.645 23 8.984 1 88.75 87 SER B N 1
ATOM 2312 C CA . SER B 1 87 ? -7.812 23.844 9.164 1 88.75 87 SER B CA 1
ATOM 2313 C C . SER B 1 87 ? -8.594 23.469 10.414 1 88.75 87 SER B C 1
ATOM 2315 O O . SER B 1 87 ? -8.391 22.391 10.977 1 88.75 87 SER B O 1
ATOM 2317 N N . THR B 1 88 ? -9.359 24.391 10.797 1 89.75 88 THR B N 1
ATOM 2318 C CA . THR B 1 88 ? -10.383 24.156 11.82 1 89.75 88 THR B CA 1
ATOM 2319 C C . THR B 1 88 ? -11.758 24.031 11.18 1 89.75 88 THR B C 1
ATOM 2321 O O . THR B 1 88 ? -12.18 24.891 10.398 1 89.75 88 THR B O 1
ATOM 2324 N N . ILE B 1 89 ? -12.391 22.906 11.469 1 89.19 89 ILE B N 1
ATOM 2325 C CA . ILE B 1 89 ? -13.695 22.594 10.906 1 89.19 89 ILE B CA 1
ATOM 2326 C C . ILE B 1 89 ? -14.75 22.578 12.016 1 89.19 89 ILE B C 1
ATOM 2328 O O . ILE B 1 89 ? -14.461 22.141 13.133 1 89.19 89 ILE B O 1
ATOM 2332 N N . THR B 1 90 ? -15.93 23.062 11.742 1 91.31 90 THR B N 1
ATOM 2333 C CA . THR B 1 90 ? -17 23.047 12.734 1 91.31 90 THR B CA 1
ATOM 2334 C C . THR B 1 90 ? -17.391 21.609 13.094 1 91.31 90 THR B C 1
ATOM 2336 O O . THR B 1 90 ? -17.672 20.812 12.203 1 91.31 90 THR B O 1
ATOM 2339 N N . ALA B 1 91 ? -17.391 21.328 14.383 1 92.44 91 ALA B N 1
ATOM 2340 C CA . ALA B 1 91 ? -17.703 20 14.859 1 92.44 91 ALA B CA 1
ATOM 2341 C C . ALA B 1 91 ? -19.188 19.672 14.633 1 92.44 91 ALA B C 1
ATOM 2343 O O . ALA B 1 91 ? -20.031 20.562 14.703 1 92.44 91 ALA B O 1
ATOM 2344 N N . ASN B 1 92 ? -19.422 18.406 14.367 1 93.56 92 ASN B N 1
ATOM 2345 C CA . ASN B 1 92 ? -20.766 17.844 14.297 1 93.56 92 ASN B CA 1
ATOM 2346 C C . ASN B 1 92 ? -21.594 18.5 13.203 1 93.56 92 ASN B C 1
ATOM 2348 O O . ASN B 1 92 ? -22.781 18.797 13.406 1 93.56 92 ASN B O 1
ATOM 2352 N N . LYS B 1 93 ? -20.938 18.875 12.125 1 94.56 93 LYS B N 1
ATOM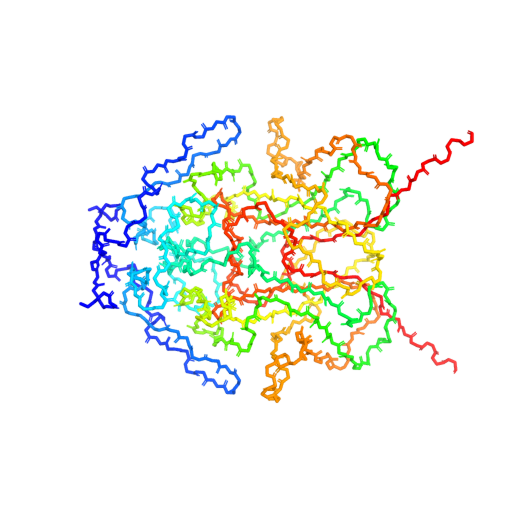 2353 C CA . LYS B 1 93 ? -21.578 19.391 10.914 1 94.56 93 LYS B CA 1
ATOM 2354 C C . LYS B 1 93 ? -21.094 18.625 9.68 1 94.56 93 LYS B C 1
ATOM 2356 O O . LYS B 1 93 ? -19.906 18.328 9.562 1 94.56 93 LYS B O 1
ATOM 2361 N N . ASP B 1 94 ? -22 18.469 8.82 1 94.81 94 ASP B N 1
ATOM 2362 C CA . ASP B 1 94 ? -21.656 17.812 7.562 1 94.81 94 ASP B CA 1
ATOM 2363 C C . ASP B 1 94 ? -20.484 18.531 6.883 1 94.81 94 ASP B C 1
ATOM 2365 O O . ASP B 1 94 ? -20.406 19.75 6.902 1 94.81 94 ASP B O 1
ATOM 2369 N N . PHE B 1 95 ? -19.609 17.781 6.297 1 92.38 95 PHE B N 1
ATOM 2370 C CA . PHE B 1 95 ? -18.625 18.344 5.387 1 92.38 95 PHE B CA 1
ATOM 2371 C C . PHE B 1 95 ? -18.219 17.328 4.324 1 92.38 95 PHE B C 1
ATOM 2373 O O . PHE B 1 95 ? -18.625 16.156 4.398 1 92.38 95 PHE B O 1
ATOM 2380 N N . ASN B 1 96 ? -17.531 17.75 3.334 1 92.38 96 ASN B N 1
ATOM 2381 C CA . ASN B 1 96 ? -17.062 16.875 2.266 1 92.38 96 ASN B CA 1
ATOM 2382 C C . ASN B 1 96 ? -15.539 16.734 2.293 1 92.38 96 ASN B C 1
ATOM 2384 O O . ASN B 1 96 ? -14.82 17.703 2.545 1 92.38 96 ASN B O 1
ATOM 2388 N N . ILE B 1 97 ? -15.195 15.523 2.066 1 92.94 97 ILE B N 1
ATOM 2389 C CA . ILE B 1 97 ? -13.797 15.281 1.729 1 92.94 97 ILE B CA 1
ATOM 2390 C C . ILE B 1 97 ? -13.617 15.297 0.213 1 92.94 97 ILE B C 1
ATOM 2392 O O . ILE B 1 97 ? -14.375 14.648 -0.514 1 92.94 97 ILE B O 1
ATOM 2396 N N . GLU B 1 98 ? -12.695 16.078 -0.222 1 92.19 98 GLU B N 1
ATOM 2397 C CA . GLU B 1 98 ? -12.391 16.141 -1.648 1 92.19 98 GLU B CA 1
ATOM 2398 C C . GLU B 1 98 ? -10.914 15.875 -1.911 1 92.19 98 GLU B C 1
ATOM 2400 O O . GLU B 1 98 ? -10.055 16.344 -1.173 1 92.19 98 GLU B O 1
ATOM 2405 N N . MET B 1 99 ? -10.688 15.102 -2.947 1 94.06 99 MET B N 1
ATOM 2406 C CA . MET B 1 99 ? -9.32 14.797 -3.348 1 94.06 99 MET B CA 1
ATOM 2407 C C . MET B 1 99 ? -9.148 14.93 -4.859 1 94.06 99 MET B C 1
ATOM 2409 O O . MET B 1 99 ? -9.945 14.383 -5.625 1 94.06 99 MET B O 1
ATOM 2413 N N . GLN B 1 100 ? -8.07 15.664 -5.219 1 92.81 100 GLN B N 1
ATOM 2414 C CA . GLN B 1 100 ? -7.586 15.539 -6.586 1 92.81 100 GLN B CA 1
ATOM 2415 C C . GLN B 1 100 ? -6.781 14.258 -6.777 1 92.81 100 GLN B C 1
ATOM 2417 O O . GLN B 1 100 ? -5.934 13.93 -5.945 1 92.81 100 GLN B O 1
ATOM 2422 N N . ILE B 1 101 ? -7.062 13.516 -7.828 1 94.38 101 ILE B N 1
ATOM 2423 C CA . ILE B 1 101 ? -6.363 12.258 -8.062 1 94.38 101 ILE B CA 1
ATOM 2424 C C . ILE B 1 101 ? -5.922 12.172 -9.523 1 94.38 101 ILE B C 1
ATOM 2426 O O . ILE B 1 101 ? -6.648 12.609 -10.422 1 94.38 101 ILE B O 1
ATOM 2430 N N . LYS B 1 102 ? -4.727 11.766 -9.719 1 93.81 102 LYS B N 1
ATOM 2431 C CA . LYS B 1 102 ? -4.145 11.539 -11.039 1 93.81 102 LYS B CA 1
ATOM 2432 C C . LYS B 1 102 ? -3.639 10.102 -11.18 1 93.81 102 LYS B C 1
ATOM 2434 O O . LYS B 1 102 ? -3.246 9.484 -10.188 1 93.81 102 LYS B O 1
ATOM 2439 N N . ASN B 1 103 ? -3.707 9.492 -12.414 1 95.81 103 ASN B N 1
ATOM 2440 C CA . ASN B 1 103 ? -3.15 8.203 -12.82 1 95.81 103 ASN B CA 1
ATOM 2441 C C . ASN B 1 103 ? -3.824 7.051 -12.086 1 95.81 103 ASN B C 1
ATOM 2443 O O . ASN B 1 103 ? -3.17 6.066 -11.734 1 95.81 103 ASN B O 1
ATOM 2447 N N . LEU B 1 104 ? -4.996 7.176 -11.688 1 95.81 104 LEU B N 1
ATOM 2448 C CA . LEU B 1 104 ? -5.902 6.133 -11.219 1 95.81 104 LEU B CA 1
ATOM 2449 C C . LEU B 1 104 ? -7.25 6.223 -11.922 1 95.81 104 LEU B C 1
ATOM 2451 O O . LEU B 1 104 ? -7.883 7.281 -11.93 1 95.81 104 LEU B O 1
ATOM 2455 N N . ASP B 1 105 ? -7.605 5.188 -12.586 1 94.31 105 ASP B N 1
ATOM 2456 C CA . ASP B 1 105 ? -8.961 5.133 -13.125 1 94.31 105 ASP B CA 1
ATOM 2457 C C . ASP B 1 105 ? -9.961 4.707 -12.047 1 94.31 105 ASP B C 1
ATOM 2459 O O . ASP B 1 105 ? -10.18 3.512 -11.836 1 94.31 105 ASP B O 1
ATOM 2463 N N . THR B 1 106 ? -10.578 5.715 -11.484 1 92.06 106 THR B N 1
ATOM 2464 C CA . THR B 1 106 ? -11.43 5.488 -10.328 1 92.06 106 THR B CA 1
ATOM 2465 C C . THR B 1 106 ? -12.805 4.98 -10.758 1 92.06 106 THR B C 1
ATOM 2467 O O . THR B 1 106 ? -13.117 4.953 -11.945 1 92.06 106 THR B O 1
ATOM 2470 N N . GLY B 1 107 ? -13.57 4.453 -9.758 1 89.31 107 GLY B N 1
ATOM 2471 C CA . GLY B 1 107 ? -14.938 4.023 -10.008 1 89.31 107 GLY B CA 1
ATOM 2472 C C . GLY B 1 107 ? -15.094 2.516 -10.039 1 89.31 107 GLY B C 1
ATOM 2473 O O . GLY B 1 107 ? -16.188 2.006 -10.258 1 89.31 107 GLY B O 1
ATOM 2474 N N . SER B 1 108 ? -14.039 1.902 -9.922 1 91.62 108 SER B N 1
ATOM 2475 C CA . SER B 1 108 ? -14.109 0.446 -9.875 1 91.62 108 SER B CA 1
ATOM 2476 C C . SER B 1 108 ? -13.836 -0.076 -8.469 1 91.62 108 SER B C 1
ATOM 2478 O O . SER B 1 108 ? -12.688 -0.097 -8.016 1 91.62 108 SER B O 1
ATOM 2480 N N . PHE B 1 109 ? -14.844 -0.502 -7.836 1 92.88 109 PHE B N 1
ATOM 2481 C CA . PHE B 1 109 ? -14.836 -1.116 -6.512 1 92.88 109 PHE B CA 1
ATOM 2482 C C . PHE B 1 109 ? -15.703 -2.365 -6.488 1 92.88 109 PHE B C 1
ATOM 2484 O O . PHE B 1 109 ? -16.906 -2.299 -6.789 1 92.88 109 PHE B O 1
ATOM 2491 N N . THR B 1 110 ? -15.055 -3.506 -6.121 1 96.56 110 THR B N 1
ATOM 2492 C CA . THR B 1 110 ? -15.812 -4.75 -6.109 1 96.56 110 THR B CA 1
ATOM 2493 C C . THR B 1 110 ? -16.297 -5.074 -4.699 1 96.56 110 THR B C 1
ATOM 2495 O O . THR B 1 110 ? -15.914 -4.414 -3.734 1 96.56 110 THR B O 1
ATOM 2498 N N . ASN B 1 111 ? -17.203 -6.023 -4.547 1 96.69 111 ASN B N 1
ATOM 2499 C CA . ASN B 1 111 ? -17.797 -6.422 -3.273 1 96.69 111 ASN B CA 1
ATOM 2500 C C . ASN B 1 111 ? -16.719 -6.871 -2.279 1 96.69 111 ASN B C 1
ATOM 2502 O O . ASN B 1 111 ? -16.141 -7.945 -2.43 1 96.69 111 ASN B O 1
ATOM 2506 N N . PRO B 1 112 ? -16.5 -6.059 -1.23 1 94.81 112 PRO B N 1
ATOM 2507 C CA . PRO B 1 112 ? -15.406 -6.406 -0.32 1 94.81 112 PRO B CA 1
ATOM 2508 C C . PRO B 1 112 ? -15.727 -7.617 0.554 1 94.81 112 PRO B C 1
ATOM 2510 O O . PRO B 1 112 ? -14.836 -8.172 1.2 1 94.81 112 PRO B O 1
ATOM 2513 N N . GLU B 1 113 ? -16.922 -8.062 0.573 1 95.5 113 GLU B N 1
ATOM 2514 C CA . GLU B 1 113 ? -17.312 -9.195 1.413 1 95.5 113 GLU B CA 1
ATOM 2515 C C . GLU B 1 113 ? -16.969 -10.516 0.746 1 95.5 113 GLU B C 1
ATOM 2517 O O . GLU B 1 113 ? -16.828 -11.539 1.422 1 95.5 113 GLU B O 1
ATOM 2522 N N . THR B 1 114 ? -16.828 -10.453 -0.627 1 97.19 114 THR B N 1
ATOM 2523 C CA . THR B 1 114 ? -16.688 -11.75 -1.28 1 97.19 114 THR B CA 1
ATOM 2524 C C . THR B 1 114 ? -15.531 -11.727 -2.281 1 97.19 114 THR B C 1
ATOM 2526 O O . THR B 1 114 ? -15.102 -12.773 -2.762 1 97.19 114 THR B O 1
ATOM 2529 N N . THR B 1 115 ? -15.023 -10.547 -2.604 1 98.25 115 THR B N 1
ATOM 2530 C CA . THR B 1 115 ? -13.977 -10.508 -3.617 1 98.25 115 THR B CA 1
ATOM 2531 C C . THR B 1 115 ? -12.773 -9.711 -3.117 1 98.25 115 THR B C 1
ATOM 2533 O O . THR B 1 115 ? -12.047 -9.109 -3.912 1 98.25 115 THR B O 1
ATOM 2536 N N . TYR B 1 116 ? -12.586 -9.602 -1.74 1 98.19 116 TYR B N 1
ATOM 2537 C CA . TYR B 1 116 ? -11.422 -8.922 -1.174 1 98.19 116 TYR B CA 1
ATOM 2538 C C . TYR B 1 116 ? -10.133 -9.625 -1.584 1 98.19 116 TYR B C 1
ATOM 2540 O O . TYR B 1 116 ? -9.875 -10.758 -1.168 1 98.19 116 TYR B O 1
ATOM 2548 N N . PHE B 1 117 ? -9.297 -9.016 -2.463 1 98.56 117 PHE B N 1
ATOM 2549 C CA . PHE B 1 117 ? -8.047 -9.516 -3.023 1 98.56 117 PHE B CA 1
ATOM 2550 C C . PHE B 1 117 ? -8.297 -10.727 -3.908 1 98.56 117 PHE B C 1
ATOM 2552 O O . PHE B 1 117 ? -7.426 -11.586 -4.055 1 98.56 117 PHE B O 1
ATOM 2559 N N . ALA B 1 118 ? -9.477 -10.828 -4.586 1 98.75 118 ALA B N 1
ATOM 2560 C CA . ALA B 1 118 ? -9.875 -12.062 -5.254 1 98.75 118 ALA B CA 1
ATOM 2561 C C . ALA B 1 118 ? -9.469 -12.047 -6.727 1 98.75 118 ALA B C 1
ATOM 2563 O O . ALA B 1 118 ? -9.727 -13.008 -7.457 1 98.75 118 ALA B O 1
ATOM 2564 N N . ALA B 1 119 ? -8.883 -10.984 -7.195 1 98.81 119 ALA B N 1
ATOM 2565 C CA . ALA B 1 119 ? -8.398 -10.883 -8.57 1 98.81 119 ALA B CA 1
ATOM 2566 C C . ALA B 1 119 ? -7.152 -10.008 -8.656 1 98.81 119 ALA B C 1
ATOM 2568 O O . ALA B 1 119 ? -6.953 -9.117 -7.82 1 98.81 119 ALA B O 1
ATOM 2569 N N . PRO B 1 120 ? -6.289 -10.242 -9.695 1 98.81 120 PRO B N 1
ATOM 2570 C CA . PRO B 1 120 ? -5.105 -9.398 -9.883 1 98.81 120 PRO B CA 1
ATOM 2571 C C . PRO B 1 120 ? -5.457 -7.957 -10.219 1 98.81 120 PRO B C 1
ATOM 2573 O O . PRO B 1 120 ? -6.535 -7.688 -10.758 1 98.81 120 PRO B O 1
ATOM 2576 N N . ALA B 1 121 ? -4.566 -7.047 -9.867 1 98.88 121 ALA B N 1
ATOM 2577 C CA . ALA B 1 121 ? -4.703 -5.664 -10.312 1 98.88 121 ALA B CA 1
ATOM 2578 C C . ALA B 1 121 ? -4.758 -5.578 -11.836 1 98.88 121 ALA B C 1
ATOM 2580 O O . ALA B 1 121 ? -4.055 -6.32 -12.523 1 98.88 121 ALA B O 1
ATOM 2581 N N . GLN B 1 122 ? -5.566 -4.68 -12.344 1 98.69 122 GLN B N 1
ATOM 2582 C CA . GLN B 1 122 ? -5.711 -4.461 -13.781 1 98.69 122 GLN B CA 1
ATOM 2583 C C . GLN B 1 122 ? -5.352 -3.029 -14.156 1 98.69 122 GLN B C 1
ATOM 2585 O O . GLN B 1 122 ? -5.434 -2.121 -13.328 1 98.69 122 GLN B O 1
ATOM 2590 N N . ILE B 1 123 ? -4.938 -2.834 -15.352 1 98.25 123 ILE B N 1
ATOM 2591 C CA . ILE B 1 123 ? -4.629 -1.53 -15.938 1 98.25 123 ILE B CA 1
ATOM 2592 C C . ILE B 1 123 ? -5.527 -1.278 -17.141 1 98.25 123 ILE B C 1
ATOM 2594 O O . ILE B 1 123 ? -5.797 -2.193 -17.922 1 98.25 123 ILE B O 1
ATOM 2598 N N . ASN B 1 124 ? -6.023 -0.09 -17.188 1 97.25 124 ASN B N 1
ATOM 2599 C CA . ASN B 1 124 ? -6.801 0.359 -18.344 1 97.25 124 ASN B CA 1
ATOM 2600 C C . ASN B 1 124 ? -5.934 0.467 -19.594 1 97.25 124 ASN B C 1
ATOM 2602 O O . ASN B 1 124 ? -4.891 1.121 -19.578 1 97.25 124 ASN B O 1
ATOM 2606 N N . SER B 1 125 ? -6.383 -0.173 -20.688 1 97.69 125 SER B N 1
ATOM 2607 C CA . SER B 1 125 ? -5.559 -0.258 -21.875 1 97.69 125 SER B CA 1
ATOM 2608 C C . SER B 1 125 ? -5.414 1.105 -22.547 1 97.69 125 SER B C 1
ATOM 2610 O O . SER B 1 125 ? -4.434 1.354 -23.25 1 97.69 125 SER B O 1
ATOM 2612 N N . GLN B 1 126 ? -6.305 2.061 -22.297 1 96.44 126 GLN B N 1
ATOM 2613 C CA . GLN B 1 126 ? -6.281 3.373 -22.938 1 96.44 126 GLN B CA 1
ATOM 2614 C C . GLN B 1 126 ? -5.457 4.363 -22.109 1 96.44 126 GLN B C 1
ATOM 2616 O O . GLN B 1 126 ? -4.535 4.992 -22.641 1 96.44 126 GLN B O 1
ATOM 2621 N N . THR B 1 127 ? -5.695 4.422 -20.781 1 96.06 127 THR B N 1
ATOM 2622 C CA . THR B 1 127 ? -5.055 5.438 -19.953 1 96.06 127 THR B CA 1
ATOM 2623 C C . THR B 1 127 ? -3.748 4.91 -19.359 1 96.06 127 THR B C 1
ATOM 2625 O O . THR B 1 127 ? -2.916 5.688 -18.891 1 96.06 127 THR B O 1
ATOM 2628 N N . LYS B 1 128 ? -3.584 3.582 -19.312 1 97.12 128 LYS B N 1
ATOM 2629 C CA . LYS B 1 128 ? -2.439 2.889 -18.719 1 97.12 128 LYS B CA 1
ATOM 2630 C C . LYS B 1 128 ? -2.424 3.043 -17.203 1 97.12 128 LYS B C 1
ATOM 2632 O O . LYS B 1 128 ? -1.412 2.768 -16.547 1 97.12 128 LYS B O 1
ATOM 2637 N N . ASN B 1 129 ? -3.605 3.475 -16.703 1 96.94 129 ASN B N 1
ATOM 2638 C CA . ASN B 1 129 ? -3.75 3.613 -15.25 1 96.94 129 ASN B CA 1
ATOM 2639 C C . ASN B 1 129 ? -4.293 2.336 -14.617 1 96.94 129 ASN B C 1
ATOM 2641 O O . ASN B 1 129 ? -5.027 1.582 -15.258 1 96.94 129 ASN B O 1
ATOM 2645 N N . ILE B 1 130 ? -3.873 2.154 -13.391 1 97.44 130 ILE B N 1
ATOM 2646 C CA . ILE B 1 130 ? -4.535 1.123 -12.602 1 97.44 130 ILE B CA 1
ATOM 2647 C C . ILE B 1 130 ? -6.035 1.409 -12.531 1 97.44 130 ILE B C 1
ATOM 2649 O O . ILE B 1 130 ? -6.445 2.559 -12.359 1 97.44 130 ILE B O 1
ATOM 2653 N N . ILE B 1 131 ? -6.852 0.401 -12.711 1 96.62 131 ILE B N 1
ATOM 2654 C CA . ILE B 1 131 ? -8.297 0.469 -12.508 1 96.62 131 ILE B CA 1
ATOM 2655 C C . ILE B 1 131 ? -8.617 0.2 -11.039 1 96.62 131 ILE B C 1
ATOM 2657 O O . ILE B 1 131 ? -8.266 -0.854 -10.5 1 96.62 131 ILE B O 1
ATOM 2661 N N . GLY B 1 132 ? -9.258 1.14 -10.391 1 96.06 132 GLY B N 1
ATOM 2662 C CA . GLY B 1 132 ? -9.492 0.917 -8.977 1 96.06 132 GLY B CA 1
ATOM 2663 C C . GLY B 1 132 ? -10.281 2.035 -8.32 1 96.06 132 GLY B C 1
ATOM 2664 O O . GLY B 1 132 ? -11.258 2.529 -8.891 1 96.06 132 GLY B O 1
ATOM 2665 N N . HIS B 1 133 ? -10 2.273 -7.059 1 95.19 133 HIS B N 1
ATOM 2666 C CA . HIS B 1 133 ? -10.688 3.25 -6.219 1 95.19 133 HIS B CA 1
ATOM 2667 C C . HIS B 1 133 ? -9.797 3.697 -5.059 1 95.19 133 HIS B C 1
ATOM 2669 O O . HIS B 1 133 ? -8.656 3.25 -4.938 1 95.19 133 HIS B O 1
ATOM 2675 N N . SER B 1 134 ? -10.336 4.641 -4.324 1 95.44 134 SER B N 1
ATOM 2676 C CA . SER B 1 134 ? -9.648 5.086 -3.119 1 95.44 134 SER B CA 1
ATOM 2677 C C . SER B 1 134 ? -10.547 4.973 -1.894 1 95.44 134 SER B C 1
ATOM 2679 O O . SER B 1 134 ? -11.773 4.988 -2.012 1 95.44 134 SER B O 1
ATOM 2681 N N . HIS B 1 135 ? -9.914 4.727 -0.771 1 96.31 135 HIS B N 1
ATOM 2682 C CA . HIS B 1 135 ? -10.562 4.871 0.53 1 96.31 135 HIS B CA 1
ATOM 2683 C C . HIS B 1 135 ? -10.047 6.102 1.268 1 96.31 135 HIS B C 1
ATOM 2685 O O . HIS B 1 135 ? -8.867 6.441 1.173 1 96.31 135 HIS B O 1
ATOM 2691 N N . PHE B 1 136 ? -10.977 6.762 1.964 1 95.94 136 PHE B N 1
ATOM 2692 C CA . PHE B 1 136 ? -10.625 7.852 2.867 1 95.94 136 PHE B CA 1
ATOM 2693 C C . PHE B 1 136 ? -10.891 7.461 4.316 1 95.94 136 PHE B C 1
ATOM 2695 O O . PHE B 1 136 ? -11.945 6.914 4.633 1 95.94 136 PHE B O 1
ATOM 2702 N N . VAL B 1 137 ? -9.906 7.727 5.156 1 97.25 137 VAL B N 1
ATOM 2703 C CA . VAL B 1 137 ? -10.023 7.383 6.566 1 97.25 137 VAL B CA 1
ATOM 2704 C C . VAL B 1 137 ? -9.633 8.578 7.43 1 97.25 137 VAL B C 1
ATOM 2706 O O . VAL B 1 137 ? -8.688 9.305 7.102 1 97.25 137 VAL B O 1
ATOM 2709 N N . ILE B 1 138 ? -10.391 8.875 8.461 1 96.75 138 ILE B N 1
ATOM 2710 C CA . ILE B 1 138 ? -10.094 9.906 9.453 1 96.75 138 ILE B CA 1
ATOM 2711 C C . ILE B 1 138 ? -9.852 9.258 10.812 1 96.75 138 ILE B C 1
ATOM 2713 O O . ILE B 1 138 ? -10.641 8.43 11.266 1 96.75 138 ILE B O 1
ATOM 2717 N N . GLU B 1 139 ? -8.742 9.602 11.414 1 96.88 139 GLU B N 1
ATOM 2718 C CA . GLU B 1 139 ? -8.359 9.062 12.711 1 96.88 139 GLU B CA 1
ATOM 2719 C C . GLU B 1 139 ? -8.273 10.172 13.766 1 96.88 139 GLU B C 1
ATOM 2721 O O . GLU B 1 139 ? -7.805 11.273 13.477 1 96.88 139 GLU B O 1
ATOM 2726 N N . ASN B 1 140 ? -8.789 9.828 14.938 1 94.5 140 ASN B N 1
ATOM 2727 C CA . ASN B 1 140 ? -8.562 10.719 16.078 1 94.5 140 ASN B CA 1
ATOM 2728 C C . ASN B 1 140 ? -7.137 10.602 16.609 1 94.5 140 ASN B C 1
ATOM 2730 O O . ASN B 1 140 ? -6.621 9.492 16.766 1 94.5 140 ASN B O 1
ATOM 2734 N N . ILE B 1 141 ? -6.508 11.766 16.781 1 94.5 141 ILE B N 1
ATOM 2735 C CA . ILE B 1 141 ? -5.195 11.789 17.406 1 94.5 141 ILE B CA 1
ATOM 2736 C C . ILE B 1 141 ? -5.195 12.781 18.578 1 94.5 141 ILE B C 1
ATOM 2738 O O . ILE B 1 141 ? -6.094 13.625 18.672 1 94.5 141 ILE B O 1
ATOM 2742 N N . ASP B 1 142 ? -4.191 12.633 19.422 1 93.56 142 ASP B N 1
ATOM 2743 C CA . ASP B 1 142 ? -4.16 13.438 20.641 1 93.56 142 ASP B CA 1
ATOM 2744 C C . ASP B 1 142 ? -3.885 14.906 20.328 1 93.56 142 ASP B C 1
ATOM 2746 O O . ASP B 1 142 ? -4.449 15.797 20.969 1 93.56 142 ASP B O 1
ATOM 2750 N N . SER B 1 143 ? -2.984 15.156 19.5 1 91.88 143 SER B N 1
ATOM 2751 C CA . SER B 1 143 ? -2.553 16.484 19.062 1 91.88 143 SER B CA 1
ATOM 2752 C C . SER B 1 143 ? -1.82 16.422 17.734 1 91.88 143 SER B C 1
ATOM 2754 O O . SER B 1 143 ? -1.438 15.344 17.266 1 91.88 143 SER B O 1
ATOM 2756 N N . LEU B 1 144 ? -1.644 17.516 17.109 1 90.44 144 LEU B N 1
ATOM 2757 C CA . LEU B 1 144 ? -0.926 17.578 15.844 1 90.44 144 LEU B CA 1
ATOM 2758 C C . LEU B 1 144 ? 0.519 17.125 16.016 1 90.44 144 LEU B C 1
ATOM 2760 O O . LEU B 1 144 ? 1.143 16.656 15.055 1 90.44 144 LEU B O 1
ATOM 2764 N N . GLU B 1 145 ? 1.027 17.172 17.234 1 88.81 145 GLU B N 1
ATOM 2765 C CA . GLU B 1 145 ? 2.426 16.859 17.5 1 88.81 145 GLU B CA 1
ATOM 2766 C C . GLU B 1 145 ? 2.568 15.445 18.062 1 88.81 145 GLU B C 1
ATOM 2768 O O . GLU B 1 145 ? 3.684 14.969 18.297 1 88.81 145 GLU B O 1
ATOM 2773 N N . SER B 1 146 ? 1.432 14.773 18.219 1 92 146 SER B N 1
ATOM 2774 C CA . SER B 1 146 ? 1.46 13.469 18.875 1 92 146 SER B CA 1
ATOM 2775 C C . SER B 1 146 ? 2.354 12.492 18.125 1 92 146 SER B C 1
ATOM 2777 O O . SER B 1 146 ? 2.314 12.43 16.891 1 92 146 SER B O 1
ATOM 2779 N N . THR B 1 147 ? 3.162 11.727 18.844 1 92.38 147 THR B N 1
ATOM 2780 C CA . THR B 1 147 ? 3.982 10.656 18.281 1 92.38 147 THR B CA 1
ATOM 2781 C C . THR B 1 147 ? 3.51 9.297 18.766 1 92.38 147 THR B C 1
ATOM 2783 O O . THR B 1 147 ? 4.227 8.297 18.641 1 92.38 147 THR B O 1
ATOM 2786 N N . ARG B 1 148 ? 2.352 9.281 19.391 1 94 148 ARG B N 1
ATOM 2787 C CA . ARG B 1 148 ? 1.779 8.016 19.844 1 94 148 ARG B CA 1
ATOM 2788 C C . ARG B 1 148 ? 1.265 7.195 18.672 1 94 148 ARG B C 1
ATOM 2790 O O . ARG B 1 148 ? 0.602 7.727 17.781 1 94 148 ARG B O 1
ATOM 2797 N N . LEU B 1 149 ? 1.55 5.93 18.734 1 94.62 149 LEU B N 1
ATOM 2798 C CA . LEU B 1 149 ? 1.022 5.039 17.703 1 94.62 149 LEU B CA 1
ATOM 2799 C C . LEU B 1 149 ? -0.502 5.082 17.688 1 94.62 149 LEU B C 1
ATOM 2801 O O . LEU B 1 149 ? -1.144 5.094 18.734 1 94.62 149 LEU B O 1
ATOM 2805 N N . THR B 1 150 ? -1.017 5.152 16.484 1 95.5 150 THR B N 1
ATOM 2806 C CA . THR B 1 150 ? -2.457 4.98 16.328 1 95.5 150 THR B CA 1
ATOM 2807 C C . THR B 1 150 ? -2.83 3.5 16.328 1 95.5 150 THR B C 1
ATOM 2809 O O . THR B 1 150 ? -1.954 2.635 16.391 1 95.5 150 THR B O 1
ATOM 2812 N N . ASN B 1 151 ? -4.102 3.199 16.391 1 96.56 151 ASN B N 1
ATOM 2813 C CA . ASN B 1 151 ? -4.66 1.859 16.25 1 96.56 151 ASN B CA 1
ATOM 2814 C C . ASN B 1 151 ? -5.441 1.717 14.945 1 96.56 151 ASN B C 1
ATOM 2816 O O . ASN B 1 151 ? -6.547 2.244 14.82 1 96.56 151 ASN B O 1
ATOM 2820 N N . PRO B 1 152 ? -4.871 0.944 14 1 96.75 152 PRO B N 1
ATOM 2821 C CA . PRO B 1 152 ? -5.535 0.886 12.695 1 96.75 152 PRO B CA 1
ATOM 2822 C C . PRO B 1 152 ? -6.918 0.246 12.766 1 96.75 152 PRO B C 1
ATOM 2824 O O . PRO B 1 152 ? -7.691 0.324 11.812 1 96.75 152 PRO B O 1
ATOM 2827 N N . GLN B 1 153 ? -7.266 -0.344 13.875 1 97.12 153 GLN B N 1
ATOM 2828 C CA . GLN B 1 153 ? -8.602 -0.917 14.031 1 97.12 153 GLN B CA 1
ATOM 2829 C C . GLN B 1 153 ? -9.594 0.131 14.516 1 97.12 153 GLN B C 1
ATOM 2831 O O . GLN B 1 153 ? -10.797 -0.128 14.57 1 97.12 153 GLN B O 1
ATOM 2836 N N . GLN B 1 154 ? -9.094 1.304 14.891 1 96.81 154 GLN B N 1
ATOM 2837 C CA . GLN B 1 154 ? -9.93 2.389 15.406 1 96.81 154 GLN B CA 1
ATOM 2838 C C . GLN B 1 154 ? -9.797 3.635 14.539 1 96.81 154 GLN B C 1
ATOM 2840 O O . GLN B 1 154 ? -8.695 4.141 14.328 1 96.81 154 GLN B O 1
ATOM 2845 N N . PHE B 1 155 ? -10.906 4.105 14.07 1 96.25 155 PHE B N 1
ATOM 2846 C CA . PHE B 1 155 ? -10.953 5.32 13.266 1 96.25 155 PHE B CA 1
ATOM 2847 C C . PHE B 1 155 ? -12.312 6.008 13.406 1 96.25 155 PHE B C 1
ATOM 2849 O O . PHE B 1 155 ? -13.281 5.387 13.844 1 96.25 155 PHE B O 1
ATOM 2856 N N . ALA B 1 156 ? -12.336 7.273 13.062 1 96.5 156 ALA B N 1
ATOM 2857 C CA . ALA B 1 156 ? -13.539 8.078 13.242 1 96.5 156 ALA B CA 1
ATOM 2858 C C . ALA B 1 156 ? -14.445 7.992 12.016 1 96.5 156 ALA B C 1
ATOM 2860 O O . ALA B 1 156 ? -15.664 8.156 12.117 1 96.5 156 ALA B O 1
ATOM 2861 N N . PHE B 1 157 ? -13.859 7.852 10.883 1 96.75 157 PHE B N 1
ATOM 2862 C CA . PHE B 1 157 ? -14.578 7.781 9.617 1 96.75 157 PHE B CA 1
ATOM 2863 C C . PHE B 1 157 ? -13.82 6.922 8.609 1 96.75 157 PHE B C 1
ATOM 2865 O O . PHE B 1 157 ? -12.586 6.945 8.57 1 96.75 157 PHE B O 1
ATOM 2872 N N . PHE B 1 158 ? -14.57 6.129 7.801 1 96.94 158 PHE B N 1
ATOM 2873 C CA . PHE B 1 158 ? -14.031 5.352 6.688 1 96.94 158 PHE B CA 1
ATOM 2874 C C . PHE B 1 158 ? -15.055 5.254 5.559 1 96.94 158 PHE B C 1
ATOM 2876 O O . PHE B 1 158 ? -16.219 4.934 5.793 1 96.94 158 PHE B O 1
ATOM 2883 N N . LYS B 1 159 ? -14.586 5.574 4.375 1 93.69 159 LYS B N 1
ATOM 2884 C CA . LYS B 1 159 ? -15.477 5.406 3.234 1 93.69 159 LYS B CA 1
ATOM 2885 C C . LYS B 1 159 ? -14.695 5.18 1.944 1 93.69 159 LYS B C 1
ATOM 2887 O O . LYS B 1 159 ? -13.672 5.828 1.713 1 93.69 159 LYS B O 1
ATOM 2892 N N . GLY B 1 160 ? -15.133 4.191 1.195 1 88 160 GLY B N 1
ATOM 2893 C CA . GLY B 1 160 ? -14.68 4.098 -0.181 1 88 160 GLY B CA 1
ATOM 2894 C C . GLY B 1 160 ? -15.141 5.258 -1.042 1 88 160 GLY B C 1
ATOM 2895 O O . GLY B 1 160 ? -16.312 5.633 -1.009 1 88 160 GLY B O 1
ATOM 2896 N N . ALA B 1 161 ? -14.211 5.922 -1.579 1 74.25 161 ALA B N 1
ATOM 2897 C CA . ALA B 1 161 ? -14.539 7.098 -2.385 1 74.25 161 ALA B CA 1
ATOM 2898 C C . ALA B 1 161 ? -14.75 6.719 -3.846 1 74.25 161 ALA B C 1
ATOM 2900 O O . ALA B 1 161 ? -13.914 6.051 -4.453 1 74.25 161 ALA B O 1
ATOM 2901 N N . LEU B 1 162 ? -16.047 6.82 -4.098 1 64.5 162 LEU B N 1
ATOM 2902 C CA . LEU B 1 162 ? -16.406 6.629 -5.5 1 64.5 162 LEU B CA 1
ATOM 2903 C C . LEU B 1 162 ? -16.5 7.969 -6.227 1 64.5 162 LEU B C 1
ATOM 2905 O O . LEU B 1 162 ? -16.641 9.016 -5.59 1 64.5 162 LEU B O 1
ATOM 2909 N N . LEU B 1 163 ? -16.266 7.895 -7.52 1 55.72 163 LEU B N 1
ATOM 2910 C CA . LEU B 1 163 ? -16.422 9.125 -8.281 1 55.72 163 LEU B CA 1
ATOM 2911 C C . LEU B 1 163 ? -17.781 9.758 -8.016 1 55.72 163 LEU B C 1
ATOM 2913 O O . LEU B 1 163 ? -18.75 9.055 -7.703 1 55.72 163 LEU B O 1
ATOM 2917 N N . LYS B 1 164 ? -18.125 10.922 -7.59 1 47.16 164 LYS B N 1
ATOM 2918 C CA . LYS B 1 164 ? -19.5 11.375 -7.695 1 47.16 164 LYS B CA 1
ATOM 2919 C C . LYS B 1 164 ? -20.234 10.648 -8.82 1 47.16 164 LYS B C 1
ATOM 2921 O O . LYS B 1 164 ? -19.656 10.406 -9.883 1 47.16 164 LYS B O 1
ATOM 2926 N N . LYS B 1 165 ? -21.625 10.18 -8.586 1 38.47 165 LYS B N 1
ATOM 2927 C CA . LYS B 1 165 ? -22.484 9.719 -9.672 1 38.47 165 LYS B CA 1
ATOM 2928 C C . LYS B 1 165 ? -22.234 10.516 -10.945 1 38.47 165 LYS B C 1
ATOM 2930 O O . LYS B 1 165 ? -22.891 10.281 -11.969 1 38.47 165 LYS B O 1
ATOM 2935 N N . LYS B 1 166 ? -22.844 11.727 -10.859 1 35.97 166 LYS B N 1
ATOM 2936 C CA . LYS B 1 166 ? -23.016 12.242 -12.219 1 35.97 166 LYS B CA 1
ATOM 2937 C C . LYS B 1 166 ? -21.828 11.898 -13.102 1 35.97 166 LYS B C 1
ATOM 2939 O O . LYS B 1 166 ? -20.719 11.688 -12.602 1 35.97 166 LYS B O 1
ATOM 2944 N N . LYS B 1 167 ? -22.203 11.672 -14.398 1 33.31 167 LYS B N 1
ATOM 2945 C CA . LYS B 1 167 ? -21.562 11.25 -15.641 1 33.31 167 LYS B CA 1
ATOM 2946 C C . LYS B 1 167 ? -20.094 11.648 -15.672 1 33.31 167 LYS B C 1
ATOM 2948 O O . LYS B 1 167 ? -19.453 11.586 -16.719 1 33.31 167 LYS B O 1
ATOM 2953 N N . MET B 1 168 ? -19.703 12.68 -15.141 1 31.81 168 MET B N 1
ATOM 2954 C CA . MET B 1 168 ? -18.469 13.062 -15.805 1 31.81 168 MET B CA 1
ATOM 2955 C C . MET B 1 168 ? -17.281 12.258 -15.273 1 31.81 168 MET B C 1
ATOM 2957 O O . MET B 1 168 ? -17.172 12.039 -14.062 1 31.81 168 MET B O 1
ATOM 2961 N N . PRO B 1 169 ? -16.891 11.211 -15.797 1 33.62 169 PRO B N 1
ATOM 2962 C CA . PRO B 1 169 ? -15.5 10.836 -15.484 1 33.62 169 PRO B CA 1
ATOM 2963 C C . PRO B 1 169 ? -14.797 11.867 -14.602 1 33.62 169 PRO B C 1
ATOM 2965 O O . PRO B 1 169 ? -15.188 13.039 -14.578 1 33.62 169 PRO B O 1
ATOM 2968 N N . ALA B 1 170 ? -14.117 11.734 -13.367 1 41.34 170 ALA B N 1
ATOM 2969 C CA . ALA B 1 170 ? -13.375 12.891 -12.859 1 41.34 170 ALA B CA 1
ATOM 2970 C C . ALA B 1 170 ? -13.289 13.992 -13.914 1 41.34 170 ALA B C 1
ATOM 2972 O O . ALA B 1 170 ? -12.688 13.789 -14.977 1 41.34 170 ALA B O 1
ATOM 2973 N N . GLN B 1 171 ? -14.25 14.484 -14.32 1 38.31 171 GLN B N 1
ATOM 2974 C CA . GLN B 1 171 ? -13.977 15.695 -15.078 1 38.31 171 GLN B CA 1
ATOM 2975 C C . GLN B 1 171 ? -13.047 16.625 -14.305 1 38.31 171 GLN B C 1
ATOM 2977 O O . GLN B 1 171 ? -13.414 17.141 -13.242 1 38.31 171 GLN B O 1
ATOM 2982 N N . ASN B 1 172 ? -11.938 16.484 -14.086 1 50.25 172 ASN B N 1
ATOM 2983 C CA . ASN B 1 172 ? -10.641 17.094 -13.781 1 50.25 172 ASN B CA 1
ATOM 2984 C C . ASN B 1 172 ? -9.992 16.453 -12.562 1 50.25 172 ASN B C 1
ATOM 2986 O O . ASN B 1 172 ? -9.25 17.109 -11.836 1 50.25 172 ASN B O 1
ATOM 2990 N N . GLY B 1 173 ? -10.32 14.977 -12.164 1 74.31 173 GLY B N 1
ATOM 2991 C CA . GLY B 1 173 ? -9.367 14.32 -11.281 1 74.31 173 GLY B CA 1
ATOM 2992 C C . GLY B 1 173 ? -9.695 14.5 -9.812 1 74.31 173 GLY B C 1
ATOM 2993 O O . GLY B 1 173 ? -8.805 14.422 -8.961 1 74.31 173 GLY B O 1
ATOM 2994 N N . ILE B 1 174 ? -11.281 14.867 -9.516 1 87.75 174 ILE B N 1
ATOM 2995 C CA . ILE B 1 174 ? -11.547 15.117 -8.102 1 87.75 174 ILE B CA 1
ATOM 2996 C C . ILE B 1 174 ? -12.508 14.062 -7.562 1 87.75 174 ILE B C 1
ATOM 2998 O O . ILE B 1 174 ? -13.594 13.859 -8.117 1 87.75 174 ILE B O 1
ATOM 3002 N N . MET B 1 175 ? -12.234 13.398 -6.504 1 90.56 175 MET B N 1
ATOM 3003 C CA . MET B 1 175 ? -13.07 12.484 -5.738 1 90.56 175 MET B CA 1
ATOM 3004 C C . MET B 1 175 ? -13.695 13.188 -4.539 1 90.56 175 MET B C 1
ATOM 3006 O O . MET B 1 175 ? -13.047 14.008 -3.887 1 90.56 175 MET B O 1
ATOM 3010 N N . SER B 1 176 ? -14.953 12.836 -4.309 1 89.94 176 SER B N 1
ATOM 3011 C CA . SER B 1 176 ? -15.641 13.492 -3.199 1 89.94 176 SER B CA 1
ATOM 3012 C C . SER B 1 176 ? -16.406 12.484 -2.355 1 89.94 176 SER B C 1
ATOM 3014 O O . SER B 1 176 ? -17.031 11.562 -2.893 1 89.94 176 SER B O 1
ATOM 3016 N N . VAL B 1 177 ? -16.359 12.641 -1.018 1 91.94 177 VAL B N 1
ATOM 3017 C CA . VAL B 1 177 ? -17.109 11.836 -0.056 1 91.94 177 VAL B CA 1
ATOM 3018 C C . VAL B 1 177 ? -17.734 12.742 1.006 1 91.94 177 VAL B C 1
ATOM 3020 O O . VAL B 1 177 ? -17.047 13.594 1.581 1 91.94 177 VAL B O 1
ATOM 3023 N N . LYS B 1 178 ? -18.969 12.555 1.224 1 92.19 178 LYS B N 1
ATOM 3024 C CA . LYS B 1 178 ? -19.625 13.281 2.311 1 92.19 178 LYS B CA 1
ATOM 3025 C C . LYS B 1 178 ? -19.359 12.609 3.656 1 92.19 178 LYS B C 1
ATOM 3027 O O . LYS B 1 178 ? -19.375 11.383 3.756 1 92.19 178 LYS B O 1
ATOM 3032 N N . VAL B 1 179 ? -19.156 13.375 4.699 1 93.94 179 VAL B N 1
ATOM 3033 C CA . VAL B 1 179 ? -19.141 12.93 6.09 1 93.94 179 VAL B CA 1
ATOM 3034 C C . VAL B 1 179 ? -20.391 13.438 6.805 1 93.94 179 VAL B C 1
ATOM 3036 O O . VAL B 1 179 ? -20.391 14.531 7.371 1 93.94 179 VAL B O 1
ATOM 3039 N N . PRO B 1 180 ? -21.344 12.555 6.762 1 94.94 180 PRO B N 1
ATOM 3040 C CA . PRO B 1 180 ? -22.609 13.016 7.352 1 94.94 180 PRO B CA 1
ATOM 3041 C C . PRO B 1 180 ? -22.516 13.18 8.867 1 94.94 180 PRO B C 1
ATOM 3043 O O . PRO B 1 180 ? -21.922 12.352 9.555 1 94.94 180 PRO B O 1
ATOM 3046 N N . GLY B 1 181 ? -23.094 14.312 9.398 1 95 181 GLY B N 1
ATOM 3047 C CA . GLY B 1 181 ? -23.109 14.602 10.828 1 95 181 GLY B CA 1
ATOM 3048 C C . GLY B 1 181 ? -21.781 15.141 11.336 1 95 181 GLY B C 1
ATOM 3049 O O . GLY B 1 181 ? -21.703 15.656 12.453 1 95 181 GLY B O 1
ATOM 3050 N N . GLY B 1 182 ? -20.75 14.992 10.5 1 94.06 182 GLY B N 1
ATOM 3051 C CA . GLY B 1 182 ? -19.422 15.453 10.891 1 94.06 182 GLY B CA 1
ATOM 3052 C C . GLY B 1 182 ? -18.812 14.633 12.016 1 94.06 182 GLY B C 1
ATOM 3053 O O . GLY B 1 182 ? -19.062 13.43 12.125 1 94.06 182 GLY B O 1
ATOM 3054 N N . LEU B 1 183 ? -17.812 15.266 12.68 1 94.06 183 LEU B N 1
ATOM 3055 C CA . LEU B 1 183 ? -17.109 14.609 13.781 1 94.06 183 LEU B CA 1
ATOM 3056 C C . LEU B 1 183 ? -17.125 15.484 15.023 1 94.06 183 LEU B C 1
ATOM 3058 O O . LEU B 1 183 ? -17.219 16.719 14.93 1 94.06 183 LEU B O 1
ATOM 3062 N N . PRO B 1 184 ? -17.016 14.906 16.219 1 94.06 184 PRO B N 1
ATOM 3063 C CA . PRO B 1 184 ? -16.906 15.703 17.438 1 94.06 184 PRO B CA 1
ATOM 3064 C C . PRO B 1 184 ? -15.625 16.531 17.484 1 94.06 184 PRO B C 1
ATOM 3066 O O . PRO B 1 184 ? -14.695 16.297 16.719 1 94.06 184 PRO B O 1
ATOM 3069 N N . ALA B 1 185 ? -15.656 17.516 18.391 1 93.06 185 ALA B N 1
ATOM 3070 C CA . ALA B 1 185 ? -14.461 18.328 18.609 1 93.06 185 ALA B CA 1
ATOM 3071 C C . ALA B 1 185 ? -13.266 17.453 18.953 1 93.06 185 ALA B C 1
ATOM 3073 O O . ALA B 1 185 ? -13.398 16.484 19.703 1 93.06 185 ALA B O 1
ATOM 3074 N N . GLY B 1 186 ? -12.148 17.719 18.312 1 93.06 186 GLY B N 1
ATOM 3075 C CA . GLY B 1 186 ? -10.938 16.938 18.516 1 93.06 186 GLY B CA 1
ATOM 3076 C C . GLY B 1 186 ? -9.898 17.172 17.438 1 93.06 186 GLY B C 1
ATOM 3077 O O . GLY B 1 186 ? -10.086 18 16.562 1 93.06 186 GLY B O 1
ATOM 3078 N N . THR B 1 187 ? -8.75 16.578 17.578 1 93.94 187 THR B N 1
ATOM 3079 C CA . THR B 1 187 ? -7.68 16.625 16.594 1 93.94 187 THR B CA 1
ATOM 3080 C C . THR B 1 187 ? -7.676 15.352 15.75 1 93.94 187 THR B C 1
ATOM 3082 O O . THR B 1 187 ? -7.777 14.242 16.281 1 93.94 187 THR B O 1
ATOM 3085 N N . TYR B 1 188 ? -7.641 15.539 14.438 1 94.5 188 TYR B N 1
ATOM 3086 C CA . TYR B 1 188 ? -7.785 14.406 13.539 1 94.5 188 TYR B CA 1
ATOM 3087 C C . TYR B 1 188 ? -6.699 14.422 12.469 1 94.5 188 TYR B C 1
ATOM 3089 O O . TYR B 1 188 ? -6.16 15.477 12.133 1 94.5 188 TYR B O 1
ATOM 3097 N N . ARG B 1 189 ? -6.383 13.305 12.008 1 95.12 189 ARG B N 1
ATOM 3098 C CA . ARG B 1 189 ? -5.652 13.164 10.75 1 95.12 189 ARG B CA 1
ATOM 3099 C C . ARG B 1 189 ? -6.453 12.352 9.742 1 95.12 189 ARG B C 1
ATOM 3101 O O . ARG B 1 189 ? -7.301 11.539 10.125 1 95.12 189 ARG B O 1
ATOM 3108 N N . MET B 1 190 ? -6.254 12.648 8.539 1 95.75 190 MET B N 1
ATOM 3109 C CA . MET B 1 190 ? -6.953 11.992 7.445 1 95.75 190 MET B CA 1
ATOM 3110 C C . MET B 1 190 ? -5.965 11.43 6.426 1 95.75 190 MET B C 1
ATOM 3112 O O . MET B 1 190 ? -4.902 12.016 6.203 1 95.75 190 MET B O 1
ATOM 3116 N N . GLY B 1 191 ? -6.281 10.281 5.84 1 96.69 191 GLY B N 1
ATOM 3117 C CA . GLY B 1 191 ? -5.457 9.664 4.812 1 96.69 191 GLY B CA 1
ATOM 3118 C C . GLY B 1 191 ? -6.266 8.961 3.742 1 96.69 191 GLY B C 1
ATOM 3119 O O . GLY B 1 191 ? -7.465 8.734 3.91 1 96.69 191 GLY B O 1
ATOM 3120 N N . SER B 1 192 ? -5.613 8.734 2.66 1 97 192 SER B N 1
ATOM 3121 C CA . SER B 1 192 ? -6.203 7.957 1.578 1 97 192 SER B CA 1
ATOM 3122 C C . SER B 1 192 ? -5.543 6.59 1.458 1 97 192 SER B C 1
ATOM 3124 O O . SER B 1 192 ? -4.422 6.391 1.933 1 97 192 SER B O 1
ATOM 3126 N N . ILE B 1 193 ? -6.234 5.641 0.912 1 97.31 193 ILE B N 1
ATOM 3127 C CA . ILE B 1 193 ? -5.734 4.324 0.536 1 97.31 193 ILE B CA 1
ATOM 3128 C C . ILE B 1 193 ? -6.121 4.02 -0.91 1 97.31 193 ILE B C 1
ATOM 3130 O O . ILE B 1 193 ? -7.258 3.625 -1.186 1 97.31 193 ILE B O 1
ATOM 3134 N N . HIS B 1 194 ? -5.211 4.238 -1.854 1 96.94 194 HIS B N 1
ATOM 3135 C CA . HIS B 1 194 ? -5.453 3.92 -3.256 1 96.94 194 HIS B CA 1
ATOM 3136 C C . HIS B 1 194 ? -5.324 2.424 -3.514 1 96.94 194 HIS B C 1
ATOM 3138 O O . HIS B 1 194 ? -4.32 1.811 -3.141 1 96.94 194 HIS B O 1
ATOM 3144 N N . SER B 1 195 ? -6.352 1.881 -4.133 1 97.44 195 SER B N 1
ATOM 3145 C CA . SER B 1 195 ? -6.41 0.43 -4.277 1 97.44 195 SER B CA 1
ATOM 3146 C C . SER B 1 195 ? -6.93 0.03 -5.656 1 97.44 195 SER B C 1
ATOM 3148 O O . SER B 1 195 ? -7.625 0.807 -6.312 1 97.44 195 SER B O 1
ATOM 3150 N N . SER B 1 196 ? -6.539 -1.163 -6.082 1 97.81 196 SER B N 1
ATOM 3151 C CA . SER B 1 196 ? -7.164 -1.764 -7.258 1 97.81 196 SER B CA 1
ATOM 3152 C C . SER B 1 196 ? -8.633 -2.068 -7.008 1 97.81 196 SER B C 1
ATOM 3154 O O . SER B 1 196 ? -9.141 -1.856 -5.906 1 97.81 196 SER B O 1
ATOM 3156 N N . SER B 1 197 ? -9.297 -2.645 -7.988 1 97.25 197 SER B N 1
ATOM 3157 C CA . SER B 1 197 ? -10.727 -2.908 -7.902 1 97.25 197 SER B CA 1
ATOM 3158 C C . SER B 1 197 ? -11.047 -3.859 -6.754 1 97.25 197 SER B C 1
ATOM 3160 O O . SER B 1 197 ? -12.062 -3.699 -6.07 1 97.25 197 SER B O 1
ATOM 3162 N N . THR B 1 198 ? -10.164 -4.84 -6.547 1 98.31 198 THR B N 1
ATOM 3163 C CA . THR B 1 198 ? -10.398 -5.824 -5.5 1 98.31 198 THR B CA 1
ATOM 3164 C C . THR B 1 198 ? -9.609 -5.484 -4.242 1 98.31 198 THR B C 1
ATOM 3166 O O . THR B 1 198 ? -9.289 -6.367 -3.445 1 98.31 198 THR B O 1
ATOM 3169 N N . HIS B 1 199 ? -9.172 -4.246 -4.074 1 97.94 199 HIS B N 1
ATOM 3170 C CA . HIS B 1 199 ? -8.758 -3.621 -2.826 1 97.94 199 HIS B CA 1
ATOM 3171 C C . HIS B 1 199 ? -7.277 -3.875 -2.549 1 97.94 199 HIS B C 1
ATOM 3173 O O . HIS B 1 199 ? -6.75 -3.449 -1.519 1 97.94 199 HIS B O 1
ATOM 3179 N N . GLN B 1 200 ? -6.531 -4.547 -3.463 1 98.5 200 GLN B N 1
ATOM 3180 C CA . GLN B 1 200 ? -5.082 -4.582 -3.324 1 98.5 200 GLN B CA 1
ATOM 3181 C C . GLN B 1 200 ? -4.488 -3.18 -3.4 1 98.5 200 GLN B C 1
ATOM 3183 O O . GLN B 1 200 ? -4.855 -2.389 -4.27 1 98.5 200 GLN B O 1
ATOM 3188 N N . PRO B 1 201 ? -3.594 -2.859 -2.428 1 98.5 201 PRO B N 1
ATOM 3189 C CA . PRO B 1 201 ? -2.91 -1.576 -2.609 1 98.5 201 PRO B CA 1
ATOM 3190 C C . PRO B 1 201 ? -2.279 -1.435 -3.994 1 98.5 201 PRO B C 1
ATOM 3192 O O . PRO B 1 201 ? -1.782 -2.414 -4.551 1 98.5 201 PRO B O 1
ATOM 3195 N N . VAL B 1 202 ? -2.32 -0.229 -4.531 1 98.25 202 VAL B N 1
ATOM 3196 C CA . VAL B 1 202 ? -1.789 -0.009 -5.875 1 98.25 202 VAL B CA 1
ATOM 3197 C C . VAL B 1 202 ? -0.311 -0.39 -5.914 1 98.25 202 VAL B C 1
ATOM 3199 O O . VAL B 1 202 ? 0.43 -0.129 -4.965 1 98.25 202 VAL B O 1
ATOM 3202 N N . LEU B 1 203 ? 0.07 -1.021 -6.988 1 98.44 203 LEU B N 1
ATOM 3203 C CA . LEU B 1 203 ? 1.436 -1.49 -7.199 1 98.44 203 LEU B CA 1
ATOM 3204 C C . LEU B 1 203 ? 2.119 -0.693 -8.305 1 98.44 203 LEU B C 1
ATOM 3206 O O . LEU B 1 203 ? 1.568 -0.54 -9.398 1 98.44 203 LEU B O 1
ATOM 3210 N N . VAL B 1 204 ? 3.301 -0.228 -7.973 1 98.62 204 VAL B N 1
ATOM 3211 C CA . VAL B 1 204 ? 4.035 0.589 -8.93 1 98.62 204 VAL B CA 1
ATOM 3212 C C . VAL B 1 204 ? 5.402 -0.038 -9.211 1 98.62 204 VAL B C 1
ATOM 3214 O O . VAL B 1 204 ? 5.898 -0.833 -8.406 1 98.62 204 VAL B O 1
ATOM 3217 N N . ALA B 1 205 ? 6.094 0.341 -10.258 1 98.31 205 ALA B N 1
ATOM 3218 C CA . ALA B 1 205 ? 7.156 -0.461 -10.859 1 98.31 205 ALA B CA 1
ATOM 3219 C C . ALA B 1 205 ? 8.516 -0.112 -10.266 1 98.31 205 ALA B C 1
ATOM 3221 O O . ALA B 1 205 ? 9.539 -0.673 -10.664 1 98.31 205 ALA B O 1
ATOM 3222 N N . VAL B 1 206 ? 8.547 0.825 -9.297 1 97.44 206 VAL B N 1
ATOM 3223 C CA . VAL B 1 206 ? 9.828 1.203 -8.711 1 97.44 206 VAL B CA 1
ATOM 3224 C C . VAL B 1 206 ? 9.672 1.386 -7.199 1 97.44 206 VAL B C 1
ATOM 3226 O O . VAL B 1 206 ? 8.664 1.918 -6.73 1 97.44 206 VAL B O 1
ATOM 3229 N N . ALA B 1 207 ? 10.656 0.899 -6.492 1 95.69 207 ALA B N 1
ATOM 3230 C CA . ALA B 1 207 ? 10.664 1.065 -5.043 1 95.69 207 ALA B CA 1
ATOM 3231 C C . ALA B 1 207 ? 10.859 2.529 -4.656 1 95.69 207 ALA B C 1
ATOM 3233 O O . ALA B 1 207 ? 10.227 3.02 -3.719 1 95.69 207 ALA B O 1
ATOM 3234 N N . GLN B 1 208 ? 11.758 3.211 -5.387 1 95.75 208 GLN B N 1
ATOM 3235 C CA . GLN B 1 208 ? 12.078 4.605 -5.102 1 95.75 208 GLN B CA 1
ATOM 3236 C C . GLN B 1 208 ? 11.047 5.543 -5.723 1 95.75 208 GLN B C 1
ATOM 3238 O O . GLN B 1 208 ? 11.172 5.93 -6.887 1 95.75 208 GLN B O 1
ATOM 3243 N N . HIS B 1 209 ? 10.102 5.898 -5.004 1 97.5 209 HIS B N 1
ATOM 3244 C CA . HIS B 1 209 ? 9.062 6.832 -5.438 1 97.5 209 HIS B CA 1
ATOM 3245 C C . HIS B 1 209 ? 8.5 7.621 -4.262 1 97.5 209 HIS B C 1
ATOM 3247 O O . HIS B 1 209 ? 8.727 7.258 -3.104 1 97.5 209 HIS B O 1
ATOM 3253 N N . GLY B 1 210 ? 7.82 8.711 -4.551 1 97.38 210 GLY B N 1
ATOM 3254 C CA . GLY B 1 210 ? 7.117 9.5 -3.549 1 97.38 210 GLY B CA 1
ATOM 3255 C C . GLY B 1 210 ? 5.848 8.828 -3.053 1 97.38 210 GLY B C 1
ATOM 3256 O O . GLY B 1 210 ? 5.559 7.691 -3.416 1 97.38 210 GLY B O 1
ATOM 3257 N N . MET B 1 211 ? 5.199 9.57 -2.229 1 97.31 211 MET B N 1
ATOM 3258 C CA . MET B 1 211 ? 3.959 9.047 -1.666 1 97.31 211 MET B CA 1
ATOM 3259 C C . MET B 1 211 ? 2.865 8.977 -2.729 1 97.31 211 MET B C 1
ATOM 3261 O O . MET B 1 211 ? 2.686 9.922 -3.502 1 97.31 211 MET B O 1
ATOM 3265 N N . LEU B 1 212 ? 2.178 7.855 -2.682 1 97.88 212 LEU B N 1
ATOM 3266 C CA . LEU B 1 212 ? 1.043 7.691 -3.584 1 97.88 212 LEU B CA 1
ATOM 3267 C C . LEU B 1 212 ? -0.248 8.164 -2.924 1 97.88 212 LEU B C 1
ATOM 3269 O O . LEU B 1 212 ? -1.092 8.789 -3.574 1 97.88 212 LEU B O 1
ATOM 3273 N N . ASP B 1 213 ? -0.357 7.852 -1.67 1 97.12 213 ASP B N 1
ATOM 3274 C CA . ASP B 1 213 ? -1.466 8.32 -0.843 1 97.12 213 ASP B CA 1
ATOM 3275 C C . ASP B 1 213 ? -1.178 9.703 -0.272 1 97.12 213 ASP B C 1
ATOM 3277 O O . ASP B 1 213 ? -0.044 10.188 -0.334 1 97.12 213 ASP B O 1
ATOM 3281 N N . ASP B 1 214 ? -2.236 10.32 0.215 1 94.69 214 ASP B N 1
ATOM 3282 C CA . ASP B 1 214 ? -2.088 11.625 0.851 1 94.69 214 ASP B CA 1
ATOM 3283 C C . ASP B 1 214 ? -2.539 11.578 2.309 1 94.69 214 ASP B C 1
ATOM 3285 O O . ASP B 1 214 ? -3.24 10.648 2.719 1 94.69 214 ASP B O 1
ATOM 3289 N N . GLY B 1 215 ? -2 12.516 3.061 1 86.94 215 GLY B N 1
ATOM 3290 C CA . GLY B 1 215 ? -2.375 12.719 4.449 1 86.94 215 GLY B CA 1
ATOM 3291 C C . GLY B 1 215 ? -2.494 14.188 4.828 1 86.94 215 GLY B C 1
ATOM 3292 O O . GLY B 1 215 ? -1.791 15.031 4.277 1 86.94 215 GLY B O 1
ATOM 3293 N N . LYS B 1 216 ? -3.385 14.422 5.711 1 84.69 216 LYS B N 1
ATOM 3294 C CA . LYS B 1 216 ? -3.6 15.758 6.258 1 84.69 216 LYS B CA 1
ATOM 3295 C C . LYS B 1 216 ? -3.896 15.703 7.754 1 84.69 216 LYS B C 1
ATOM 3297 O O . LYS B 1 216 ? -4.184 14.633 8.297 1 84.69 216 LYS B O 1
ATOM 3302 N N . PHE B 1 217 ? -3.752 16.859 8.305 1 79.06 217 PHE B N 1
ATOM 3303 C CA . PHE B 1 217 ? -4.141 17.078 9.695 1 79.06 217 PHE B CA 1
ATOM 3304 C C . PHE B 1 217 ? -5.168 18.203 9.797 1 79.06 217 PHE B C 1
ATOM 3306 O O . PHE B 1 217 ? -5.133 19.156 9.023 1 79.06 217 PHE B O 1
ATOM 3313 N N . PHE B 1 218 ? -6.156 18 10.711 1 59.66 218 PHE B N 1
ATOM 3314 C CA . PHE B 1 218 ? -7.074 19.109 10.945 1 59.66 218 PHE B CA 1
ATOM 3315 C C . PHE B 1 218 ? -7.688 19 12.336 1 59.66 218 PHE B C 1
ATOM 3317 O O . PHE B 1 218 ? -7.566 17.969 13.008 1 59.66 218 PHE B O 1
ATOM 3324 N N . ILE B 1 219 ? -8.188 20.172 12.836 1 58.81 219 ILE B N 1
ATOM 3325 C CA . ILE B 1 219 ? -8.812 20.297 14.148 1 58.81 219 ILE B CA 1
ATOM 3326 C C . ILE B 1 219 ? -10.305 20.594 13.992 1 58.81 219 ILE B C 1
ATOM 3328 O O . ILE B 1 219 ? -10.695 21.406 13.141 1 58.81 219 ILE B O 1
ATOM 3332 N N . PHE B 1 220 ? -11.062 19.938 14.672 1 51.5 220 PHE B N 1
ATOM 3333 C CA . PHE B 1 220 ? -12.477 20.281 14.797 1 51.5 220 PHE B CA 1
ATOM 3334 C C . PHE B 1 220 ? -12.734 21.078 16.062 1 51.5 220 PHE B C 1
ATOM 3336 O O . PHE B 1 220 ? -12.219 20.75 17.125 1 51.5 220 PHE B O 1
ATOM 3343 N N . PHE B 1 221 ? -13.516 22.109 16.031 1 58.5 221 PHE B N 1
ATOM 3344 C CA . PHE B 1 221 ? -13.836 22.953 17.188 1 58.5 221 PHE B CA 1
ATOM 3345 C C . PHE B 1 221 ? -15.328 23.25 17.234 1 58.5 221 PHE B C 1
ATOM 3347 O O . PHE B 1 221 ? -15.992 23.297 16.203 1 58.5 221 PHE B O 1
ATOM 3354 N N . TYR B 1 222 ? -15.898 23.328 18.562 1 58.5 222 TYR B N 1
ATOM 3355 C CA . TYR B 1 222 ? -17.281 23.734 18.75 1 58.5 222 TYR B CA 1
ATOM 3356 C C . TYR B 1 222 ? -17.484 25.203 18.422 1 58.5 222 TYR B C 1
ATOM 3358 O O . TYR B 1 222 ? -16.609 26.031 18.719 1 58.5 222 TYR B O 1
ATOM 3366 N N . SER B 1 223 ? -18.25 25.578 17.484 1 46.84 223 SER B N 1
ATOM 3367 C CA . SER B 1 223 ? -18.609 26.969 17.266 1 46.84 223 SER B CA 1
ATOM 3368 C C . SER B 1 223 ? -19.203 27.594 18.531 1 46.84 223 SER B C 1
ATOM 3370 O O . SER B 1 223 ? -20.094 27.016 19.156 1 46.84 223 SER B O 1
ATOM 3372 N N . ASN B 1 224 ? -18.531 28.219 19.438 1 35.97 224 ASN B N 1
ATOM 3373 C CA . ASN B 1 224 ? -19.234 29.016 20.438 1 35.97 224 ASN B CA 1
ATOM 3374 C C . ASN B 1 224 ? -20.344 29.875 19.812 1 35.97 224 ASN B C 1
ATOM 3376 O O . ASN B 1 224 ? -20.078 30.672 18.922 1 35.97 224 ASN B O 1
ATOM 3380 N N . LEU B 1 225 ? -21.5 29.375 19.578 1 34.78 225 LEU B N 1
ATOM 3381 C CA . LEU B 1 225 ? -22.625 30.312 19.578 1 34.78 225 LEU B CA 1
ATOM 3382 C C . LEU B 1 225 ? -22.547 31.281 20.75 1 34.78 225 LEU B C 1
ATOM 3384 O O . LEU B 1 225 ? -22.547 30.859 21.906 1 34.78 225 LEU B O 1
ATOM 3388 N N . LYS B 1 226 ? -21.719 32.281 20.703 1 28.61 226 LYS B N 1
ATOM 3389 C CA . LYS B 1 226 ? -22.344 33.438 21.406 1 28.61 226 LYS B CA 1
ATOM 3390 C C . LYS B 1 226 ? -23.625 33.875 20.703 1 28.61 226 LYS B C 1
ATOM 3392 O O . LYS B 1 226 ? -23.688 33.906 19.469 1 28.61 226 LYS B O 1
#

InterPro domains:
  IPR053216 Appressorial penetration-associated [PTHR34587] (2-215)